Protein 6BMN (pdb70)

Sequence (582 aa):
TLWRCCQRVVGWVPVLFITFVVVWSYYAYVVELCVFTIFGNEENGKTVVYLVAFHLFFVMFVWSYWMTIFTSPASPSKEFYLSNSEKERYEKEFSQERQQEILRRAARALPIYTTSASKTIRYCEKCQLIKPDRAHHCSACDSCILKMDHHCPWVNNCVGFSNYKFFLLFLLYSLLYCLFVAATVLEYFIKFWTTDTRAKFHVLFLFFVSAMFFISVLSLFSYHCWLVGKNRTTIESFRAPTFSYGPDGNGFSLGCSKNWRQVFGDEKKYWLLPIFSSLGDGCSFPTRLLWRCCQRVVGWVPVLFITFVVVWSYYAYVVELCVFTIFGNEENGKTVVYLVAFHLFFVMFVWSYWMTIFTSPASPSKEFYLSNSEKERYEKEFSQERQQEILRRAARALPIYTTSASKTIRYCEKCQLIKPDRAHHCSACDSCILKMDHHPWVNNCVGFSNYKFFLLFLLYSLLYCLFVAATVLEYFIKFWTNELTDTRAKFHVLFLFFVSAMFFISVLSLFSYHCWLVGKNRTTIESFRAPTFSYGPDGNGFSLGCSKNWRQVFGDEKKYWLLPIFSSLGDGCSFPTRLVGM

Organism: Homo sapiens (NCBI:txid9606)

Secondary structure (DSSP, 8-state):
-THHHHHHHHTTHHHHHHHHHHHHHHHIIIIIIIIIIITTTT-HHHHHHHHHHHHHHHHHHHHHHHHHHHSPPP---GGGBPPTTHHHHHHH---HHHHHHHHHHHHTTS---EE-TTS---EETTTTEEPPTT-EEETTTTEEETT--EEEGGGTEEESTTTHHHHHHHHHHHHHHHHHHHHHHHHHHHHHH---HHHHHHHHHHHHHHHHHHHHHHHHHHHHHHHHHHT--HHHHHSPPEETTEE-TTTT---HHHHHHHHH-S-GGGTTSSS----S-SS------/-HHHHHHHHTTHHHHHHHHHHHHHHHIIIIIIIIIIIGGGT-HHHHHHHHHHHHHHHHHHHHHHHHHHHSPPP---GGGBPPTTHHHHHHH---HHHHHHHHHHHHTTTT--EE-TTS---EETTTTEEPPTT-EEETTTTEEETT--B--TTSS-B-TTTHHHHHHHHHHHHHHHHHHHHHHHHHHHHHHHTS---HHHHHHHHHHHHHHHHHHHHHHHHHHHHHHHHHHT--HHHHHSPPEETTEE-TTTT---HHHHHHHHH-S-GGGTTSSS----S-SS----SSS--

InterPro domains:
  IPR001594 Palmitoyltransferase, DHHC domain [PF01529] (123-245)
  IPR039859 Palmitoyltransferase PFA4/ZDHHC16/ZDHHC20/ERF2-like [PTHR12246] (6-295)

Radius of gyration: 35.12 Å; Cα contacts (8 Å, |Δi|>4): 842; chains: 2; bounding box: 65×47×107 Å

GO terms:
  GO:0005789 endoplasmic reticulum membrane (C, TAS)
  GO:0019706 protein-cysteine S-palmitoyltransferase activity (F, IMP)
  GO:0005634 nucleus (C, IDA)
  GO:0008270 zinc ion binding (F, IDA)
  GO:0044794 host-mediated activation of viral process (P, IDA)
  GO:0016409 palmitoyltransferase activity (F, IDA)
  GO:0006974 DNA damage response (P, IDA)
  GO:0019706 protein-cysteine S-palmitoyltransferase activity (F, IDA)
  GO:0005886 plasma membrane (C, EXP)
  GO:0140439 protein-cysteine S-stearoyltransferase activity (F, EXP)
  GO:0019705 protein-cysteine S-myristoyltransferase activity (F, EXP)
  GO:0000139 Golgi membrane (C, IMP)
  GO:0000139 Golgi membrane (C, TAS)
  GO:0005886 plasma membrane (C, IDA)
  GO:0016020 membrane (C, HDA)
  GO:0005515 protein binding (F, IPI)

B-factor: mean 87.23, std 20.25, range [45.0, 199.42]

Nearest PDB structures (foldseek):
  6bml-assembly1_A  TM=9.971E-01  e=5.328E-47  Homo sapiens
  6bmn-assembly1_A  TM=9.938E-01  e=1.178E-46  Homo sapiens
  7khm-assembly1_B  TM=9.950E-01  e=2.051E-45  Homo sapiens
  6bmm-assembly1_B  TM=9.956E-01  e=8.555E-45  Homo sapiens
  6bms-assembly2_D  TM=9.647E-01  e=2.997E-32  Danio rerio

Structure (mmCIF, N/CA/C/O backbone):
data_6BMN
#
_entry.id   6BMN
#
_cell.length_a   99.541
_cell.length_b   99.541
_cell.length_c   158.386
_cell.angle_alpha   90.000
_cell.angle_beta   90.000
_cell.angle_gamma   120.000
#
_symmetry.space_group_name_H-M   'P 63'
#
loop_
_entity.id
_entity.type
_entity.pdbx_description
1 polymer 'human DHHC20 palmitoyltransferase'
2 polymer 'human DHHC20 palmitoyltransferase'
3 non-polymer 'ZINC ION'
4 non-polymer 'PHOSPHATE ION'
5 non-polymer "3'-PHOSPHATE-ADENOSINE-5'-DIPHOSPHATE"
6 water water
#
loop_
_atom_site.group_PDB
_atom_site.id
_atom_site.type_symbol
_atom_site.label_atom_id
_atom_site.label_alt_id
_atom_site.label_comp_id
_atom_site.label_asym_id
_atom_site.label_entity_id
_atom_site.label_seq_id
_atom_site.pdbx_PDB_ins_code
_atom_site.Cartn_x
_atom_site.Cartn_y
_atom_site.Cartn_z
_atom_site.occupancy
_atom_site.B_iso_or_equiv
_atom_site.auth_seq_id
_atom_site.auth_comp_id
_atom_site.auth_asym_id
_atom_site.auth_atom_id
_atom_site.pdbx_PDB_model_num
ATOM 1 N N . THR A 1 1 ? -62.585 -31.952 51.590 1.00 112.70 5 THR A N 1
ATOM 2 C CA . THR A 1 1 ? -61.289 -32.619 51.618 1.00 107.82 5 THR A CA 1
ATOM 3 C C . THR A 1 1 ? -60.252 -31.796 50.862 1.00 115.86 5 THR A C 1
ATOM 4 O O . THR A 1 1 ? -59.363 -31.194 51.465 1.00 108.83 5 THR A O 1
ATOM 8 N N . LEU A 1 2 ? -60.372 -31.775 49.535 1.00 120.14 6 LEU A N 1
ATOM 9 C CA . LEU A 1 2 ? -59.513 -30.966 48.682 1.00 119.40 6 LEU A CA 1
ATOM 10 C C . LEU A 1 2 ? -60.060 -29.554 48.483 1.00 125.54 6 LEU A C 1
ATOM 11 O O . LEU A 1 2 ? -59.636 -28.857 47.553 1.00 125.69 6 LEU A O 1
ATOM 16 N N . TRP A 1 3 ? -60.993 -29.120 49.334 1.00 124.25 7 TRP A N 1
ATOM 17 C CA . TRP A 1 3 ? -61.541 -27.774 49.222 1.00 123.12 7 TRP A CA 1
ATOM 18 C C . TRP A 1 3 ? -60.509 -26.702 49.541 1.00 131.19 7 TRP A C 1
ATOM 19 O O . TRP A 1 3 ? -60.677 -25.554 49.118 1.00 136.25 7 TRP A O 1
ATOM 21 N N . ARG A 1 4 ? -59.450 -27.049 50.276 1.00 131.37 8 ARG A N 1
ATOM 22 C CA . ARG A 1 4 ? -58.402 -26.077 50.570 1.00 134.78 8 ARG A CA 1
ATOM 23 C C . ARG A 1 4 ? -57.647 -25.676 49.308 1.00 133.51 8 ARG A C 1
ATOM 24 O O . ARG A 1 4 ? -57.319 -24.499 49.122 1.00 131.32 8 ARG A O 1
ATOM 32 N N . CYS A 1 5 ? -57.368 -26.641 48.426 1.00 134.60 9 CYS A N 1
ATOM 33 C CA . CYS A 1 5 ? -56.598 -26.343 47.223 1.00 138.53 9 CYS A CA 1
ATOM 34 C C . CYS A 1 5 ? -57.349 -25.390 46.301 1.00 138.03 9 CYS A C 1
ATOM 35 O O . CYS A 1 5 ? -56.762 -24.434 45.782 1.00 138.84 9 CYS A O 1
ATOM 37 N N . CYS A 1 6 ? -58.646 -25.625 46.090 1.00 149.71 10 CYS A N 1
ATOM 38 C CA . CYS A 1 6 ? -59.420 -24.725 45.238 1.00 150.05 10 CYS A CA 1
ATOM 39 C C . CYS A 1 6 ? -59.636 -23.373 45.910 1.00 147.95 10 CYS A C 1
ATOM 40 O O . CYS A 1 6 ? -59.602 -22.333 45.243 1.00 146.61 10 CYS A O 1
ATOM 43 N N . GLN A 1 7 ? -59.874 -23.367 47.226 1.00 139.59 11 GLN A N 1
ATOM 44 C CA . GLN A 1 7 ? -60.026 -22.102 47.941 1.00 133.93 11 GLN A CA 1
ATOM 45 C C . GLN A 1 7 ? -58.740 -21.286 47.899 1.00 130.75 11 GLN A C 1
ATOM 46 O O . GLN A 1 7 ? -58.777 -20.061 47.737 1.00 124.96 11 GLN A O 1
ATOM 48 N N . ARG A 1 8 ? -57.591 -21.947 48.067 1.00 129.34 12 ARG A N 1
ATOM 49 C CA . ARG A 1 8 ? -56.313 -21.244 48.028 1.00 123.40 12 ARG A CA 1
ATOM 50 C C . ARG A 1 8 ? -56.041 -20.673 46.641 1.00 127.40 12 ARG A C 1
ATOM 51 O O . ARG A 1 8 ? -55.513 -19.562 46.511 1.00 121.66 12 ARG A O 1
ATOM 53 N N . VAL A 1 9 ? -56.398 -21.420 45.595 1.00 130.31 13 VAL A N 1
ATOM 54 C CA . VAL A 1 9 ? -56.119 -20.986 44.229 1.00 125.22 13 VAL A CA 1
ATOM 55 C C . VAL A 1 9 ? -57.020 -19.820 43.842 1.00 117.58 13 VAL A C 1
ATOM 56 O O . VAL A 1 9 ? -56.560 -18.824 43.271 1.00 110.90 13 VAL A O 1
ATOM 60 N N . VAL A 1 10 ? -58.318 -19.923 44.144 1.00 117.56 14 VAL A N 1
ATOM 61 C CA . VAL A 1 10 ? -59.251 -18.870 43.762 1.00 112.15 14 VAL A CA 1
ATOM 62 C C . VAL A 1 10 ? -58.915 -17.552 44.448 1.00 111.82 14 VAL A C 1
ATOM 63 O O . VAL A 1 10 ? -59.311 -16.485 43.966 1.00 109.66 14 VAL A O 1
ATOM 67 N N . GLY A 1 11 ? -58.184 -17.594 45.565 1.00 114.08 15 GLY A N 1
ATOM 68 C CA . GLY A 1 11 ? -57.734 -16.366 46.194 1.00 104.48 15 GLY A CA 1
ATOM 69 C C . GLY A 1 11 ? -56.729 -15.594 45.365 1.00 103.30 15 GLY A C 1
ATOM 70 O O . GLY A 1 11 ? -56.611 -14.374 45.527 1.00 101.17 15 GLY A O 1
ATOM 71 N N . TRP A 1 12 ? -56.004 -16.278 44.478 1.00 103.04 16 TRP A N 1
ATOM 72 C CA . TRP A 1 12 ? -55.039 -15.636 43.595 1.00 98.20 16 TRP A CA 1
ATOM 73 C C . TRP A 1 12 ? -55.679 -15.026 42.357 1.00 94.87 16 TRP A C 1
ATOM 74 O O . TRP A 1 12 ? -54.989 -14.319 41.615 1.00 96.88 16 TRP A O 1
ATOM 85 N N . VAL A 1 13 ? -56.964 -15.293 42.114 1.00 95.67 17 VAL A N 1
ATOM 86 C CA . VAL A 1 13 ? -57.619 -14.770 40.912 1.00 99.14 17 VAL A CA 1
ATOM 87 C C . VAL A 1 13 ? -57.555 -13.246 40.841 1.00 97.49 17 VAL A C 1
ATOM 88 O O . VAL A 1 13 ? -57.215 -12.716 39.772 1.00 95.13 17 VAL A O 1
ATOM 92 N N . PRO A 1 14 ? -57.863 -12.492 41.905 1.00 100.39 18 PRO A N 1
ATOM 93 C CA . PRO A 1 14 ? -57.686 -11.032 41.814 1.00 97.51 18 PRO A CA 1
ATOM 94 C C . PRO A 1 14 ? -56.245 -10.614 41.574 1.00 94.93 18 PRO A C 1
ATOM 95 O O . PRO A 1 14 ? -56.010 -9.579 40.937 1.00 98.16 18 PRO A O 1
ATOM 99 N N . VAL A 1 15 ? -55.272 -11.386 42.060 1.00 91.85 19 VAL A N 1
ATOM 100 C CA . VAL A 1 15 ? -53.870 -11.044 41.833 1.00 92.12 19 VAL A CA 1
ATOM 101 C C . VAL A 1 15 ? -53.496 -11.279 40.375 1.00 91.54 19 VAL A C 1
ATOM 102 O O . VAL A 1 15 ? -52.864 -10.430 39.734 1.00 86.49 19 VAL A O 1
ATOM 106 N N . LEU A 1 16 ? -53.881 -12.435 39.829 1.00 93.73 20 LEU A N 1
ATOM 107 C CA . LEU A 1 16 ? -53.588 -12.726 38.429 1.00 90.77 20 LEU A CA 1
ATOM 108 C C . LEU A 1 16 ? -54.321 -11.763 37.504 1.00 85.36 20 LEU A C 1
ATOM 109 O O . LEU A 1 16 ? -53.797 -11.384 36.450 1.00 92.70 20 LEU A O 1
ATOM 114 N N . PHE A 1 17 ? -55.538 -11.361 37.879 1.00 83.63 21 PHE A N 1
ATOM 115 C CA . PHE A 1 17 ? -56.276 -10.382 37.086 1.00 87.17 21 PHE A CA 1
ATOM 116 C C . PHE A 1 17 ? -55.530 -9.055 37.020 1.00 86.96 21 PHE A C 1
ATOM 117 O O . PHE A 1 17 ? -55.317 -8.503 35.934 1.00 88.15 21 PHE A O 1
ATOM 125 N N . ILE A 1 18 ? -55.132 -8.523 38.178 1.00 92.63 22 ILE A N 1
ATOM 126 C CA . ILE A 1 18 ? -54.367 -7.279 38.205 1.00 86.92 22 ILE A CA 1
ATOM 127 C C . ILE A 1 18 ? -53.045 -7.449 37.467 1.00 82.83 22 ILE A C 1
ATOM 128 O O . ILE A 1 18 ? -52.612 -6.557 36.727 1.00 86.48 22 ILE A O 1
ATOM 133 N N . THR A 1 19 ? -52.391 -8.599 37.647 1.00 79.86 23 THR A N 1
ATOM 134 C CA . THR A 1 19 ? -51.122 -8.848 36.968 1.00 84.74 23 THR A CA 1
ATOM 135 C C . THR A 1 19 ? -51.284 -8.802 35.452 1.00 83.95 23 THR A C 1
ATOM 136 O O . THR A 1 19 ? -50.419 -8.272 34.744 1.00 80.43 23 THR A O 1
ATOM 140 N N . PHE A 1 20 ? -52.392 -9.340 34.937 1.00 80.75 24 PHE A N 1
ATOM 141 C CA . PHE A 1 20 ? -52.633 -9.308 33.497 1.00 88.66 24 PHE A CA 1
ATOM 142 C C . PHE A 1 20 ? -52.793 -7.877 32.997 1.00 86.60 24 PHE A C 1
ATOM 143 O O . PHE A 1 20 ? -52.213 -7.497 31.974 1.00 83.84 24 PHE A O 1
ATOM 151 N N . VAL A 1 21 ? -53.594 -7.074 33.702 1.00 90.00 25 VAL A N 1
ATOM 152 C CA . VAL A 1 21 ? -53.826 -5.693 33.283 1.00 83.82 25 VAL A CA 1
ATOM 153 C C . VAL A 1 21 ? -52.517 -4.914 33.261 1.00 85.73 25 VAL A C 1
ATOM 154 O O . VAL A 1 21 ? -52.294 -4.069 32.385 1.00 89.73 25 VAL A O 1
ATOM 158 N N . VAL A 1 22 ? -51.627 -5.191 34.215 1.00 84.73 26 VAL A N 1
ATOM 159 C CA . VAL A 1 22 ? -50.355 -4.479 34.267 1.00 85.01 26 VAL A CA 1
ATOM 160 C C . VAL A 1 22 ? -49.453 -4.914 33.119 1.00 86.34 26 VAL A C 1
ATOM 161 O O . VAL A 1 22 ? -48.805 -4.081 32.472 1.00 84.14 26 VAL A O 1
ATOM 165 N N . VAL A 1 23 ? -49.394 -6.220 32.848 1.00 89.41 27 VAL A N 1
ATOM 166 C CA . VAL A 1 23 ? -48.627 -6.708 31.705 1.00 83.02 27 VAL A CA 1
ATOM 167 C C . VAL A 1 23 ? -49.187 -6.137 30.409 1.00 85.73 27 VAL A C 1
ATOM 168 O O . VAL A 1 23 ? -48.435 -5.693 29.532 1.00 89.46 27 VAL A O 1
ATOM 172 N N . TRP A 1 24 ? -50.515 -6.135 30.270 1.00 86.54 28 TRP A N 1
ATOM 173 C CA . TRP A 1 24 ? -51.137 -5.541 29.091 1.00 89.91 28 TRP A CA 1
ATOM 174 C C . TRP A 1 24 ? -50.835 -4.050 28.999 1.00 87.76 28 TRP A C 1
ATOM 175 O O . TRP A 1 24 ? -50.587 -3.525 27.907 1.00 94.58 28 TRP A O 1
ATOM 186 N N . SER A 1 25 ? -50.856 -3.349 30.137 1.00 87.87 29 SER A N 1
ATOM 187 C CA . SER A 1 25 ? -50.571 -1.917 30.131 1.00 88.72 29 SER A CA 1
ATOM 188 C C . SER A 1 25 ? -49.138 -1.641 29.696 1.00 89.46 29 SER A C 1
ATOM 189 O O . SER A 1 25 ? -48.874 -0.659 28.992 1.00 84.16 29 SER A O 1
ATOM 192 N N . TYR A 1 26 ? -48.197 -2.494 30.109 1.00 84.68 30 TYR A N 1
ATOM 193 C CA . TYR A 1 26 ? -46.815 -2.342 29.663 1.00 86.88 30 TYR A CA 1
ATOM 194 C C . TYR A 1 26 ? -46.715 -2.523 28.155 1.00 91.06 30 TYR A C 1
ATOM 195 O O . TYR A 1 26 ? -46.095 -1.712 27.458 1.00 89.26 30 TYR A O 1
ATOM 204 N N . TYR A 1 27 ? -47.325 -3.591 27.634 1.00 92.65 31 TYR A N 1
ATOM 205 C CA . TYR A 1 27 ? -47.339 -3.817 26.193 1.00 91.50 31 TYR A CA 1
ATOM 206 C C . TYR A 1 27 ? -48.024 -2.668 25.463 1.00 94.95 31 TYR A C 1
ATOM 207 O O . TYR A 1 27 ? -47.538 -2.203 24.426 1.00 94.35 31 TYR A O 1
ATOM 216 N N . ALA A 1 28 ? -49.158 -2.201 25.988 1.00 94.34 32 ALA A N 1
ATOM 217 C CA . ALA A 1 28 ? -49.907 -1.143 25.318 1.00 94.80 32 ALA A CA 1
ATOM 218 C C . ALA A 1 28 ? -49.132 0.171 25.301 1.00 91.02 32 ALA A C 1
ATOM 219 O O . ALA A 1 28 ? -49.105 0.867 24.279 1.00 99.03 32 ALA A O 1
ATOM 221 N N . TYR A 1 29 ? -48.500 0.535 26.419 1.00 89.77 33 TYR A N 1
ATOM 222 C CA . TYR A 1 29 ? -47.817 1.824 26.482 1.00 88.84 33 TYR A CA 1
ATOM 223 C C . TYR A 1 29 ? -46.476 1.798 25.759 1.00 88.97 33 TYR A C 1
ATOM 224 O O . TYR A 1 29 ? -46.125 2.759 25.065 1.00 93.13 33 TYR A O 1
ATOM 233 N N . VAL A 1 30 ? -45.712 0.717 25.908 1.00 86.99 34 VAL A N 1
ATOM 234 C CA . VAL A 1 30 ? -44.377 0.666 25.320 1.00 90.08 34 VAL A CA 1
ATOM 235 C C . VAL A 1 30 ? -44.453 0.390 23.824 1.00 90.21 34 VAL A C 1
ATOM 236 O O . VAL A 1 30 ? -43.878 1.125 23.013 1.00 91.85 34 VAL A O 1
ATOM 240 N N . VAL A 1 31 ? -45.162 -0.667 23.433 1.00 92.26 35 VAL A N 1
ATOM 241 C CA . VAL A 1 31 ? -45.172 -1.086 22.033 1.00 92.52 35 VAL A CA 1
ATOM 242 C C . VAL A 1 31 ? -46.168 -0.261 21.225 1.00 96.33 35 VAL A C 1
ATOM 243 O O . VAL A 1 31 ? -45.818 0.347 20.208 1.00 98.81 35 VAL A O 1
ATOM 247 N N . GLU A 1 32 ? -47.429 -0.234 21.660 1.00 94.15 36 GLU A N 1
ATOM 248 C CA . GLU A 1 32 ? -48.465 0.404 20.855 1.00 95.43 36 GLU A CA 1
ATOM 249 C C . GLU A 1 32 ? -48.338 1.922 20.875 1.00 99.19 36 GLU A C 1
ATOM 250 O O . GLU A 1 32 ? -48.421 2.569 19.824 1.00 99.07 36 GLU A O 1
ATOM 256 N N . LEU A 1 33 ? -48.128 2.507 22.054 1.00 97.69 37 LEU A N 1
ATOM 257 C CA . LEU A 1 33 ? -48.111 3.959 22.193 1.00 97.59 37 LEU A CA 1
ATOM 258 C C . LEU A 1 33 ? -46.744 4.557 21.875 1.00 100.75 37 LEU A C 1
ATOM 259 O O . LEU A 1 33 ? -46.657 5.534 21.128 1.00 98.66 37 LEU A O 1
ATOM 264 N N . CYS A 1 34 ? -45.669 3.982 22.415 1.00 99.17 38 CYS A N 1
ATOM 265 C CA . CYS A 1 34 ? -44.355 4.591 22.237 1.00 98.11 38 CYS A CA 1
ATOM 266 C C . CYS A 1 34 ? -43.700 4.173 20.926 1.00 96.32 38 CYS A C 1
ATOM 267 O O . CYS A 1 34 ? -43.056 4.998 20.271 1.00 92.91 38 CYS A O 1
ATOM 270 N N . VAL A 1 35 ? -43.844 2.909 20.532 1.00 94.28 39 VAL A N 1
ATOM 271 C CA . VAL A 1 35 ? -43.186 2.403 19.329 1.00 96.32 39 VAL A CA 1
ATOM 272 C C . VAL A 1 35 ? -44.046 2.622 18.092 1.00 93.49 39 VAL A C 1
ATOM 273 O O . VAL A 1 35 ? -43.591 3.189 17.096 1.00 95.59 39 VAL A O 1
ATOM 277 N N . PHE A 1 36 ? -45.294 2.157 18.113 1.00 95.71 40 PHE A N 1
ATOM 278 C CA . PHE A 1 36 ? -46.133 2.296 16.928 1.00 93.31 40 PHE A CA 1
ATOM 279 C C . PHE A 1 36 ? -46.653 3.720 16.756 1.00 92.30 40 PHE A C 1
ATOM 280 O O . PHE A 1 36 ? -46.676 4.239 15.635 1.00 99.10 40 PHE A O 1
ATOM 288 N N . THR A 1 37 ? -47.096 4.360 17.838 1.00 91.73 41 THR A N 1
ATOM 289 C CA . THR A 1 37 ? -47.725 5.674 17.734 1.00 91.85 41 THR A CA 1
ATOM 290 C C . THR A 1 37 ? -46.696 6.802 17.788 1.00 97.83 41 THR A C 1
ATOM 291 O O . THR A 1 37 ? -46.543 7.555 16.822 1.00 100.00 41 THR A O 1
ATOM 295 N N . ILE A 1 38 ? -45.985 6.933 18.911 1.00 99.47 42 ILE A N 1
ATOM 296 C CA . ILE A 1 38 ? -45.044 8.042 19.048 1.00 97.93 42 ILE A CA 1
ATOM 297 C C . ILE A 1 38 ? -43.823 7.827 18.163 1.00 102.78 42 ILE A C 1
ATOM 298 O O . ILE A 1 38 ? -43.346 8.761 17.509 1.00 104.12 42 ILE A O 1
ATOM 303 N N . PHE A 1 39 ? -43.279 6.607 18.141 1.00 103.98 43 PHE A N 1
ATOM 304 C CA . PHE A 1 39 ? -42.174 6.324 17.233 1.00 102.30 43 PHE A CA 1
ATOM 305 C C . PHE A 1 39 ? -42.648 6.137 15.800 1.00 104.37 43 PHE A C 1
ATOM 306 O O . PHE A 1 39 ? -41.837 6.250 14.873 1.00 103.73 43 PHE A O 1
ATOM 314 N N . GLY A 1 40 ? -43.931 5.823 15.598 1.00 104.26 44 GLY A N 1
ATOM 315 C CA . GLY A 1 40 ? -44.489 5.957 14.266 1.00 103.31 44 GLY A CA 1
ATOM 316 C C . GLY A 1 40 ? -44.386 7.386 13.784 1.00 106.76 44 GLY A C 1
ATOM 317 O O . GLY A 1 40 ? -44.271 7.637 12.582 1.00 106.28 44 GLY A O 1
ATOM 318 N N . ASN A 1 41 ? -44.424 8.337 14.714 1.00 111.82 45 ASN A N 1
ATOM 319 C CA . ASN A 1 41 ? -44.060 9.708 14.413 1.00 110.70 45 ASN A CA 1
ATOM 320 C C . ASN A 1 41 ? -42.538 9.818 14.382 1.00 111.13 45 ASN A C 1
ATOM 321 O O . ASN A 1 41 ? -41.816 9.006 14.966 1.00 109.16 45 ASN A O 1
ATOM 326 N N . GLU A 1 42 ? -42.052 10.855 13.711 1.00 113.33 46 GLU A N 1
ATOM 327 C CA . GLU A 1 42 ? -40.617 11.063 13.568 1.00 119.35 46 GLU A CA 1
ATOM 328 C C . GLU A 1 42 ? -39.967 11.787 14.743 1.00 115.31 46 GLU A C 1
ATOM 329 O O . GLU A 1 42 ? -39.010 12.544 14.544 1.00 121.63 46 GLU A O 1
ATOM 335 N N . GLU A 1 43 ? -40.440 11.558 15.965 1.00 119.49 47 GLU A N 1
ATOM 336 C CA . GLU A 1 43 ? -39.871 12.220 17.138 1.00 128.98 47 GLU A CA 1
ATOM 337 C C . GLU A 1 43 ? -39.218 11.180 18.048 1.00 130.00 47 GLU A C 1
ATOM 338 O O . GLU A 1 43 ? -39.902 10.437 18.759 1.00 124.67 47 GLU A O 1
ATOM 340 N N . ASN A 1 44 ? -37.876 11.144 18.015 1.00 143.01 48 ASN A N 1
ATOM 341 C CA . ASN A 1 44 ? -37.092 10.197 18.810 1.00 140.78 48 ASN A CA 1
ATOM 342 C C . ASN A 1 44 ? -36.855 10.687 20.228 1.00 136.91 48 ASN A C 1
ATOM 343 O O . ASN A 1 44 ? -36.654 9.873 21.136 1.00 136.73 48 ASN A O 1
ATOM 348 N N . GLY A 1 45 ? -36.900 12.002 20.438 1.00 119.80 49 GLY A N 1
ATOM 349 C CA . GLY A 1 45 ? -36.694 12.539 21.771 1.00 120.63 49 GLY A CA 1
ATOM 350 C C . GLY A 1 45 ? -37.882 12.294 22.675 1.00 113.98 49 GLY A C 1
ATOM 351 O O . GLY A 1 45 ? -37.728 11.890 23.830 1.00 108.09 49 GLY A O 1
ATOM 352 N N . LYS A 1 46 ? -39.085 12.518 22.151 1.00 114.02 50 LYS A N 1
ATOM 353 C CA . LYS A 1 46 ? -40.300 12.306 22.922 1.00 113.62 50 LYS A CA 1
ATOM 354 C C . LYS A 1 46 ? -40.526 10.831 23.215 1.00 107.22 50 LYS A C 1
ATOM 355 O O . LYS A 1 46 ? -41.087 10.492 24.262 1.00 99.26 50 LYS A O 1
ATOM 361 N N . THR A 1 47 ? -40.109 9.944 22.307 1.00 106.84 51 THR A N 1
ATOM 362 C CA . THR A 1 47 ? -40.273 8.512 22.538 1.00 99.46 51 THR A CA 1
ATOM 363 C C . THR A 1 47 ? -39.374 8.022 23.669 1.00 95.06 51 THR A C 1
ATOM 364 O O . THR A 1 47 ? -39.820 7.268 24.543 1.00 87.06 51 THR A O 1
ATOM 368 N N . VAL A 1 48 ? -38.107 8.444 23.670 1.00 96.74 52 VAL A N 1
ATOM 369 C CA . VAL A 1 48 ? -37.163 7.995 24.690 1.00 90.21 52 VAL A CA 1
ATOM 370 C C . VAL A 1 48 ? -37.535 8.545 26.062 1.00 86.79 52 VAL A C 1
ATOM 371 O O . VAL A 1 48 ? -37.493 7.820 27.064 1.00 80.39 52 VAL A O 1
ATOM 375 N N . VAL A 1 49 ? -37.894 9.830 26.135 1.00 90.41 53 VAL A N 1
ATOM 376 C CA . VAL A 1 49 ? -38.247 10.440 27.418 1.00 85.57 53 VAL A CA 1
ATOM 377 C C . VAL A 1 49 ? -39.412 9.698 28.061 1.00 85.38 53 VAL A C 1
ATOM 378 O O . VAL A 1 49 ? -39.392 9.392 29.259 1.00 91.23 53 VAL A O 1
ATOM 382 N N . TYR A 1 50 ? -40.446 9.395 27.273 1.00 81.98 54 TYR A N 1
ATOM 383 C CA . TYR A 1 50 ? -41.592 8.669 27.810 1.00 84.66 54 TYR A CA 1
ATOM 384 C C . TYR A 1 50 ? -41.207 7.253 28.225 1.00 82.90 54 TYR A C 1
ATOM 385 O O . TYR A 1 50 ? -41.651 6.766 29.270 1.00 81.92 54 TYR A O 1
ATOM 394 N N . LEU A 1 51 ? -40.382 6.578 27.418 1.00 84.17 55 LEU A N 1
ATOM 395 C CA . LEU A 1 51 ? -39.988 5.207 27.734 1.00 75.22 55 LEU A CA 1
ATOM 396 C C . LEU A 1 51 ? -39.161 5.141 29.010 1.00 75.80 55 LEU A C 1
ATOM 397 O O . LEU A 1 51 ? -39.305 4.203 29.804 1.00 72.21 55 LEU A O 1
ATOM 402 N N . VAL A 1 52 ? -38.277 6.118 29.219 1.00 72.70 56 VAL A N 1
ATOM 403 C CA . VAL A 1 52 ? -37.482 6.148 30.443 1.00 74.19 56 VAL A CA 1
ATOM 404 C C . VAL A 1 52 ? -38.374 6.421 31.648 1.00 77.12 56 VAL A C 1
ATOM 405 O O . VAL A 1 52 ? -38.361 5.672 32.632 1.00 70.78 56 VAL A O 1
ATOM 409 N N . ALA A 1 53 ? -39.159 7.500 31.587 1.00 77.54 57 ALA A N 1
ATOM 410 C CA . ALA A 1 53 ? -40.049 7.846 32.691 1.00 82.91 57 ALA A CA 1
ATOM 411 C C . ALA A 1 53 ? -41.014 6.709 33.007 1.00 83.16 57 ALA A C 1
ATOM 412 O O . ALA A 1 53 ? -41.239 6.386 34.180 1.00 78.44 57 ALA A O 1
ATOM 414 N N . PHE A 1 54 ? -41.599 6.094 31.974 1.00 80.23 58 PHE A N 1
ATOM 415 C CA . PHE A 1 54 ? -42.553 5.012 32.197 1.00 77.98 58 PHE A CA 1
ATOM 416 C C . PHE A 1 54 ? -41.924 3.868 32.982 1.00 75.09 58 PHE A C 1
ATOM 417 O O . PHE A 1 54 ? -42.565 3.285 33.864 1.00 77.86 58 PHE A O 1
ATOM 425 N N . HIS A 1 55 ? -40.670 3.530 32.674 1.00 75.94 59 HIS A N 1
ATOM 426 C CA . HIS A 1 55 ? -40.028 2.412 33.356 1.00 77.70 59 HIS A CA 1
ATOM 427 C C . HIS A 1 55 ? -39.737 2.728 34.817 1.00 71.24 59 HIS A C 1
ATOM 428 O O . HIS A 1 55 ? -39.660 1.810 35.639 1.00 70.77 59 HIS A O 1
ATOM 435 N N . LEU A 1 56 ? -39.577 4.008 35.162 1.00 69.85 60 LEU A N 1
ATOM 436 C CA . LEU A 1 56 ? -39.383 4.369 36.562 1.00 80.01 60 LEU A CA 1
ATOM 437 C C . LEU A 1 56 ? -40.661 4.157 37.365 1.00 78.08 60 LEU A C 1
ATOM 438 O O . LEU A 1 56 ? -40.631 3.580 38.458 1.00 79.80 60 LEU A O 1
ATOM 443 N N . PHE A 1 57 ? -41.798 4.616 36.836 1.00 77.85 61 PHE A N 1
ATOM 444 C CA . PHE A 1 57 ? -43.064 4.427 37.536 1.00 75.49 61 PHE A CA 1
ATOM 445 C C . PHE A 1 57 ? -43.484 2.963 37.522 1.00 76.47 61 PHE A C 1
ATOM 446 O O . PHE A 1 57 ? -44.023 2.457 38.513 1.00 79.66 61 PHE A O 1
ATOM 454 N N . PHE A 1 58 ? -43.252 2.273 36.404 1.00 71.77 62 PHE A N 1
ATOM 455 C CA . PHE A 1 58 ? -43.618 0.863 36.306 1.00 71.67 62 PHE A CA 1
ATOM 456 C C . PHE A 1 58 ? -42.831 0.016 37.301 1.00 66.42 62 PHE A C 1
ATOM 457 O O . PHE A 1 58 ? -43.354 -0.966 37.839 1.00 69.49 62 PHE A O 1
ATOM 465 N N . VAL A 1 59 ? -41.571 0.374 37.554 1.00 66.60 63 VAL A N 1
ATOM 466 C CA . VAL A 1 59 ? -40.765 -0.378 38.511 1.00 70.62 63 VAL A CA 1
ATOM 467 C C . VAL A 1 59 ? -41.246 -0.115 39.933 1.00 70.73 63 VAL A C 1
ATOM 468 O O . VAL A 1 59 ? -41.478 -1.050 40.708 1.00 69.94 63 VAL A O 1
ATOM 472 N N . MET A 1 60 ? -41.406 1.162 40.297 1.00 73.05 64 MET A N 1
ATOM 473 C CA . MET A 1 60 ? -41.876 1.494 41.639 1.00 74.80 64 MET A CA 1
ATOM 474 C C . MET A 1 60 ? -43.264 0.928 41.903 1.00 76.45 64 MET A C 1
ATOM 475 O O . MET A 1 60 ? -43.597 0.612 43.051 1.00 73.84 64 MET A O 1
ATOM 480 N N . PHE A 1 61 ? -44.082 0.787 40.859 1.00 78.06 65 PHE A N 1
ATOM 481 C CA . PHE A 1 61 ? -45.410 0.210 41.030 1.00 74.44 65 PHE A CA 1
ATOM 482 C C . PHE A 1 61 ? -45.328 -1.294 41.270 1.00 74.01 65 PHE A C 1
ATOM 483 O O . PHE A 1 61 ? -45.948 -1.819 42.201 1.00 77.54 65 PHE A O 1
ATOM 491 N N . VAL A 1 62 ? -44.572 -2.004 40.430 1.00 77.41 66 VAL A N 1
ATOM 492 C CA . VAL A 1 62 ? -44.456 -3.452 40.578 1.00 79.07 66 VAL A CA 1
ATOM 493 C C . VAL A 1 62 ? -43.699 -3.802 41.854 1.00 75.10 66 VAL A C 1
ATOM 494 O O . VAL A 1 62 ? -44.014 -4.791 42.527 1.00 72.63 66 VAL A O 1
ATOM 498 N N . TRP A 1 63 ? -42.700 -2.993 42.213 1.00 72.64 67 TRP A N 1
ATOM 499 C CA . TRP A 1 63 ? -41.953 -3.235 43.443 1.00 72.57 67 TRP A CA 1
ATOM 500 C C . TRP A 1 63 ? -42.863 -3.120 44.661 1.00 76.67 67 TRP A C 1
ATOM 501 O O . TRP A 1 63 ? -42.888 -4.009 45.520 1.00 72.93 67 TRP A O 1
ATOM 512 N N . SER A 1 64 ? -43.626 -2.028 44.747 1.00 79.62 68 SER A N 1
ATOM 513 C CA . SER A 1 64 ? -44.544 -1.846 45.867 1.00 76.65 68 SER A CA 1
ATOM 514 C C . SER A 1 64 ? -45.642 -2.904 45.862 1.00 81.04 68 SER A C 1
ATOM 515 O O . SER A 1 64 ? -45.999 -3.444 46.916 1.00 74.44 68 SER A O 1
ATOM 518 N N . TYR A 1 65 ? -46.199 -3.201 44.684 1.00 76.12 69 TYR A N 1
ATOM 519 C CA . TYR A 1 65 ? -47.249 -4.211 44.584 1.00 74.48 69 TYR A CA 1
ATOM 520 C C . TYR A 1 65 ? -46.749 -5.575 45.047 1.00 76.51 69 TYR A C 1
ATOM 521 O O . TYR A 1 65 ? -47.417 -6.260 45.830 1.00 81.67 69 TYR A O 1
ATOM 530 N N . TRP A 1 66 ? -45.570 -5.985 44.570 1.00 78.36 70 TRP A N 1
ATOM 531 C CA . TRP A 1 66 ? -44.999 -7.263 44.985 1.00 80.92 70 TRP A CA 1
ATOM 532 C C . TRP A 1 66 ? -44.795 -7.317 46.496 1.00 80.79 70 TRP A C 1
ATOM 533 O O . TRP A 1 66 ? -45.087 -8.336 47.133 1.00 79.08 70 TRP A O 1
ATOM 544 N N . MET A 1 67 ? -44.283 -6.232 47.085 1.00 69.16 71 MET A N 1
ATOM 545 C CA . MET A 1 67 ? -44.016 -6.224 48.520 1.00 79.37 71 MET A CA 1
ATOM 546 C C . MET A 1 67 ? -45.305 -6.339 49.324 1.00 81.19 71 MET A C 1
ATOM 547 O O . MET A 1 67 ? -45.333 -6.991 50.373 1.00 76.31 71 MET A O 1
ATOM 552 N N . THR A 1 68 ? -46.381 -5.708 48.852 1.00 82.15 72 THR A N 1
ATOM 553 C CA . THR A 1 68 ? -47.648 -5.778 49.572 1.00 75.36 72 THR A CA 1
ATOM 554 C C . THR A 1 68 ? -48.244 -7.181 49.526 1.00 81.06 72 THR A C 1
ATOM 555 O O . THR A 1 68 ? -48.992 -7.566 50.432 1.00 93.78 72 THR A O 1
ATOM 559 N N . ILE A 1 69 ? -47.914 -7.964 48.498 1.00 85.24 73 ILE A N 1
ATOM 560 C CA . ILE A 1 69 ? -48.503 -9.291 48.351 1.00 81.69 73 ILE A CA 1
ATOM 561 C C . ILE A 1 69 ? -47.780 -10.313 49.217 1.00 79.87 73 ILE A C 1
ATOM 562 O O . ILE A 1 69 ? -48.408 -11.059 49.977 1.00 92.14 73 ILE A O 1
ATOM 567 N N . PHE A 1 70 ? -46.455 -10.368 49.115 1.00 80.55 74 PHE A N 1
ATOM 568 C CA . PHE A 1 70 ? -45.683 -11.464 49.684 1.00 81.64 74 PHE A CA 1
ATOM 569 C C . PHE A 1 70 ? -45.075 -11.153 51.044 1.00 88.07 74 PHE A C 1
ATOM 570 O O . PHE A 1 70 ? -44.469 -12.045 51.647 1.00 90.67 74 PHE A O 1
ATOM 578 N N . THR A 1 71 ? -45.211 -9.928 51.547 1.00 87.99 75 THR A N 1
ATOM 579 C CA . THR A 1 71 ? -44.841 -9.662 52.933 1.00 91.58 75 THR A CA 1
ATOM 580 C C . THR A 1 71 ? -45.866 -10.328 53.838 1.00 87.01 75 THR A C 1
ATOM 581 O O . THR A 1 71 ? -47.011 -9.875 53.928 1.00 95.54 75 THR A O 1
ATOM 585 N N . SER A 1 72 ? -45.463 -11.403 54.507 1.00 87.36 76 SER A N 1
ATOM 586 C CA . SER A 1 72 ? -46.392 -12.119 55.365 1.00 88.01 76 SER A CA 1
ATOM 587 C C . SER A 1 72 ? -46.764 -11.255 56.567 1.00 90.76 76 SER A C 1
ATOM 588 O O . SER A 1 72 ? -45.911 -10.548 57.113 1.00 82.06 76 SER A O 1
ATOM 591 N N . PRO A 1 73 ? -48.024 -11.282 56.997 1.00 95.41 77 PRO A N 1
ATOM 592 C CA . PRO A 1 73 ? -48.427 -10.436 58.124 1.00 89.88 77 PRO A CA 1
ATOM 593 C C . PRO A 1 73 ? -47.868 -10.961 59.435 1.00 84.42 77 PRO A C 1
ATOM 594 O O . PRO A 1 73 ? -47.766 -12.171 59.652 1.00 87.77 77 PRO A O 1
ATOM 598 N N . ALA A 1 74 ? -47.493 -10.033 60.307 1.00 87.63 78 ALA A N 1
ATOM 599 C CA . ALA A 1 74 ? -46.939 -10.414 61.595 1.00 94.11 78 ALA A CA 1
ATOM 600 C C . ALA A 1 74 ? -48.043 -10.921 62.510 1.00 80.50 78 ALA A C 1
ATOM 601 O O . ALA A 1 74 ? -49.169 -10.417 62.495 1.00 79.21 78 ALA A O 1
ATOM 603 N N . SER A 1 75 ? -47.714 -11.932 63.297 1.00 90.01 79 SER A N 1
ATOM 604 C CA . SER A 1 75 ? -48.608 -12.546 64.258 1.00 85.90 79 SER A CA 1
ATOM 605 C C . SER A 1 75 ? -48.119 -12.271 65.672 1.00 88.07 79 SER A C 1
ATOM 606 O O . SER A 1 75 ? -46.950 -11.928 65.878 1.00 99.20 79 SER A O 1
ATOM 609 N N . PRO A 1 76 ? -48.988 -12.399 66.675 1.00 90.52 80 PRO A N 1
ATOM 610 C CA . PRO A 1 76 ? -48.554 -12.121 68.047 1.00 92.37 80 PRO A CA 1
ATOM 611 C C . PRO A 1 76 ? -47.427 -13.050 68.466 1.00 92.68 80 PRO A C 1
ATOM 612 O O . PRO A 1 76 ? -47.364 -14.214 68.063 1.00 101.74 80 PRO A O 1
ATOM 616 N N . SER A 1 77 ? -46.532 -12.517 69.289 1.00 87.41 81 SER A N 1
ATOM 617 C CA . SER A 1 77 ? -45.394 -13.278 69.767 1.00 97.57 81 SER A CA 1
ATOM 618 C C . SER A 1 77 ? -45.849 -14.412 70.684 1.00 103.36 81 SER A C 1
ATOM 619 O O . SER A 1 77 ? -47.016 -14.513 71.076 1.00 99.42 81 SER A O 1
ATOM 622 N N . LYS A 1 78 ? -44.887 -15.266 71.035 1.00 104.55 82 LYS A N 1
ATOM 623 C CA . LYS A 1 78 ? -45.124 -16.404 71.916 1.00 97.56 82 LYS A CA 1
ATOM 624 C C . LYS A 1 78 ? -45.667 -16.004 73.283 1.00 98.76 82 LYS A C 1
ATOM 625 O O . LYS A 1 78 ? -46.374 -16.799 73.909 1.00 97.37 82 LYS A O 1
ATOM 631 N N . GLU A 1 79 ? -45.390 -14.782 73.739 1.00 97.90 83 GLU A N 1
ATOM 632 C CA . GLU A 1 79 ? -45.791 -14.369 75.079 1.00 94.04 83 GLU A CA 1
ATOM 633 C C . GLU A 1 79 ? -47.300 -14.180 75.209 1.00 97.38 83 GLU A C 1
ATOM 634 O O . GLU A 1 79 ? -47.850 -14.382 76.296 1.00 100.94 83 GLU A O 1
ATOM 640 N N . PHE A 1 80 ? -47.985 -13.789 74.132 1.00 97.56 84 PHE A N 1
ATOM 641 C CA . PHE A 1 80 ? -49.423 -13.544 74.199 1.00 91.27 84 PHE A CA 1
ATOM 642 C C . PHE A 1 80 ? -50.264 -14.815 74.187 1.00 92.71 84 PHE A C 1
ATOM 643 O O . PHE A 1 80 ? -51.468 -14.741 74.455 1.00 94.55 84 PHE A O 1
ATOM 651 N N . TYR A 1 81 ? -49.676 -15.967 73.878 1.00 93.72 85 TYR A N 1
ATOM 652 C CA . TYR A 1 81 ? -50.432 -17.211 73.834 1.00 95.72 85 TYR A CA 1
ATOM 653 C C . TYR A 1 81 ? -50.640 -17.777 75.233 1.00 98.71 85 TYR A C 1
ATOM 654 O O . TYR A 1 81 ? -49.773 -17.663 76.103 1.00 94.87 85 TYR A O 1
ATOM 663 N N . LEU A 1 82 ? -51.803 -18.390 75.443 1.00 97.24 86 LEU A N 1
ATOM 664 C CA . LEU A 1 82 ? -52.073 -19.083 76.695 1.00 104.21 86 LEU A CA 1
ATOM 665 C C . LEU A 1 82 ? -51.234 -20.351 76.779 1.00 105.40 86 LEU A C 1
ATOM 666 O O . LEU A 1 82 ? -51.227 -21.163 75.849 1.00 111.53 86 LEU A O 1
ATOM 671 N N . SER A 1 83 ? -50.524 -20.520 77.891 1.00 106.08 87 SER A N 1
ATOM 672 C CA . SER A 1 83 ? -49.729 -21.723 78.070 1.00 111.28 87 SER A CA 1
ATOM 673 C C . SER A 1 83 ? -50.643 -22.937 78.216 1.00 113.12 87 SER A C 1
ATOM 674 O O . SER A 1 83 ? -51.818 -22.824 78.576 1.00 113.93 87 SER A O 1
ATOM 677 N N . ASN A 1 84 ? -50.082 -24.115 77.925 1.00 116.10 88 ASN A N 1
ATOM 678 C CA . ASN A 1 84 ? -50.866 -25.347 77.940 1.00 114.95 88 ASN A CA 1
ATOM 679 C C . ASN A 1 84 ? -51.511 -25.621 79.293 1.00 112.03 88 ASN A C 1
ATOM 680 O O . ASN A 1 84 ? -52.480 -26.383 79.359 1.00 111.43 88 ASN A O 1
ATOM 685 N N . SER A 1 85 ? -51.000 -25.023 80.371 1.00 114.15 89 SER A N 1
ATOM 686 C CA . SER A 1 85 ? -51.640 -25.173 81.675 1.00 112.69 89 SER A CA 1
ATOM 687 C C . SER A 1 85 ? -52.819 -24.219 81.834 1.00 112.19 89 SER A C 1
ATOM 688 O O . SER A 1 85 ? -53.906 -24.629 82.257 1.00 109.54 89 SER A O 1
ATOM 691 N N . GLU A 1 86 ? -52.622 -22.940 81.502 1.00 114.05 90 GLU A N 1
ATOM 692 C CA . GLU A 1 86 ? -53.668 -21.951 81.741 1.00 110.74 90 GLU A CA 1
ATOM 693 C C . GLU A 1 86 ? -54.808 -22.079 80.741 1.00 111.56 90 GLU A C 1
ATOM 694 O O . GLU A 1 86 ? -55.953 -21.744 81.066 1.00 114.39 90 GLU A O 1
ATOM 696 N N . LYS A 1 87 ? -54.525 -22.556 79.528 1.00 111.00 91 LYS A N 1
ATOM 697 C CA . LYS A 1 87 ? -55.593 -22.751 78.555 1.00 110.95 91 LYS A CA 1
ATOM 698 C C . LYS A 1 87 ? -56.473 -23.943 78.911 1.00 111.18 91 LYS A C 1
ATOM 699 O O . LYS A 1 87 ? -57.632 -23.991 78.485 1.00 112.05 91 LYS A O 1
ATOM 705 N N . GLU A 1 88 ? -55.951 -24.908 79.672 1.00 110.30 92 GLU A N 1
ATOM 706 C CA . GLU A 1 88 ? -56.804 -25.969 80.197 1.00 115.80 92 GLU A CA 1
ATOM 707 C C . GLU A 1 88 ? -57.768 -25.414 81.235 1.00 119.01 92 GLU A C 1
ATOM 708 O O . GLU A 1 88 ? -58.968 -25.712 81.209 1.00 124.98 92 GLU A O 1
ATOM 714 N N . ARG A 1 89 ? -57.247 -24.618 82.172 1.00 110.94 93 ARG A N 1
ATOM 715 C CA . ARG A 1 89 ? -58.091 -24.000 83.188 1.00 113.22 93 ARG A CA 1
ATOM 716 C C . ARG A 1 89 ? -59.169 -23.135 82.553 1.00 120.96 93 ARG A C 1
ATOM 717 O O . ARG A 1 89 ? -60.294 -23.058 83.061 1.00 129.99 93 ARG A O 1
ATOM 725 N N . TYR A 1 90 ? -58.846 -22.480 81.436 1.00 114.82 94 TYR A N 1
ATOM 726 C CA . TYR A 1 90 ? -59.833 -21.651 80.755 1.00 116.96 94 TYR A CA 1
ATOM 727 C C . TYR A 1 90 ? -60.894 -22.506 80.073 1.00 124.65 94 TYR A C 1
ATOM 728 O O . TYR A 1 90 ? -62.087 -22.182 80.123 1.00 128.24 94 TYR A O 1
ATOM 737 N N . GLU A 1 91 ? -60.485 -23.605 79.432 1.00 125.14 95 GLU A N 1
ATOM 738 C CA . GLU A 1 91 ? -61.455 -24.472 78.774 1.00 131.11 95 GLU A CA 1
ATOM 739 C C . GLU A 1 91 ? -62.247 -25.294 79.782 1.00 142.41 95 GLU A C 1
ATOM 740 O O . GLU A 1 91 ? -63.410 -25.631 79.528 1.00 150.80 95 GLU A O 1
ATOM 746 N N . LYS A 1 92 ? -61.641 -25.628 80.925 1.00 141.14 96 LYS A N 1
ATOM 747 C CA . LYS A 1 92 ? -62.366 -26.359 81.959 1.00 147.88 96 LYS A CA 1
ATOM 748 C C . LYS A 1 92 ? -63.408 -25.476 82.628 1.00 158.85 96 LYS A C 1
ATOM 749 O O . LYS A 1 92 ? -64.464 -25.967 83.043 1.00 162.49 96 LYS A O 1
ATOM 751 N N . GLU A 1 93 ? -63.125 -24.182 82.744 1.00 195.84 97 GLU A N 1
ATOM 752 C CA . GLU A 1 93 ? -64.001 -23.279 83.471 1.00 197.99 97 GLU A CA 1
ATOM 753 C C . GLU A 1 93 ? -65.301 -23.048 82.711 1.00 199.42 97 GLU A C 1
ATOM 754 O O . GLU A 1 93 ? -65.314 -22.937 81.481 1.00 198.66 97 GLU A O 1
ATOM 760 N N . PHE A 1 94 ? -66.404 -22.979 83.460 1.00 162.78 98 PHE A N 1
ATOM 761 C CA . PHE A 1 94 ? -67.717 -22.712 82.894 1.00 155.37 98 PHE A CA 1
ATOM 762 C C . PHE A 1 94 ? -68.264 -21.332 83.228 1.00 145.88 98 PHE A C 1
ATOM 763 O O . PHE A 1 94 ? -69.116 -20.833 82.487 1.00 139.54 98 PHE A O 1
ATOM 771 N N . SER A 1 95 ? -67.797 -20.702 84.303 1.00 144.92 99 SER A N 1
ATOM 772 C CA . SER A 1 95 ? -68.257 -19.370 84.674 1.00 136.48 99 SER A CA 1
ATOM 773 C C . SER A 1 95 ? -67.421 -18.312 83.965 1.00 130.03 99 SER A C 1
ATOM 774 O O . SER A 1 95 ? -66.188 -18.326 84.048 1.00 129.22 99 SER A O 1
ATOM 777 N N . GLN A 1 96 ? -68.100 -17.390 83.274 1.00 128.79 100 GLN A N 1
ATOM 778 C CA . GLN A 1 96 ? -67.395 -16.332 82.556 1.00 128.02 100 GLN A CA 1
ATOM 779 C C . GLN A 1 96 ? -66.606 -15.439 83.505 1.00 128.06 100 GLN A C 1
ATOM 780 O O . GLN A 1 96 ? -65.558 -14.904 83.123 1.00 126.61 100 GLN A O 1
ATOM 784 N N . GLU A 1 97 ? -67.081 -15.275 84.742 1.00 127.86 101 GLU A N 1
ATOM 785 C CA . GLU A 1 97 ? -66.359 -14.454 85.709 1.00 122.46 101 GLU A CA 1
ATOM 786 C C . GLU A 1 97 ? -64.972 -15.024 85.978 1.00 118.33 101 GLU A C 1
ATOM 787 O O . GLU A 1 97 ? -63.978 -14.290 85.990 1.00 116.79 101 GLU A O 1
ATOM 789 N N . ARG A 1 98 ? -64.886 -16.339 86.192 1.00 117.92 102 ARG A N 1
ATOM 790 C CA . ARG A 1 98 ? -63.589 -16.960 86.434 1.00 117.30 102 ARG A CA 1
ATOM 791 C C . ARG A 1 98 ? -62.761 -17.058 85.158 1.00 121.07 102 ARG A C 1
ATOM 792 O O . ARG A 1 98 ? -61.528 -17.101 85.229 1.00 123.42 102 ARG A O 1
ATOM 794 N N . GLN A 1 99 ? -63.410 -17.104 83.991 1.00 116.28 103 GLN A N 1
ATOM 795 C CA . GLN A 1 99 ? -62.666 -17.057 82.736 1.00 114.01 103 GLN A CA 1
ATOM 796 C C . GLN A 1 99 ? -61.932 -15.730 82.591 1.00 106.31 103 GLN A C 1
ATOM 797 O O . GLN A 1 99 ? -60.761 -15.691 82.197 1.00 100.95 103 GLN A O 1
ATOM 803 N N . GLN A 1 100 ? -62.618 -14.628 82.899 1.00 108.34 104 GLN A N 1
ATOM 804 C CA . GLN A 1 100 ? -61.992 -13.313 82.824 1.00 107.62 104 GLN A CA 1
ATOM 805 C C . GLN A 1 100 ? -60.833 -13.195 83.806 1.00 107.86 104 GLN A C 1
ATOM 806 O O . GLN A 1 100 ? -59.816 -12.559 83.503 1.00 107.02 104 GLN A O 1
ATOM 812 N N . GLU A 1 101 ? -60.971 -13.794 84.992 1.00 111.42 105 GLU A N 1
ATOM 813 C CA . GLU A 1 101 ? -59.895 -13.740 85.978 1.00 113.25 105 GLU A CA 1
ATOM 814 C C . GLU A 1 101 ? -58.643 -14.448 85.473 1.00 103.29 105 GLU A C 1
ATOM 815 O O . GLU A 1 101 ? -57.520 -14.011 85.748 1.00 105.04 105 GLU A O 1
ATOM 821 N N . ILE A 1 102 ? -58.817 -15.547 84.734 1.00 103.05 106 ILE A N 1
ATOM 822 C CA . ILE A 1 102 ? -57.671 -16.241 84.153 1.00 101.21 106 ILE A CA 1
ATOM 823 C C . ILE A 1 102 ? -56.983 -15.366 83.114 1.00 100.70 106 ILE A C 1
ATOM 824 O O . ILE A 1 102 ? -55.750 -15.263 83.087 1.00 97.00 106 ILE A O 1
ATOM 829 N N . LEU A 1 103 ? -57.764 -14.717 82.248 1.00 99.60 107 LEU A N 1
ATOM 830 C CA . LEU A 1 103 ? -57.177 -13.872 81.214 1.00 99.67 107 LEU A CA 1
ATOM 831 C C . LEU A 1 103 ? -56.579 -12.593 81.789 1.00 100.25 107 LEU A C 1
ATOM 832 O O . LEU A 1 103 ? -55.561 -12.110 81.282 1.00 104.28 107 LEU A O 1
ATOM 837 N N . ARG A 1 104 ? -57.186 -12.030 82.838 1.00 100.59 108 ARG A N 1
ATOM 838 C CA . ARG A 1 104 ? -56.678 -10.778 83.392 1.00 101.47 108 ARG A CA 1
ATOM 839 C C . ARG A 1 104 ? -55.336 -10.963 84.086 1.00 101.43 108 ARG A C 1
ATOM 840 O O . ARG A 1 104 ? -54.516 -10.038 84.096 1.00 102.37 108 ARG A O 1
ATOM 848 N N . ARG A 1 105 ? -55.092 -12.136 84.672 1.00 98.57 109 ARG A N 1
ATOM 849 C CA . ARG A 1 105 ? -53.840 -12.345 85.392 1.00 106.18 109 ARG A CA 1
ATOM 850 C C . ARG A 1 105 ? -52.664 -12.461 84.430 1.00 108.21 109 ARG A C 1
ATOM 851 O O . ARG A 1 105 ? -51.579 -11.935 84.700 1.00 110.14 109 ARG A O 1
ATOM 859 N N . ALA A 1 106 ? -52.863 -13.143 83.300 1.00 107.69 110 ALA A N 1
ATOM 860 C CA . ALA A 1 106 ? -51.808 -13.235 82.296 1.00 104.52 110 ALA A CA 1
ATOM 861 C C . ALA A 1 106 ? -51.639 -11.919 81.545 1.00 104.20 110 ALA A C 1
ATOM 862 O O . ALA A 1 106 ? -50.513 -11.520 81.227 1.00 104.13 110 ALA A O 1
ATOM 864 N N . ALA A 1 107 ? -52.749 -11.236 81.244 1.00 101.07 111 ALA A N 1
ATOM 865 C CA . ALA A 1 107 ? -52.680 -10.007 80.459 1.00 106.77 111 ALA A CA 1
ATOM 866 C C . ALA A 1 107 ? -51.983 -8.880 81.212 1.00 108.45 111 ALA A C 1
ATOM 867 O O . ALA A 1 107 ? -51.322 -8.042 80.588 1.00 110.63 111 ALA A O 1
ATOM 869 N N . ARG A 1 108 ? -52.113 -8.835 82.540 1.00 115.67 112 ARG A N 1
ATOM 870 C CA . ARG A 1 108 ? -51.451 -7.782 83.303 1.00 117.95 112 ARG A CA 1
ATOM 871 C C . ARG A 1 108 ? -49.936 -7.933 83.323 1.00 112.84 112 ARG A C 1
ATOM 872 O O . ARG A 1 108 ? -49.244 -7.011 83.767 1.00 113.29 112 ARG A O 1
ATOM 880 N N . ALA A 1 109 ? -49.407 -9.065 82.859 1.00 108.23 113 ALA A N 1
ATOM 881 C CA . ALA A 1 109 ? -47.982 -9.232 82.622 1.00 102.58 113 ALA A CA 1
ATOM 882 C C . ALA A 1 109 ? -47.600 -8.930 81.175 1.00 110.35 113 ALA A C 1
ATOM 883 O O . ALA A 1 109 ? -46.513 -9.319 80.733 1.00 108.34 113 ALA A O 1
ATOM 885 N N . LEU A 1 110 ? -48.472 -8.251 80.434 1.00 104.67 114 LEU A N 1
ATOM 886 C CA . LEU A 1 110 ? -48.288 -7.944 79.026 1.00 95.41 114 LEU A CA 1
ATOM 887 C C . LEU A 1 110 ? -48.583 -6.473 78.772 1.00 98.47 114 LEU A C 1
ATOM 888 O O . LEU A 1 110 ? -49.420 -5.877 79.458 1.00 103.52 114 LEU A O 1
ATOM 893 N N . PRO A 1 111 ? -47.911 -5.862 77.788 1.00 98.54 115 PRO A N 1
ATOM 894 C CA . PRO A 1 111 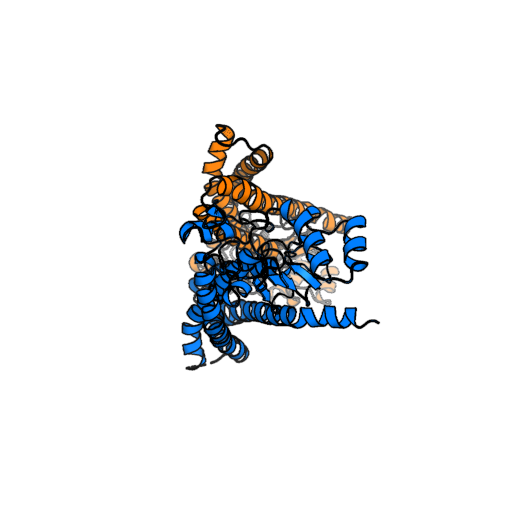? -48.138 -4.436 77.508 1.00 95.72 115 PRO A CA 1
ATOM 895 C C . PRO A 1 111 ? -49.468 -4.161 76.822 1.00 94.09 115 PRO A C 1
ATOM 896 O O . PRO A 1 111 ? -49.498 -3.774 75.650 1.00 95.35 115 PRO A O 1
ATOM 900 N N . ILE A 1 112 ? -50.571 -4.350 77.541 1.00 91.24 116 ILE A N 1
ATOM 901 C CA . ILE A 1 112 ? -51.913 -4.189 76.992 1.00 87.17 116 ILE A CA 1
ATOM 902 C C . ILE A 1 112 ? -52.566 -2.989 77.666 1.00 96.83 116 ILE A C 1
ATOM 903 O O . ILE A 1 112 ? -52.651 -2.929 78.899 1.00 98.03 116 ILE A O 1
ATOM 908 N N . TYR A 1 113 ? -53.027 -2.034 76.856 1.00 91.48 117 TYR A N 1
ATOM 909 C CA . TYR A 1 113 ? -53.685 -0.832 77.353 1.00 88.32 117 TYR A CA 1
ATOM 910 C C . TYR A 1 113 ? -55.114 -0.693 76.842 1.00 90.75 117 TYR A C 1
ATOM 911 O O . TYR A 1 113 ? -55.740 0.352 77.060 1.00 95.33 117 TYR A O 1
ATOM 920 N N . THR A 1 114 ? -55.646 -1.709 76.164 1.00 91.69 118 THR A N 1
ATOM 921 C CA . THR A 1 114 ? -56.988 -1.661 75.605 1.00 95.46 118 THR A CA 1
ATOM 922 C C . THR A 1 114 ? -57.780 -2.883 76.049 1.00 98.86 118 THR A C 1
ATOM 923 O O . THR A 1 114 ? -57.218 -3.919 76.414 1.00 97.94 118 THR A O 1
ATOM 927 N N . THR A 1 115 ? -59.105 -2.745 76.017 1.00 96.45 119 THR A N 1
ATOM 928 C CA . THR A 1 115 ? -60.033 -3.822 76.334 1.00 100.95 119 THR A CA 1
ATOM 929 C C . THR A 1 115 ? -61.114 -3.871 75.260 1.00 105.86 119 THR A C 1
ATOM 930 O O . THR A 1 115 ? -61.105 -3.092 74.302 1.00 108.88 119 THR A O 1
ATOM 934 N N . SER A 1 116 ? -62.056 -4.797 75.423 1.00 110.00 120 SER A N 1
ATOM 935 C CA . SER A 1 116 ? -63.180 -4.908 74.506 1.00 112.79 120 SER A CA 1
ATOM 936 C C . SER A 1 116 ? -64.231 -3.845 74.828 1.00 114.07 120 SER A C 1
ATOM 937 O O . SER A 1 116 ? -64.099 -3.065 75.776 1.00 106.53 120 SER A O 1
ATOM 940 N N . ALA A 1 117 ? -65.291 -3.807 74.014 1.00 114.65 121 ALA A N 1
ATOM 941 C CA . ALA A 1 117 ? -66.384 -2.872 74.263 1.00 108.50 121 ALA A CA 1
ATOM 942 C C . ALA A 1 117 ? -67.040 -3.121 75.615 1.00 108.48 121 ALA A C 1
ATOM 943 O O . ALA A 1 117 ? -67.520 -2.179 76.257 1.00 101.45 121 ALA A O 1
ATOM 945 N N . SER A 1 118 ? -67.070 -4.375 76.064 1.00 107.64 122 SER A N 1
ATOM 946 C CA . SER A 1 118 ? -67.597 -4.730 77.373 1.00 104.48 122 SER A CA 1
ATOM 947 C C . SER A 1 118 ? -66.518 -4.736 78.451 1.00 103.79 122 SER A C 1
ATOM 948 O O . SER A 1 118 ? -66.711 -5.355 79.505 1.00 109.01 122 SER A O 1
ATOM 951 N N . LYS A 1 119 ? -65.393 -4.061 78.207 1.00 104.09 123 LYS A N 1
ATOM 952 C CA . LYS A 1 119 ? -64.285 -3.967 79.160 1.00 101.97 123 LYS A CA 1
ATOM 953 C C . LYS A 1 119 ? -63.749 -5.344 79.545 1.00 104.36 123 LYS A C 1
ATOM 954 O O . LYS A 1 119 ? -63.236 -5.538 80.650 1.00 97.59 123 LYS A O 1
ATOM 960 N N . THR A 1 120 ? -63.867 -6.302 78.631 1.00 104.97 124 THR A N 1
ATOM 961 C CA . THR A 1 120 ? -63.318 -7.637 78.799 1.00 107.01 124 THR A CA 1
ATOM 962 C C . THR A 1 120 ? -61.982 -7.725 78.065 1.00 107.37 124 THR A C 1
ATOM 963 O O . THR A 1 120 ? -61.736 -6.990 77.104 1.00 113.46 124 THR A O 1
ATOM 967 N N . ILE A 1 121 ? -61.111 -8.624 78.534 1.00 102.98 125 ILE A N 1
ATOM 968 C CA . ILE A 1 121 ? -59.800 -8.783 77.916 1.00 100.95 125 ILE A CA 1
ATOM 969 C C . ILE A 1 121 ? -59.970 -9.273 76.486 1.00 101.96 125 ILE A C 1
ATOM 970 O O . ILE A 1 121 ? -60.651 -10.275 76.230 1.00 104.48 125 ILE A O 1
ATOM 975 N N . ARG A 1 122 ? -59.351 -8.564 75.544 1.00 99.67 126 ARG A N 1
ATOM 976 C CA . ARG A 1 122 ? -59.429 -8.932 74.134 1.00 95.46 126 ARG A CA 1
ATOM 977 C C . ARG A 1 122 ? -58.731 -10.270 73.925 1.00 88.83 126 ARG A C 1
ATOM 978 O O . ARG A 1 122 ? -57.503 -10.362 74.013 1.00 86.64 126 ARG A O 1
ATOM 986 N N . TYR A 1 123 ? -59.518 -11.307 73.655 1.00 92.09 127 TYR A N 1
ATOM 987 C CA . TYR A 1 123 ? -59.029 -12.674 73.567 1.00 93.29 127 TYR A CA 1
ATOM 988 C C . TYR A 1 123 ? -59.530 -13.313 72.281 1.00 94.88 127 TYR A C 1
ATOM 989 O O . TYR A 1 123 ? -60.647 -13.037 71.833 1.00 93.08 127 TYR A O 1
ATOM 998 N N . CYS A 1 124 ? -58.695 -14.161 71.690 1.00 95.01 128 CYS A N 1
ATOM 999 C CA . CYS A 1 124 ? -59.025 -14.862 70.456 1.00 95.23 128 CYS A CA 1
ATOM 1000 C C . CYS A 1 124 ? -59.380 -16.306 70.791 1.00 97.57 128 CYS A C 1
ATOM 1001 O O . CYS A 1 124 ? -58.536 -17.057 71.291 1.00 95.19 128 CYS A O 1
ATOM 1004 N N . GLU A 1 125 ? -60.629 -16.689 70.514 1.00 103.48 129 GLU A N 1
ATOM 1005 C CA . GLU A 1 125 ? -61.076 -18.041 70.834 1.00 105.24 129 GLU A CA 1
ATOM 1006 C C . GLU A 1 125 ? -60.384 -19.078 69.956 1.00 99.44 129 GLU A C 1
ATOM 1007 O O . GLU A 1 125 ? -60.039 -20.168 70.427 1.00 90.85 129 GLU A O 1
ATOM 1013 N N . LYS A 1 126 ? -60.170 -18.755 68.679 1.00 101.39 130 LYS A N 1
ATOM 1014 C CA . LYS A 1 126 ? -59.572 -19.710 67.751 1.00 98.87 130 LYS A CA 1
ATOM 1015 C C . LYS A 1 126 ? -58.069 -19.844 67.971 1.00 98.32 130 LYS A C 1
ATOM 1016 O O . LYS A 1 126 ? -57.553 -20.957 68.121 1.00 99.21 130 LYS A O 1
ATOM 1022 N N . CYS A 1 127 ? -57.350 -18.719 67.988 1.00 94.76 131 CYS A N 1
ATOM 1023 C CA . CYS A 1 127 ? -55.903 -18.760 68.168 1.00 94.60 131 CYS A CA 1
ATOM 1024 C C . CYS A 1 127 ? -55.497 -19.104 69.595 1.00 96.89 131 CYS A C 1
ATOM 1025 O O . CYS A 1 127 ? -54.335 -19.458 69.822 1.00 94.06 131 CYS A O 1
ATOM 1028 N N . GLN A 1 128 ? -56.422 -19.008 70.550 1.00 100.05 132 GLN A N 1
ATOM 1029 C CA . GLN A 1 128 ? -56.136 -19.238 71.967 1.00 93.77 132 GLN A CA 1
ATOM 1030 C C . GLN A 1 128 ? -54.993 -18.344 72.448 1.00 97.17 132 GLN A C 1
ATOM 1031 O O . GLN A 1 128 ? -54.036 -18.796 73.081 1.00 100.86 132 GLN A O 1
ATOM 1037 N N . LEU A 1 129 ? -55.104 -17.053 72.141 1.00 94.85 133 LEU A N 1
ATOM 1038 C CA . LEU A 1 129 ? -54.133 -16.062 72.579 1.00 91.35 133 LEU A CA 1
ATOM 1039 C C . LEU A 1 129 ? -54.870 -14.809 73.026 1.00 88.71 133 LEU A C 1
ATOM 1040 O O . LEU A 1 129 ? -56.035 -14.594 72.685 1.00 90.92 133 LEU A O 1
ATOM 1045 N N . ILE A 1 130 ? -54.171 -13.975 73.787 1.00 83.08 134 ILE A N 1
ATOM 1046 C CA . ILE A 1 130 ? -54.691 -12.671 74.181 1.00 85.71 134 ILE A CA 1
ATOM 1047 C C . ILE A 1 130 ? -54.227 -11.656 73.143 1.00 89.69 134 ILE A C 1
ATOM 1048 O O . ILE A 1 130 ? -53.023 -11.425 72.986 1.00 92.68 134 ILE A O 1
ATOM 1053 N N . LYS A 1 131 ? -55.180 -11.061 72.431 1.00 90.53 135 LYS A N 1
ATOM 1054 C CA . LYS A 1 131 ? -54.853 -10.164 71.329 1.00 90.51 135 LYS A CA 1
ATOM 1055 C C . LYS A 1 131 ? -54.038 -8.976 71.826 1.00 89.51 135 LYS A C 1
ATOM 1056 O O . LYS A 1 131 ? -54.451 -8.301 72.780 1.00 92.97 135 LYS A O 1
ATOM 1062 N N . PRO A 1 132 ? -52.880 -8.695 71.230 1.00 89.64 136 PRO A N 1
ATOM 1063 C CA . PRO A 1 132 ? -52.202 -7.426 71.507 1.00 83.67 136 PRO A CA 1
ATOM 1064 C C . PRO A 1 132 ? -53.062 -6.252 71.063 1.00 85.87 136 PRO A C 1
ATOM 1065 O O . PRO A 1 132 ? -54.020 -6.401 70.300 1.00 84.26 136 PRO A O 1
ATOM 1069 N N . ASP A 1 133 ? -52.712 -5.070 71.564 1.00 80.29 137 ASP A N 1
ATOM 1070 C CA . ASP A 1 133 ? -53.407 -3.858 71.154 1.00 86.56 137 ASP A CA 1
ATOM 1071 C C . ASP A 1 133 ? -53.358 -3.701 69.639 1.00 77.96 137 ASP A C 1
ATOM 1072 O O . ASP A 1 133 ? -52.334 -3.965 69.004 1.00 82.17 137 ASP A O 1
ATOM 1077 N N . ARG A 1 134 ? -54.489 -3.289 69.064 1.00 84.90 138 ARG A N 1
ATOM 1078 C CA . ARG A 1 134 ? -54.704 -3.024 67.642 1.00 82.76 138 ARG A CA 1
ATOM 1079 C C . ARG A 1 134 ? -54.689 -4.287 66.789 1.00 79.09 138 ARG A C 1
ATOM 1080 O O . ARG A 1 134 ? -54.872 -4.191 65.569 1.00 83.60 138 ARG A O 1
ATOM 1088 N N . ALA A 1 135 ? -54.485 -5.463 67.377 1.00 80.89 139 ALA A N 1
ATOM 1089 C CA . ALA A 1 135 ? -54.471 -6.709 66.625 1.00 78.05 139 ALA A CA 1
ATOM 1090 C C . ALA A 1 135 ? -55.872 -7.299 66.551 1.00 82.53 139 ALA A C 1
ATOM 1091 O O . ALA A 1 135 ? -56.653 -7.204 67.502 1.00 91.88 139 ALA A O 1
ATOM 1093 N N . HIS A 1 136 ? -56.185 -7.911 65.412 1.00 83.09 140 HIS A N 1
ATOM 1094 C CA . HIS A 1 136 ? -57.498 -8.492 65.179 1.00 89.48 140 HIS A CA 1
ATOM 1095 C C . HIS A 1 136 ? -57.343 -9.794 64.407 1.00 89.17 140 HIS A C 1
ATOM 1096 O O . HIS A 1 136 ? -56.349 -10.013 63.710 1.00 90.61 140 HIS A O 1
ATOM 1103 N N . HIS A 1 137 ? -58.345 -10.658 64.538 1.00 91.19 141 HIS A N 1
ATOM 1104 C CA . HIS A 1 137 ? -58.347 -11.943 63.853 1.00 91.69 141 HIS A CA 1
ATOM 1105 C C . HIS A 1 137 ? -59.017 -11.804 62.492 1.00 92.41 141 HIS A C 1
ATOM 1106 O O . HIS A 1 137 ? -60.078 -11.182 62.374 1.00 93.33 141 HIS A O 1
ATOM 1113 N N . CYS A 1 138 ? -58.393 -12.387 61.473 1.00 94.52 142 CYS A N 1
ATOM 1114 C CA . CYS A 1 138 ? -58.898 -12.375 60.106 1.00 89.71 142 CYS A CA 1
ATOM 1115 C C . CYS A 1 138 ? -59.250 -13.801 59.708 1.00 94.27 142 CYS A C 1
ATOM 1116 O O . CYS A 1 138 ? -58.370 -14.666 59.653 1.00 96.66 142 CYS A O 1
ATOM 1119 N N . SER A 1 139 ? -60.533 -14.043 59.430 1.00 96.25 143 SER A N 1
ATOM 1120 C CA . SER A 1 139 ? -60.970 -15.382 59.054 1.00 96.17 143 SER A CA 1
ATOM 1121 C C . SER A 1 139 ? -60.483 -15.796 57.673 1.00 105.22 143 SER A C 1
ATOM 1122 O O . SER A 1 139 ? -60.547 -16.985 57.344 1.00 105.38 143 SER A O 1
ATOM 1125 N N . ALA A 1 140 ? -60.000 -14.854 56.861 1.00 101.95 144 ALA A N 1
ATOM 1126 C CA . ALA A 1 140 ? -59.391 -15.216 55.587 1.00 100.41 144 ALA A CA 1
ATOM 1127 C C . ALA A 1 140 ? -57.970 -15.727 55.789 1.00 101.66 144 ALA A C 1
ATOM 1128 O O . ALA A 1 140 ? -57.602 -16.787 55.270 1.00 105.27 144 ALA A O 1
ATOM 1130 N N . CYS A 1 141 ? -57.155 -14.980 56.537 1.00 103.94 145 CYS A N 1
ATOM 1131 C CA . CYS A 1 141 ? -55.836 -15.459 56.930 1.00 94.91 145 CYS A CA 1
ATOM 1132 C C . CYS A 1 141 ? -55.897 -16.506 58.034 1.00 99.78 145 CYS A C 1
ATOM 1133 O O . CYS A 1 141 ? -54.895 -17.191 58.266 1.00 98.36 145 CYS A O 1
ATOM 1136 N N . ASP A 1 142 ? -57.043 -16.649 58.703 1.00 97.40 146 ASP A N 1
ATOM 1137 C CA . ASP A 1 142 ? -57.217 -17.582 59.817 1.00 104.93 146 ASP A CA 1
ATOM 1138 C C . ASP A 1 142 ? -56.121 -17.400 60.866 1.00 104.95 146 ASP A C 1
ATOM 1139 O O . ASP A 1 142 ? -55.455 -18.350 61.283 1.00 109.82 146 ASP A O 1
ATOM 1144 N N . SER A 1 143 ? -55.942 -16.154 61.299 1.00 100.59 147 SER A N 1
ATOM 1145 C CA . SER A 1 143 ? -54.890 -15.807 62.247 1.00 99.91 147 SER A CA 1
ATOM 1146 C C . SER A 1 143 ? -55.147 -14.397 62.759 1.00 91.71 147 SER A C 1
ATOM 1147 O O . SER A 1 143 ? -55.951 -13.648 62.197 1.00 94.65 147 SER A O 1
ATOM 1150 N N . CYS A 1 144 ? -54.456 -14.048 63.842 1.00 92.17 148 CYS A N 1
ATOM 1151 C CA . CYS A 1 144 ? -54.475 -12.693 64.374 1.00 89.61 148 CYS A CA 1
ATOM 1152 C C . CYS A 1 144 ? -53.371 -11.875 63.716 1.00 83.81 148 CYS A C 1
ATOM 1153 O O . CYS A 1 144 ? -52.237 -12.346 63.580 1.00 85.78 148 CYS A O 1
ATOM 1156 N N . ILE A 1 145 ? -53.707 -10.656 63.304 1.00 83.73 149 ILE A N 1
ATOM 1157 C CA . ILE A 1 145 ? -52.810 -9.800 62.537 1.00 83.27 149 ILE A CA 1
ATOM 1158 C C . ILE A 1 145 ? -52.462 -8.580 63.379 1.00 81.11 149 ILE A C 1
ATOM 1159 O O . ILE A 1 145 ? -53.358 -7.882 63.868 1.00 87.41 149 ILE A O 1
ATOM 1164 N N . LEU A 1 146 ? -51.167 -8.321 63.539 1.00 78.59 150 LEU A N 1
ATOM 1165 C CA . LEU A 1 146 ? -50.727 -7.172 64.317 1.00 76.77 150 LEU A CA 1
ATOM 1166 C C . LEU A 1 146 ? -51.059 -5.875 63.589 1.00 79.51 150 LEU A C 1
ATOM 1167 O O . LEU A 1 146 ? -50.818 -5.743 62.385 1.00 81.66 150 LEU A O 1
ATOM 1172 N N . LYS A 1 147 ? -51.582 -4.909 64.343 1.00 72.52 151 LYS A N 1
ATOM 1173 C CA . LYS A 1 147 ? -52.091 -3.643 63.808 1.00 80.15 151 LYS A CA 1
ATOM 1174 C C . LYS A 1 147 ? -52.841 -3.867 62.496 1.00 75.64 151 LYS A C 1
ATOM 1175 O O . LYS A 1 147 ? -52.563 -3.245 61.469 1.00 80.80 151 LYS A O 1
ATOM 1181 N N . MET A 1 148 ? -53.797 -4.793 62.540 1.00 77.67 152 MET A N 1
ATOM 1182 C CA . MET A 1 148 ? -54.549 -5.152 61.345 1.00 81.72 152 MET A CA 1
ATOM 1183 C C . MET A 1 148 ? -55.337 -3.958 60.824 1.00 81.53 152 MET A C 1
ATOM 1184 O O . MET A 1 148 ? -56.078 -3.311 61.570 1.00 86.87 152 MET A O 1
ATOM 1189 N N . ASP A 1 149 ? -55.178 -3.669 59.533 1.00 81.73 153 ASP A N 1
ATOM 1190 C CA . ASP A 1 149 ? -55.947 -2.622 58.872 1.00 86.78 153 ASP A CA 1
ATOM 1191 C C . ASP A 1 149 ? -57.158 -3.199 58.145 1.00 88.99 153 ASP A C 1
ATOM 1192 O O . ASP A 1 149 ? -58.296 -2.809 58.426 1.00 90.95 153 ASP A O 1
ATOM 1197 N N . HIS A 1 150 ? -56.930 -4.147 57.234 1.00 88.07 154 HIS A N 1
ATOM 1198 C CA . HIS A 1 150 ? -57.996 -4.850 56.527 1.00 87.53 154 HIS A CA 1
ATOM 1199 C C . HIS A 1 150 ? -57.408 -5.942 55.643 1.00 89.13 154 HIS A C 1
ATOM 1200 O O . HIS A 1 150 ? -56.255 -5.842 55.211 1.00 89.73 154 HIS A O 1
ATOM 1207 N N . HIS A 1 151 ? -58.186 -6.986 55.369 1.00 88.61 155 HIS A N 1
ATOM 1208 C CA . HIS A 1 151 ? -57.766 -8.034 54.441 1.00 87.32 155 HIS A CA 1
ATOM 1209 C C . HIS A 1 151 ? -58.067 -7.562 53.025 1.00 89.55 155 HIS A C 1
ATOM 1210 O O . HIS A 1 151 ? -59.216 -7.592 52.578 1.00 94.17 155 HIS A O 1
ATOM 1217 N N . CYS A 1 152 ? -57.037 -7.122 52.314 1.00 88.19 156 CYS A N 1
ATOM 1218 C CA . CYS A 1 152 ? -57.232 -6.583 50.976 1.00 93.20 156 CYS A CA 1
ATOM 1219 C C . CYS A 1 152 ? -57.260 -7.722 49.963 1.00 95.92 156 CYS A C 1
ATOM 1220 O O . CYS A 1 152 ? -56.257 -8.429 49.816 1.00 94.01 156 CYS A O 1
ATOM 1223 N N . PRO A 1 153 ? -58.374 -7.936 49.257 1.00 90.69 157 PRO A N 1
ATOM 1224 C CA . PRO A 1 153 ? -58.438 -9.068 48.318 1.00 92.56 157 PRO A CA 1
ATOM 1225 C C . PRO A 1 153 ? -57.514 -8.917 47.124 1.00 93.89 157 PRO A C 1
ATOM 1226 O O . PRO A 1 153 ? -57.060 -9.927 46.573 1.00 88.68 157 PRO A O 1
ATOM 1230 N N . TRP A 1 154 ? -57.226 -7.685 46.703 1.00 91.35 158 TRP A N 1
ATOM 1231 C CA . TRP A 1 154 ? -56.445 -7.462 45.492 1.00 90.07 158 TRP A CA 1
ATOM 1232 C C . TRP A 1 154 ? -54.989 -7.892 45.626 1.00 91.70 158 TRP A C 1
ATOM 1233 O O . TRP A 1 154 ? -54.304 -8.019 44.604 1.00 88.67 158 TRP A O 1
ATOM 1244 N N . VAL A 1 155 ? -54.494 -8.116 46.844 1.00 84.22 159 VAL A N 1
ATOM 1245 C CA . VAL A 1 155 ? -53.139 -8.622 47.046 1.00 82.08 159 VAL A CA 1
ATOM 1246 C C . VAL A 1 155 ? -53.117 -10.008 47.666 1.00 79.59 159 VAL A C 1
ATOM 1247 O O . VAL A 1 155 ? -52.030 -10.517 47.973 1.00 88.50 159 VAL A O 1
ATOM 1251 N N . ASN A 1 156 ? -54.279 -10.634 47.862 1.00 81.59 160 ASN A N 1
ATOM 1252 C CA . ASN A 1 156 ? -54.384 -11.970 48.448 1.00 90.50 160 ASN A CA 1
ATOM 1253 C C . ASN A 1 156 ? -53.608 -12.077 49.758 1.00 92.50 160 ASN A C 1
ATOM 1254 O O . ASN A 1 156 ? -53.012 -13.109 50.074 1.00 92.95 160 ASN A O 1
ATOM 1259 N N . ASN A 1 157 ? -53.624 -10.997 50.532 1.00 81.83 161 ASN A N 1
ATOM 1260 C CA . ASN A 1 157 ? -52.888 -10.943 51.783 1.00 91.39 161 ASN A CA 1
ATOM 1261 C C . ASN A 1 157 ? -53.557 -9.927 52.694 1.00 94.81 161 ASN A C 1
ATOM 1262 O O . ASN A 1 157 ? -54.347 -9.091 52.248 1.00 91.65 161 ASN A O 1
ATOM 1267 N N . CYS A 1 158 ? -53.234 -10.008 53.980 1.00 92.97 162 CYS A N 1
ATOM 1268 C CA . CYS A 1 158 ? -53.720 -9.026 54.935 1.00 88.77 162 CYS A CA 1
ATOM 1269 C C . CYS A 1 158 ? -52.802 -7.811 54.949 1.00 87.92 162 CYS A C 1
ATOM 1270 O O . CYS A 1 158 ? -51.579 -7.935 54.841 1.00 96.34 162 CYS A O 1
ATOM 1273 N N . VAL A 1 159 ? -53.402 -6.634 55.081 1.00 87.10 163 VAL A N 1
ATOM 1274 C CA . VAL A 1 159 ? -52.668 -5.381 55.205 1.00 84.05 163 VAL A CA 1
ATOM 1275 C C . VAL A 1 159 ? -52.603 -5.061 56.694 1.00 88.52 163 VAL A C 1
ATOM 1276 O O . VAL A 1 159 ? -53.581 -4.600 57.288 1.00 83.46 163 VAL A O 1
ATOM 1280 N N . GLY A 1 160 ? -51.449 -5.312 57.303 1.00 87.97 164 GLY A N 1
ATOM 1281 C CA . GLY A 1 160 ? -51.255 -5.128 58.722 1.00 79.25 164 GLY A CA 1
ATOM 1282 C C . GLY A 1 160 ? -50.026 -4.285 59.006 1.00 79.06 164 GLY A C 1
ATOM 1283 O O . GLY A 1 160 ? -49.624 -3.437 58.208 1.00 74.80 164 GLY A O 1
ATOM 1284 N N . PHE A 1 161 ? -49.434 -4.534 60.177 1.00 79.02 165 PHE A N 1
ATOM 1285 C CA . PHE A 1 161 ? -48.274 -3.759 60.606 1.00 83.64 165 PHE A CA 1
ATOM 1286 C C . PHE A 1 161 ? -47.106 -3.925 59.641 1.00 72.61 165 PHE A C 1
ATOM 1287 O O . PHE A 1 161 ? -46.381 -2.964 59.361 1.00 83.32 165 PHE A O 1
ATOM 1295 N N . SER A 1 162 ? -46.909 -5.137 59.119 1.00 79.74 166 SER A N 1
ATOM 1296 C CA . SER A 1 162 ? -45.794 -5.378 58.211 1.00 84.91 166 SER A CA 1
ATOM 1297 C C . SER A 1 162 ? -46.067 -4.815 56.820 1.00 80.36 166 SER A C 1
ATOM 1298 O O . SER A 1 162 ? -45.149 -4.319 56.157 1.00 84.52 166 SER A O 1
ATOM 1301 N N . ASN A 1 163 ? -47.320 -4.884 56.366 1.00 86.29 167 ASN A N 1
ATOM 1302 C CA . ASN A 1 163 ? -47.675 -4.527 54.997 1.00 82.26 167 ASN A CA 1
ATOM 1303 C C . ASN A 1 163 ? -47.959 -3.044 54.804 1.00 79.78 167 ASN A C 1
ATOM 1304 O O . ASN A 1 163 ? -47.833 -2.547 53.678 1.00 75.90 167 ASN A O 1
ATOM 1309 N N . TYR A 1 164 ? -48.346 -2.333 55.867 1.00 75.75 168 TYR A N 1
ATOM 1310 C CA . TYR A 1 164 ? -49.083 -1.080 55.705 1.00 74.17 168 TYR A CA 1
ATOM 1311 C C . TYR A 1 164 ? -48.312 -0.061 54.876 1.00 75.04 168 TYR A C 1
ATOM 1312 O O . TYR A 1 164 ? -48.873 0.560 53.966 1.00 74.42 168 TYR A O 1
ATOM 1321 N N . LYS A 1 165 ? -47.026 0.138 55.176 1.00 86.33 169 LYS A N 1
ATOM 1322 C CA . LYS A 1 165 ? -46.262 1.125 54.417 1.00 80.51 169 LYS A CA 1
ATOM 1323 C C . LYS A 1 165 ? -46.103 0.700 52.964 1.00 76.50 169 LYS A C 1
ATOM 1324 O O . LYS A 1 165 ? -46.107 1.544 52.061 1.00 77.66 169 LYS A O 1
ATOM 1330 N N . PHE A 1 166 ? -45.963 -0.604 52.719 1.00 75.37 170 PHE A N 1
ATOM 1331 C CA . PHE A 1 166 ? -45.916 -1.096 51.347 1.00 72.64 170 PHE A CA 1
ATOM 1332 C C . PHE A 1 166 ? -47.256 -0.894 50.652 1.00 75.20 170 PHE A C 1
ATOM 1333 O O . PHE A 1 166 ? -47.304 -0.463 49.494 1.00 77.71 170 PHE A O 1
ATOM 1341 N N . PHE A 1 167 ? -48.352 -1.212 51.345 1.00 77.39 171 PHE A N 1
ATOM 1342 C CA . PHE A 1 167 ? -49.686 -0.990 50.796 1.00 75.95 171 PHE A CA 1
ATOM 1343 C C . PHE A 1 167 ? -49.907 0.475 50.440 1.00 72.23 171 PHE A C 1
ATOM 1344 O O . PHE A 1 167 ? -50.490 0.786 49.394 1.00 75.62 171 PHE A O 1
ATOM 1352 N N . LEU A 1 168 ? -49.455 1.390 51.301 1.00 71.19 172 LEU A N 1
ATOM 1353 C CA . LEU A 1 168 ? -49.605 2.814 51.015 1.00 72.43 172 LEU A CA 1
ATOM 1354 C C . LEU A 1 168 ? -48.788 3.218 49.794 1.00 76.04 172 LEU A C 1
ATOM 1355 O O . LEU A 1 168 ? -49.283 3.928 48.910 1.00 75.50 172 LEU A O 1
ATOM 1360 N N . LEU A 1 169 ? -47.527 2.782 49.733 1.00 75.31 173 LEU A N 1
ATOM 1361 C CA . LEU A 1 169 ? -46.697 3.069 48.567 1.00 76.95 173 LEU A CA 1
ATOM 1362 C C . LEU A 1 169 ? -47.278 2.439 47.307 1.00 72.76 173 LEU A C 1
ATOM 1363 O O . LEU A 1 169 ? -47.185 3.015 46.217 1.00 77.56 173 LEU A O 1
ATOM 1368 N N . PHE A 1 170 ? -47.869 1.247 47.435 1.00 71.87 174 PHE A N 1
ATOM 1369 C CA . PHE A 1 170 ? -48.555 0.633 46.304 1.00 66.80 174 PHE A CA 1
ATOM 1370 C C . PHE A 1 170 ? -49.661 1.539 45.780 1.00 76.48 174 PHE A C 1
ATOM 1371 O O . PHE A 1 170 ? -49.828 1.688 44.564 1.00 77.66 174 PHE A O 1
ATOM 1379 N N . LEU A 1 171 ? -50.425 2.155 46.683 1.00 81.08 175 LEU A N 1
ATOM 1380 C CA . LEU A 1 171 ? -51.446 3.105 46.256 1.00 81.88 175 LEU A CA 1
ATOM 1381 C C . LEU A 1 171 ? -50.811 4.336 45.624 1.00 77.86 175 LEU A C 1
ATOM 1382 O O . LEU A 1 171 ? -51.233 4.781 44.551 1.00 85.07 175 LEU A O 1
ATOM 1387 N N . LEU A 1 172 ? -49.776 4.884 46.268 1.00 78.28 176 LEU A N 1
ATOM 1388 C CA . LEU A 1 172 ? -49.116 6.084 45.757 1.00 80.88 176 LEU A CA 1
ATOM 1389 C C . LEU A 1 172 ? -48.614 5.877 44.333 1.00 78.77 176 LEU A C 1
ATOM 1390 O O . LEU A 1 172 ? -48.935 6.657 43.428 1.00 82.96 176 LEU A O 1
ATOM 1395 N N . TYR A 1 173 ? -47.821 4.827 44.115 1.00 72.87 177 TYR A N 1
ATOM 1396 C CA . TYR A 1 173 ? -47.272 4.582 42.788 1.00 81.08 177 TYR A CA 1
ATOM 1397 C C . TYR A 1 173 ? -48.333 4.117 41.800 1.00 79.75 177 TYR A C 1
ATOM 1398 O O . TYR A 1 173 ? -48.091 4.162 40.591 1.00 81.34 177 TYR A O 1
ATOM 1407 N N . SER A 1 174 ? -49.499 3.677 42.280 1.00 86.37 178 SER A N 1
ATOM 1408 C CA . SER A 1 174 ? -50.598 3.372 41.370 1.00 82.60 178 SER A CA 1
ATOM 1409 C C . SER A 1 174 ? -51.162 4.643 40.748 1.00 87.71 178 SER A C 1
ATOM 1410 O O . SER A 1 174 ? -51.394 4.700 39.534 1.00 81.91 178 SER A O 1
ATOM 1413 N N . LEU A 1 175 ? -51.397 5.676 41.564 1.00 87.07 179 LEU A N 1
ATOM 1414 C CA . LEU A 1 175 ? -51.856 6.950 41.018 1.00 88.07 179 LEU A CA 1
ATOM 1415 C C . LEU A 1 175 ? -50.818 7.543 40.076 1.00 84.02 179 LEU A C 1
ATOM 1416 O O . LEU A 1 175 ? -51.151 8.002 38.978 1.00 89.81 179 LEU A O 1
ATOM 1421 N N . LEU A 1 176 ? -49.546 7.528 40.485 1.00 80.98 180 LEU A N 1
ATOM 1422 C CA . LEU A 1 176 ? -48.490 8.087 39.647 1.00 86.36 180 LEU A CA 1
ATOM 1423 C C . LEU A 1 176 ? -48.370 7.327 38.330 1.00 82.36 180 LEU A C 1
ATOM 1424 O O . LEU A 1 176 ? -48.252 7.934 37.260 1.00 91.40 180 LEU A O 1
ATOM 1429 N N . TYR A 1 177 ? -48.385 5.993 38.394 1.00 81.04 181 TYR A N 1
ATOM 1430 C CA . TYR A 1 177 ? -48.346 5.187 37.177 1.00 82.31 181 TYR A CA 1
ATOM 1431 C C . TYR A 1 177 ? -49.521 5.511 36.261 1.00 86.43 181 TYR A C 1
ATOM 1432 O O . TYR A 1 177 ? -49.350 5.691 35.051 1.00 90.98 181 TYR A O 1
ATOM 1441 N N . CYS A 1 178 ? -50.727 5.597 36.827 1.00 81.72 182 CYS A N 1
ATOM 1442 C CA . CYS A 1 178 ? -51.913 5.854 36.017 1.00 86.59 182 CYS A CA 1
ATOM 1443 C C . CYS A 1 178 ? -52.001 7.311 35.575 1.00 86.70 182 CYS A C 1
ATOM 1444 O O . CYS A 1 178 ? -52.434 7.592 34.452 1.00 87.94 182 CYS A O 1
ATOM 1447 N N . LEU A 1 179 ? -51.611 8.248 36.443 1.00 83.33 183 LEU A N 1
ATOM 1448 C CA . LEU A 1 179 ? -51.634 9.657 36.061 1.00 86.52 183 LEU A CA 1
ATOM 1449 C C . LEU A 1 179 ? -50.654 9.936 34.930 1.00 93.88 183 LEU A C 1
ATOM 1450 O O . LEU A 1 179 ? -50.986 10.644 33.972 1.00 93.52 183 LEU A O 1
ATOM 1455 N N . PHE A 1 180 ? -49.437 9.394 35.029 1.00 96.90 184 PHE A N 1
ATOM 1456 C CA . PHE A 1 180 ? -48.447 9.596 33.976 1.00 94.40 184 PHE A CA 1
ATOM 1457 C C . PHE A 1 180 ? -48.937 9.047 32.642 1.00 87.27 184 PHE A C 1
ATOM 1458 O O . PHE A 1 180 ? -48.759 9.686 31.598 1.00 96.39 184 PHE A O 1
ATOM 1466 N N . VAL A 1 181 ? -49.547 7.860 32.654 1.00 85.36 185 VAL A N 1
ATOM 1467 C CA . VAL A 1 181 ? -50.100 7.294 31.426 1.00 89.01 185 VAL A CA 1
ATOM 1468 C C . VAL A 1 181 ? -51.189 8.203 30.868 1.00 93.59 185 VAL A C 1
ATOM 1469 O O . VAL A 1 181 ? -51.165 8.579 29.691 1.00 94.20 185 VAL A O 1
ATOM 1473 N N . ALA A 1 182 ? -52.157 8.575 31.710 1.00 95.93 186 ALA A N 1
ATOM 1474 C CA . ALA A 1 182 ? -53.269 9.396 31.244 1.00 94.37 186 ALA A CA 1
ATOM 1475 C C . ALA A 1 182 ? -52.786 10.738 30.707 1.00 95.57 186 ALA A C 1
ATOM 1476 O O . ALA A 1 182 ? -53.289 11.223 29.688 1.00 103.02 186 ALA A O 1
ATOM 1478 N N . ALA A 1 183 ? -51.806 11.352 31.377 1.00 90.07 187 ALA A N 1
ATOM 1479 C CA . ALA A 1 183 ? -51.335 12.667 30.955 1.00 93.71 187 ALA A CA 1
ATOM 1480 C C . ALA A 1 183 ? -50.563 12.604 29.643 1.00 102.35 187 ALA A C 1
ATOM 1481 O O . ALA A 1 183 ? -50.579 13.569 28.871 1.00 109.17 187 ALA A O 1
ATOM 1483 N N . THR A 1 184 ? -49.887 11.487 29.370 1.00 98.84 188 THR A N 1
ATOM 1484 C CA . THR A 1 184 ? -49.085 11.364 28.158 1.00 98.47 188 THR A CA 1
ATOM 1485 C C . THR A 1 184 ? -49.872 10.778 26.991 1.00 101.34 188 THR A C 1
ATOM 1486 O O . THR A 1 184 ? -49.651 11.172 25.841 1.00 104.52 188 THR A O 1
ATOM 1490 N N . VAL A 1 185 ? -50.784 9.839 27.259 1.00 98.83 189 VAL A N 1
ATOM 1491 C CA . VAL A 1 185 ? -51.610 9.285 26.192 1.00 102.99 189 VAL A CA 1
ATOM 1492 C C . VAL A 1 185 ? -52.696 10.268 25.766 1.00 108.34 189 VAL A C 1
ATOM 1493 O O . VAL A 1 185 ? -53.214 10.167 24.648 1.00 112.60 189 VAL A O 1
ATOM 1497 N N . LEU A 1 186 ? -53.026 11.247 26.615 1.00 108.64 190 LEU A N 1
ATOM 1498 C CA . LEU A 1 186 ? -54.092 12.195 26.296 1.00 109.27 190 LEU A CA 1
ATOM 1499 C C . LEU A 1 186 ? -53.813 12.930 24.991 1.00 118.31 190 LEU A C 1
ATOM 1500 O O . LEU A 1 186 ? -54.681 13.009 24.113 1.00 121.13 190 LEU A O 1
ATOM 1505 N N . GLU A 1 187 ? -52.612 13.505 24.863 1.00 119.76 191 GLU A N 1
ATOM 1506 C CA . GLU A 1 187 ? -52.243 14.218 23.643 1.00 119.10 191 GLU A CA 1
ATOM 1507 C C . GLU A 1 187 ? -52.465 13.348 22.412 1.00 121.73 191 GLU A C 1
ATOM 1508 O O . GLU A 1 187 ? -52.862 13.843 21.350 1.00 124.81 191 GLU A O 1
ATOM 1514 N N . TYR A 1 188 ? -52.227 12.045 22.542 1.00 121.22 192 TYR A N 1
ATOM 1515 C CA . TYR A 1 188 ? -52.467 11.098 21.464 1.00 122.90 192 TYR A CA 1
ATOM 1516 C C . TYR A 1 188 ? -53.854 10.475 21.519 1.00 126.64 192 TYR A C 1
ATOM 1517 O O . TYR A 1 188 ? -54.347 10.005 20.487 1.00 131.43 192 TYR A O 1
ATOM 1526 N N . PHE A 1 189 ? -54.488 10.452 22.694 1.00 121.45 193 PHE A N 1
ATOM 1527 C CA . PHE A 1 189 ? -55.890 10.055 22.764 1.00 123.72 193 PHE A CA 1
ATOM 1528 C C . PHE A 1 189 ? -56.771 11.024 21.986 1.00 129.99 193 PHE A C 1
ATOM 1529 O O . PHE A 1 189 ? -57.735 10.609 21.331 1.00 133.05 193 PHE A O 1
ATOM 1537 N N . ILE A 1 190 ? -56.463 12.323 22.058 1.00 127.30 194 ILE A N 1
ATOM 1538 C CA . ILE A 1 190 ? -57.189 13.307 21.259 1.00 129.06 194 ILE A CA 1
ATOM 1539 C C . ILE A 1 190 ? -57.036 12.998 19.776 1.00 142.00 194 ILE A C 1
ATOM 1540 O O . ILE A 1 190 ? -57.999 13.083 19.003 1.00 146.91 194 ILE A O 1
ATOM 1545 N N . LYS A 1 191 ? -55.824 12.627 19.357 1.00 139.80 195 LYS A N 1
ATOM 1546 C CA . LYS A 1 191 ? -55.577 12.340 17.949 1.00 138.28 195 LYS A CA 1
ATOM 1547 C C . LYS A 1 191 ? -56.270 11.053 17.523 1.00 143.23 195 LYS A C 1
ATOM 1548 O O . LYS A 1 191 ? -56.792 10.963 16.406 1.00 147.70 195 LYS A O 1
ATOM 1554 N N . PHE A 1 192 ? -56.272 10.042 18.396 1.00 144.75 196 PHE A N 1
ATOM 1555 C CA . PHE A 1 192 ? -56.820 8.742 18.027 1.00 148.41 196 PHE A CA 1
ATOM 1556 C C . PHE A 1 192 ? -58.315 8.833 17.743 1.00 157.03 196 PHE A C 1
ATOM 1557 O O . PHE A 1 192 ? -58.822 8.173 16.829 1.00 153.20 196 PHE A O 1
ATOM 1559 N N . TRP A 1 193 ? -59.038 9.644 18.519 1.00 175.94 197 TRP A N 1
ATOM 1560 C CA . TRP A 1 193 ? -60.459 9.843 18.250 1.00 177.66 197 TRP A CA 1
ATOM 1561 C C . TRP A 1 193 ? -60.664 10.729 17.029 1.00 181.19 197 TRP A C 1
ATOM 1562 O O . TRP A 1 193 ? -61.515 10.441 16.179 1.00 183.47 197 TRP A O 1
ATOM 1565 N N . THR A 1 194 ? -59.892 11.806 16.922 1.00 160.61 198 THR A N 1
ATOM 1566 C CA . THR A 1 194 ? -59.987 12.717 15.789 1.00 158.66 198 THR A CA 1
ATOM 1567 C C . THR A 1 194 ? -59.084 12.269 14.643 1.00 162.50 198 THR A C 1
ATOM 1568 O O . THR A 1 194 ? -58.908 12.989 13.660 1.00 160.82 198 THR A O 1
ATOM 1572 N N . THR A 1 198 ? -54.783 6.259 12.945 1.00 129.43 202 THR A N 1
ATOM 1573 C CA . THR A 1 198 ? -55.898 5.409 12.546 1.00 131.61 202 THR A CA 1
ATOM 1574 C C . THR A 1 198 ? -55.490 3.938 12.512 1.00 135.70 202 THR A C 1
ATOM 1575 O O . THR A 1 198 ? -56.193 3.106 11.938 1.00 132.58 202 THR A O 1
ATOM 1579 N N . ASP A 1 199 ? -54.345 3.630 13.119 1.00 139.42 203 ASP A N 1
ATOM 1580 C CA . ASP A 1 199 ? -53.855 2.258 13.149 1.00 139.35 203 ASP A CA 1
ATOM 1581 C C . ASP A 1 199 ? -54.856 1.352 13.855 1.00 140.27 203 ASP A C 1
ATOM 1582 O O . ASP A 1 199 ? -55.382 1.689 14.918 1.00 139.57 203 ASP A O 1
ATOM 1584 N N . THR A 1 200 ? -55.110 0.184 13.261 1.00 142.63 204 THR A N 1
ATOM 1585 C CA . THR A 1 200 ? -56.178 -0.680 13.756 1.00 143.02 204 THR A CA 1
ATOM 1586 C C . THR A 1 200 ? -55.854 -1.232 15.140 1.00 135.37 204 THR A C 1
ATOM 1587 O O . THR A 1 200 ? -56.685 -1.169 16.054 1.00 134.19 204 THR A O 1
ATOM 1589 N N . ARG A 1 201 ? -54.649 -1.774 15.314 1.00 135.30 205 ARG A N 1
ATOM 1590 C CA . ARG A 1 201 ? -54.278 -2.367 16.595 1.00 133.55 205 ARG A CA 1
ATOM 1591 C C . ARG A 1 201 ? -53.938 -1.304 17.634 1.00 134.19 205 ARG A C 1
ATOM 1592 O O . ARG A 1 201 ? -54.294 -1.448 18.810 1.00 131.78 205 ARG A O 1
ATOM 1594 N N . ALA A 1 202 ? -53.249 -0.237 17.219 1.00 134.74 206 ALA A N 1
ATOM 1595 C CA . ALA A 1 202 ? -52.814 0.786 18.166 1.00 129.50 206 ALA A CA 1
ATOM 1596 C C . ALA A 1 202 ? -53.990 1.495 18.826 1.00 132.81 206 ALA A C 1
ATOM 1597 O O . ALA A 1 202 ? -53.909 1.850 20.007 1.00 130.52 206 ALA A O 1
ATOM 1599 N N . LYS A 1 203 ? -55.085 1.710 18.093 1.00 135.69 207 LYS A N 1
ATOM 1600 C CA . LYS A 1 203 ? -56.218 2.428 18.672 1.00 130.69 207 LYS A CA 1
ATOM 1601 C C . LYS A 1 203 ? -56.869 1.627 19.793 1.00 128.49 207 LYS A C 1
ATOM 1602 O O . LYS A 1 203 ? -57.206 2.187 20.842 1.00 122.87 207 LYS A O 1
ATOM 1608 N N . PHE A 1 204 ? -57.053 0.319 19.591 1.00 129.60 208 PHE A N 1
ATOM 1609 C CA . PHE A 1 204 ? -57.687 -0.506 20.616 1.00 125.33 208 PHE A CA 1
ATOM 1610 C C . PHE A 1 204 ? -56.939 -0.412 21.939 1.00 123.93 208 PHE A C 1
ATOM 1611 O O . PHE A 1 204 ? -57.556 -0.348 23.008 1.00 123.55 208 PHE A O 1
ATOM 1619 N N . HIS A 1 205 ? -55.606 -0.399 21.887 1.00 123.17 209 HIS A N 1
ATOM 1620 C CA . HIS A 1 205 ? -54.821 -0.361 23.114 1.00 116.37 209 HIS A CA 1
ATOM 1621 C C . HIS A 1 205 ? -54.679 1.061 23.647 1.00 117.57 209 HIS A C 1
ATOM 1622 O O . HIS A 1 205 ? -54.717 1.272 24.863 1.00 115.72 209 HIS A O 1
ATOM 1629 N N . VAL A 1 206 ? -54.522 2.046 22.758 1.00 120.25 210 VAL A N 1
ATOM 1630 C CA . VAL A 1 206 ? -54.407 3.434 23.199 1.00 121.03 210 VAL A CA 1
ATOM 1631 C C . VAL A 1 206 ? -55.733 3.933 23.762 1.00 121.67 210 VAL A C 1
ATOM 1632 O O . VAL A 1 206 ? -55.766 4.616 24.793 1.00 120.81 210 VAL A O 1
ATOM 1636 N N . LEU A 1 207 ? -56.846 3.598 23.104 1.00 122.44 211 LEU A N 1
ATOM 1637 C CA . LEU A 1 207 ? -58.155 3.981 23.627 1.00 122.26 211 LEU A CA 1
ATOM 1638 C C . LEU A 1 207 ? -58.400 3.335 24.985 1.00 120.18 211 LEU A C 1
ATOM 1639 O O . LEU A 1 207 ? -58.844 3.996 25.932 1.00 115.82 211 LEU A O 1
ATOM 1644 N N . PHE A 1 208 ? -58.121 2.033 25.095 1.00 116.88 212 PHE A N 1
ATOM 1645 C CA . PHE A 1 208 ? -58.237 1.359 26.383 1.00 111.82 212 PHE A CA 1
ATOM 1646 C C . PHE A 1 208 ? -57.266 1.932 27.406 1.00 115.63 212 PHE A C 1
ATOM 1647 O O . PHE A 1 208 ? -57.593 2.007 28.593 1.00 115.28 212 PHE A O 1
ATOM 1655 N N . LEU A 1 209 ? -56.078 2.352 26.965 1.00 112.93 213 LEU A N 1
ATOM 1656 C CA . LEU A 1 209 ? -55.068 2.845 27.897 1.00 109.99 213 LEU A CA 1
ATOM 1657 C C . LEU A 1 209 ? -55.528 4.094 28.635 1.00 112.42 213 LEU A C 1
ATOM 1658 O O . LEU A 1 209 ? -55.297 4.228 29.843 1.00 106.01 213 LEU A O 1
ATOM 1663 N N . PHE A 1 210 ? -56.179 5.021 27.932 1.00 110.90 214 PHE A N 1
ATOM 1664 C CA . PHE A 1 210 ? -56.482 6.312 28.540 1.00 112.46 214 PHE A CA 1
ATOM 1665 C C . PHE A 1 210 ? -57.517 6.184 29.651 1.00 111.59 214 PHE A C 1
ATOM 1666 O O . PHE A 1 210 ? -57.307 6.686 30.762 1.00 108.83 214 PHE A O 1
ATOM 1674 N N . PHE A 1 211 ? -58.639 5.520 29.382 1.00 111.28 215 PHE A N 1
ATOM 1675 C CA . PHE A 1 211 ? -59.707 5.502 30.371 1.00 112.41 215 PHE A CA 1
ATOM 1676 C C . PHE A 1 211 ? -59.575 4.379 31.392 1.00 108.74 215 PHE A C 1
ATOM 1677 O O . PHE A 1 211 ? -60.211 4.455 32.447 1.00 108.45 215 PHE A O 1
ATOM 1685 N N . VAL A 1 212 ? -58.778 3.344 31.116 1.00 106.52 216 VAL A N 1
ATOM 1686 C CA . VAL A 1 212 ? -58.422 2.411 32.181 1.00 105.72 216 VAL A CA 1
ATOM 1687 C C . VAL A 1 212 ? -57.517 3.099 33.195 1.00 106.91 216 VAL A C 1
ATOM 1688 O O . VAL A 1 212 ? -57.668 2.919 34.409 1.00 99.56 216 VAL A O 1
ATOM 1692 N N . SER A 1 213 ? -56.572 3.910 32.714 1.00 104.60 217 SER A N 1
ATOM 1693 C CA . SER A 1 213 ? -55.735 4.688 33.620 1.00 102.92 217 SER A CA 1
ATOM 1694 C C . SER A 1 213 ? -56.553 5.757 34.334 1.00 99.59 217 SER A C 1
ATOM 1695 O O . SER A 1 213 ? -56.327 6.035 35.516 1.00 104.04 217 SER A O 1
ATOM 1698 N N . ALA A 1 214 ? -57.508 6.367 33.628 1.00 101.11 218 ALA A N 1
ATOM 1699 C CA . ALA A 1 214 ? -58.351 7.389 34.241 1.00 102.48 218 ALA A CA 1
ATOM 1700 C C . ALA A 1 214 ? -59.308 6.779 35.259 1.00 106.07 218 ALA A C 1
ATOM 1701 O O . ALA A 1 214 ? -59.476 7.313 36.362 1.00 95.26 218 ALA A O 1
ATOM 1703 N N . MET A 1 215 ? -59.953 5.663 34.904 1.00 104.60 219 MET A N 1
ATOM 1704 C CA . MET A 1 215 ? -60.868 5.011 35.838 1.00 103.98 219 MET A CA 1
ATOM 1705 C C . MET A 1 215 ? -60.134 4.545 37.088 1.00 106.31 219 MET A C 1
ATOM 1706 O O . MET A 1 215 ? -60.624 4.723 38.210 1.00 104.58 219 MET A O 1
ATOM 1711 N N . PHE A 1 216 ? -58.960 3.937 36.914 1.00 103.24 220 PHE A N 1
ATOM 1712 C CA . PHE A 1 216 ? -58.175 3.534 38.073 1.00 98.74 220 PHE A CA 1
ATOM 1713 C C . PHE A 1 216 ? -57.693 4.740 38.867 1.00 101.96 220 PHE A C 1
ATOM 1714 O O . PHE A 1 216 ? -57.585 4.665 40.095 1.00 100.21 220 PHE A O 1
ATOM 1722 N N . PHE A 1 217 ? -57.405 5.856 38.194 1.00 99.18 221 PHE A N 1
ATOM 1723 C CA . PHE A 1 217 ? -56.961 7.043 38.916 1.00 95.24 221 PHE A CA 1
ATOM 1724 C C . PHE A 1 217 ? -58.078 7.601 39.788 1.00 95.97 221 PHE A C 1
ATOM 1725 O O . PHE A 1 217 ? -57.890 7.808 40.991 1.00 101.34 221 PHE A O 1
ATOM 1733 N N . ILE A 1 218 ? -59.255 7.841 39.201 1.00 98.83 222 ILE A N 1
ATOM 1734 C CA . ILE A 1 218 ? -60.361 8.422 39.960 1.00 102.54 222 ILE A CA 1
ATOM 1735 C C . ILE A 1 218 ? -60.801 7.491 41.084 1.00 97.54 222 ILE A C 1
ATOM 1736 O O . ILE A 1 218 ? -61.240 7.951 42.146 1.00 102.49 222 ILE A O 1
ATOM 1741 N N . SER A 1 219 ? -60.684 6.177 40.882 1.00 98.75 223 SER A N 1
ATOM 1742 C CA . SER A 1 219 ? -61.087 5.224 41.911 1.00 95.70 223 SER A CA 1
ATOM 1743 C C . SER A 1 219 ? -60.064 5.158 43.041 1.00 99.33 223 SER A C 1
ATOM 1744 O O . SER A 1 219 ? -60.399 5.376 44.210 1.00 104.75 223 SER A O 1
ATOM 1747 N N . VAL A 1 220 ? -58.807 4.850 42.708 1.00 97.53 224 VAL A N 1
ATOM 1748 C CA . VAL A 1 220 ? -57.783 4.671 43.732 1.00 94.56 224 VAL A CA 1
ATOM 1749 C C . VAL A 1 220 ? -57.458 5.982 44.442 1.00 97.54 224 VAL A C 1
ATOM 1750 O O . VAL A 1 220 ? -57.022 5.965 45.600 1.00 96.91 224 VAL A O 1
ATOM 1754 N N . LEU A 1 221 ? -57.683 7.126 43.788 1.00 98.24 225 LEU A N 1
ATOM 1755 C CA . LEU A 1 221 ? -57.386 8.412 44.417 1.00 94.96 225 LEU A CA 1
ATOM 1756 C C . LEU A 1 221 ? -58.225 8.620 45.671 1.00 98.68 225 LEU A C 1
ATOM 1757 O O . LEU A 1 221 ? -57.751 9.200 46.655 1.00 103.89 225 LEU A O 1
ATOM 1762 N N . SER A 1 222 ? -59.477 8.158 45.651 1.00 96.57 226 SER A N 1
ATOM 1763 C CA . SER A 1 222 ? -60.327 8.280 46.830 1.00 96.14 226 SER A CA 1
ATOM 1764 C C . SER A 1 222 ? -59.740 7.515 48.010 1.00 97.56 226 SER A C 1
ATOM 1765 O O . SER A 1 222 ? -59.718 8.020 49.139 1.00 100.16 226 SER A O 1
ATOM 1768 N N . LEU A 1 223 ? -59.266 6.290 47.768 1.00 97.59 227 LEU A N 1
ATOM 1769 C CA . LEU A 1 223 ? -58.666 5.500 48.837 1.00 96.13 227 LEU A CA 1
ATOM 1770 C C . LEU A 1 223 ? -57.397 6.156 49.369 1.00 96.60 227 LEU A C 1
ATOM 1771 O O . LEU A 1 223 ? -57.128 6.113 50.575 1.00 96.55 227 LEU A O 1
ATOM 1776 N N . PHE A 1 224 ? -56.598 6.759 48.483 1.00 99.35 228 PHE A N 1
ATOM 1777 C CA . PHE A 1 224 ? -55.340 7.363 48.916 1.00 95.04 228 PHE A CA 1
ATOM 1778 C C . PHE A 1 224 ? -55.583 8.546 49.844 1.00 94.30 228 PHE A C 1
ATOM 1779 O O . PHE A 1 224 ? -54.903 8.689 50.867 1.00 94.33 228 PHE A O 1
ATOM 1787 N N . SER A 1 225 ? -56.542 9.409 49.503 1.00 98.44 229 SER A N 1
ATOM 1788 C CA . SER A 1 225 ? -56.889 10.506 50.400 1.00 96.64 229 SER A CA 1
ATOM 1789 C C . SER A 1 225 ? -57.474 9.980 51.703 1.00 101.22 229 SER A C 1
ATOM 1790 O O . SER A 1 225 ? -57.290 10.592 52.761 1.00 101.96 22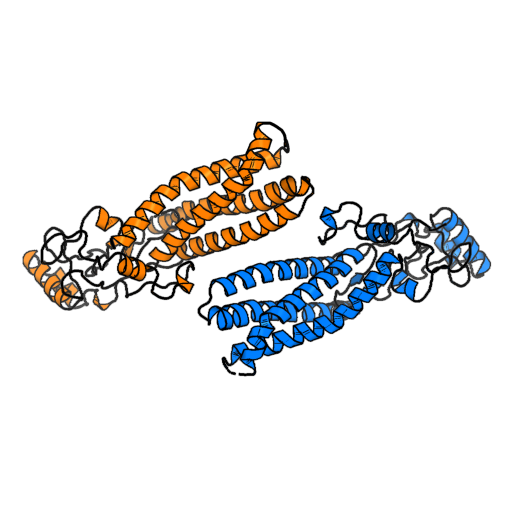9 SER A O 1
ATOM 1793 N N . TYR A 1 226 ? -58.183 8.851 51.639 1.00 101.64 230 TYR A N 1
ATOM 1794 C CA . TYR A 1 226 ? -58.736 8.233 52.839 1.00 97.72 230 TYR A CA 1
ATOM 1795 C C . TYR A 1 226 ? -57.636 7.806 53.805 1.00 94.79 230 TYR A C 1
ATOM 1796 O O . TYR A 1 226 ? -57.746 8.025 55.017 1.00 104.29 230 TYR A O 1
ATOM 1805 N N . HIS A 1 227 ? -56.564 7.202 53.288 1.00 91.26 231 HIS A N 1
ATOM 1806 C CA . HIS A 1 227 ? -55.503 6.706 54.158 1.00 92.81 231 HIS A CA 1
ATOM 1807 C C . HIS A 1 227 ? -54.568 7.809 54.640 1.00 92.37 231 HIS A C 1
ATOM 1808 O O . HIS A 1 227 ? -53.960 7.669 55.707 1.00 91.56 231 HIS A O 1
ATOM 1815 N N . CYS A 1 228 ? -54.424 8.897 53.880 1.00 96.60 232 CYS A N 1
ATOM 1816 C CA . CYS A 1 228 ? -53.646 10.027 54.378 1.00 94.85 232 CYS A CA 1
ATOM 1817 C C . CYS A 1 228 ? -54.267 10.610 55.637 1.00 93.00 232 CYS A C 1
ATOM 1818 O O . CYS A 1 228 ? -53.548 11.081 56.526 1.00 96.33 232 CYS A O 1
ATOM 1821 N N . TRP A 1 229 ? -55.596 10.582 55.728 1.00 93.48 233 TRP A N 1
ATOM 1822 C CA . TRP A 1 229 ? -56.266 10.880 56.988 1.00 101.09 233 TRP A CA 1
ATOM 1823 C C . TRP A 1 229 ? -55.880 9.863 58.055 1.00 100.34 233 TRP A C 1
ATOM 1824 O O . TRP A 1 229 ? -55.530 10.228 59.184 1.00 100.92 233 TRP A O 1
ATOM 1835 N N . LEU A 1 230 ? -55.915 8.576 57.702 1.00 96.53 234 LEU A N 1
ATOM 1836 C CA . LEU A 1 230 ? -55.725 7.516 58.688 1.00 95.16 234 LEU A CA 1
ATOM 1837 C C . LEU A 1 230 ? -54.319 7.534 59.277 1.00 95.75 234 LEU A C 1
ATOM 1838 O O . LEU A 1 230 ? -54.147 7.330 60.484 1.00 101.32 234 LEU A O 1
ATOM 1843 N N . VAL A 1 231 ? -53.303 7.763 58.443 1.00 90.16 235 VAL A N 1
ATOM 1844 C CA . VAL A 1 231 ? -51.927 7.733 58.931 1.00 92.84 235 VAL A CA 1
ATOM 1845 C C . VAL A 1 231 ? -51.681 8.865 59.921 1.00 92.75 235 VAL A C 1
ATOM 1846 O O . VAL A 1 231 ? -51.053 8.667 60.968 1.00 90.01 235 VAL A O 1
ATOM 1850 N N . GLY A 1 232 ? -52.171 10.066 59.611 1.00 93.34 236 GLY A N 1
ATOM 1851 C CA . GLY A 1 232 ? -52.006 11.195 60.510 1.00 90.18 236 GLY A CA 1
ATOM 1852 C C . GLY A 1 232 ? -52.785 11.077 61.803 1.00 102.59 236 GLY A C 1
ATOM 1853 O O . GLY A 1 232 ? -52.399 11.688 62.805 1.00 99.06 236 GLY A O 1
ATOM 1854 N N . LYS A 1 233 ? -53.868 10.302 61.805 1.00 101.37 237 LYS A N 1
ATOM 1855 C CA . LYS A 1 233 ? -54.658 10.077 63.007 1.00 98.65 237 LYS A CA 1
ATOM 1856 C C . LYS A 1 233 ? -54.186 8.868 63.803 1.00 98.07 237 LYS A C 1
ATOM 1857 O O . LYS A 1 233 ? -54.670 8.656 64.921 1.00 97.52 237 LYS A O 1
ATOM 1863 N N . ASN A 1 234 ? -53.253 8.087 63.258 1.00 96.78 238 ASN A N 1
ATOM 1864 C CA . ASN A 1 234 ? -52.798 6.835 63.863 1.00 91.35 238 ASN A CA 1
ATOM 1865 C C . ASN A 1 234 ? -53.981 5.917 64.167 1.00 94.31 238 ASN A C 1
ATOM 1866 O O . ASN A 1 234 ? -54.159 5.432 65.286 1.00 93.94 238 ASN A O 1
ATOM 1871 N N . ARG A 1 235 ? -54.798 5.682 63.143 1.00 96.56 239 ARG A N 1
ATOM 1872 C CA . ARG A 1 235 ? -55.958 4.808 63.242 1.00 96.35 239 ARG A CA 1
ATOM 1873 C C . ARG A 1 235 ? -55.952 3.841 62.068 1.00 92.05 239 ARG A C 1
ATOM 1874 O O . ARG A 1 235 ? -55.787 4.261 60.918 1.00 93.42 239 ARG A O 1
ATOM 1882 N N . THR A 1 236 ? -56.133 2.556 62.356 1.00 87.96 240 THR A N 1
ATOM 1883 C CA . THR A 1 236 ? -56.370 1.583 61.303 1.00 87.37 240 THR A CA 1
ATOM 1884 C C . THR A 1 236 ? -57.811 1.687 60.803 1.00 90.56 240 THR A C 1
ATOM 1885 O O . THR A 1 236 ? -58.656 2.366 61.393 1.00 92.29 240 THR A O 1
ATOM 1889 N N . THR A 1 237 ? -58.085 1.005 59.687 1.00 88.19 241 THR A N 1
ATOM 1890 C CA . THR A 1 237 ? -59.439 1.000 59.140 1.00 91.02 241 THR A CA 1
ATOM 1891 C C . THR A 1 237 ? -60.425 0.376 60.120 1.00 91.31 241 THR A C 1
ATOM 1892 O O . THR A 1 237 ? -61.560 0.848 60.255 1.00 94.99 241 THR A O 1
ATOM 1896 N N . ILE A 1 238 ? -60.007 -0.684 60.816 1.00 91.70 242 ILE A N 1
ATOM 1897 C CA . ILE A 1 238 ? -60.866 -1.302 61.823 1.00 90.95 242 ILE A CA 1
ATOM 1898 C C . ILE A 1 238 ? -61.168 -0.308 62.938 1.00 93.39 242 ILE A C 1
ATOM 1899 O O . ILE A 1 238 ? -62.318 -0.157 63.367 1.00 100.54 242 ILE A O 1
ATOM 1904 N N . GLU A 1 239 ? -60.135 0.385 63.423 1.00 89.89 243 GLU A N 1
ATOM 1905 C CA . GLU A 1 239 ? -60.324 1.357 64.494 1.00 86.54 243 GLU A CA 1
ATOM 1906 C C . GLU A 1 239 ? -61.173 2.535 64.036 1.00 91.34 243 GLU A C 1
ATOM 1907 O O . GLU A 1 239 ? -61.848 3.167 64.857 1.00 95.73 243 GLU A O 1
ATOM 1913 N N . SER A 1 240 ? -61.152 2.849 62.737 1.00 95.45 244 SER A N 1
ATOM 1914 C CA . SER A 1 240 ? -61.972 3.938 62.220 1.00 99.65 244 SER A CA 1
ATOM 1915 C C . SER A 1 240 ? -63.460 3.616 62.272 1.00 101.96 244 SER A C 1
ATOM 1916 O O . SER A 1 240 ? -64.282 4.529 62.150 1.00 108.92 244 SER A O 1
ATOM 1919 N N . PHE A 1 241 ? -63.824 2.346 62.452 1.00 101.06 245 PHE A N 1
ATOM 1920 C CA . PHE A 1 241 ? -65.214 1.959 62.660 1.00 104.39 245 PHE A CA 1
ATOM 1921 C C . PHE A 1 241 ? -65.530 1.654 64.115 1.00 102.83 245 PHE A C 1
ATOM 1922 O O . PHE A 1 241 ? -66.674 1.838 64.543 1.00 110.92 245 PHE A O 1
ATOM 1930 N N . ARG A 1 242 ? -64.543 1.192 64.881 1.00 99.28 246 ARG A N 1
ATOM 1931 C CA . ARG A 1 242 ? -64.718 0.880 66.298 1.00 92.75 246 ARG A CA 1
ATOM 1932 C C . ARG A 1 242 ? -63.488 1.408 67.028 1.00 101.00 246 ARG A C 1
ATOM 1933 O O . ARG A 1 242 ? -62.432 0.767 67.018 1.00 104.89 246 ARG A O 1
ATOM 1941 N N . ALA A 1 243 ? -63.625 2.578 67.643 1.00 96.78 247 ALA A N 1
ATOM 1942 C CA . ALA A 1 243 ? -62.511 3.164 68.370 1.00 90.95 247 ALA A CA 1
ATOM 1943 C C . ALA A 1 243 ? -62.113 2.248 69.524 1.00 101.97 247 ALA A C 1
ATOM 1944 O O . ALA A 1 243 ? -62.984 1.693 70.205 1.00 105.20 247 ALA A O 1
ATOM 1946 N N . PRO A 1 244 ? -60.818 2.055 69.765 1.00 100.44 248 PRO A N 1
ATOM 1947 C CA . PRO A 1 244 ? -60.402 1.172 70.858 1.00 100.67 248 PRO A CA 1
ATOM 1948 C C . PRO A 1 244 ? -60.800 1.736 72.211 1.00 101.34 248 PRO A C 1
ATOM 1949 O O . PRO A 1 244 ? -60.848 2.951 72.419 1.00 108.76 248 PRO A O 1
ATOM 1953 N N . THR A 1 245 ? -61.088 0.829 73.139 1.00 104.51 249 THR A N 1
ATOM 1954 C CA . THR A 1 245 ? -61.493 1.186 74.492 1.00 101.34 249 THR A CA 1
ATOM 1955 C C . THR A 1 245 ? -60.297 1.012 75.420 1.00 97.94 249 THR A C 1
ATOM 1956 O O . THR A 1 245 ? -59.775 -0.098 75.563 1.00 102.77 249 THR A O 1
ATOM 1960 N N . PHE A 1 246 ? -59.876 2.101 76.052 1.00 94.52 250 PHE A N 1
ATOM 1961 C CA . PHE A 1 246 ? -58.728 2.098 76.941 1.00 97.34 250 PHE A CA 1
ATOM 1962 C C . PHE A 1 246 ? -59.193 2.031 78.393 1.00 106.88 250 PHE A C 1
ATOM 1963 O O . PHE A 1 246 ? -60.382 1.867 78.685 1.00 103.00 250 PHE A O 1
ATOM 1971 N N . SER A 1 247 ? -58.241 2.155 79.322 1.00 103.60 251 SER A N 1
ATOM 1972 C CA . SER A 1 247 ? -58.581 2.190 80.739 1.00 102.24 251 SER A CA 1
ATOM 1973 C C . SER A 1 247 ? -59.431 3.402 81.095 1.00 104.17 251 SER A C 1
ATOM 1974 O O . SER A 1 247 ? -60.103 3.392 82.133 1.00 115.11 251 SER A O 1
ATOM 1977 N N . TYR A 1 248 ? -59.414 4.446 80.264 1.00 103.30 252 TYR A N 1
ATOM 1978 C CA . TYR A 1 248 ? -60.202 5.650 80.493 1.00 99.43 252 TYR A CA 1
ATOM 1979 C C . TYR A 1 248 ? -61.378 5.766 79.527 1.00 95.42 252 TYR A C 1
ATOM 1980 O O . TYR A 1 248 ? -61.956 6.848 79.386 1.00 90.35 252 TYR A O 1
ATOM 1989 N N . GLY A 1 249 ? -61.739 4.675 78.854 1.00 103.21 253 GLY A N 1
ATOM 1990 C CA . GLY A 1 249 ? -62.879 4.669 77.969 1.00 96.67 253 GLY A CA 1
ATOM 1991 C C . GLY A 1 249 ? -62.489 4.702 76.506 1.00 105.21 253 GLY A C 1
ATOM 1992 O O . GLY A 1 249 ? -61.305 4.717 76.155 1.00 101.45 253 GLY A O 1
ATOM 1993 N N . PRO A 1 250 ? -63.487 4.700 75.621 1.00 108.26 254 PRO A N 1
ATOM 1994 C CA . PRO A 1 250 ? -63.196 4.757 74.183 1.00 101.08 254 PRO A CA 1
ATOM 1995 C C . PRO A 1 250 ? -62.479 6.049 73.819 1.00 108.62 254 PRO A C 1
ATOM 1996 O O . PRO A 1 250 ? -62.771 7.118 74.358 1.00 115.71 254 PRO A O 1
ATOM 2000 N N . ASP A 1 251 ? -61.533 5.940 72.889 1.00 106.22 255 ASP A N 1
ATOM 2001 C CA . ASP A 1 251 ? -60.743 7.094 72.468 1.00 103.22 255 ASP A CA 1
ATOM 2002 C C . ASP A 1 251 ? -60.265 6.852 71.043 1.00 104.21 255 ASP A C 1
ATOM 2003 O O . ASP A 1 251 ? -59.372 6.028 70.821 1.00 100.49 255 ASP A O 1
ATOM 2008 N N . GLY A 1 252 ? -60.862 7.564 70.085 1.00 101.17 256 GLY A N 1
ATOM 2009 C CA . GLY A 1 252 ? -60.402 7.493 68.710 1.00 99.32 256 GLY A CA 1
ATOM 2010 C C . GLY A 1 252 ? -58.978 7.971 68.518 1.00 100.10 256 GLY A C 1
ATOM 2011 O O . GLY A 1 252 ? -58.342 7.614 67.521 1.00 107.29 256 GLY A O 1
ATOM 2012 N N . ASN A 1 253 ? -58.461 8.771 69.450 1.00 92.73 257 ASN A N 1
ATOM 2013 C CA . ASN A 1 253 ? -57.113 9.319 69.371 1.00 93.92 257 ASN A CA 1
ATOM 2014 C C . ASN A 1 253 ? -56.187 8.705 70.419 1.00 95.15 257 ASN A C 1
ATOM 2015 O O . ASN A 1 253 ? -55.209 9.331 70.831 1.00 96.91 257 ASN A O 1
ATOM 2020 N N . GLY A 1 254 ? -56.479 7.478 70.853 1.00 94.55 258 GLY A N 1
ATOM 2021 C CA . GLY A 1 254 ? -55.727 6.896 71.952 1.00 94.01 258 GLY A CA 1
ATOM 2022 C C . GLY A 1 254 ? -54.286 6.575 71.615 1.00 93.93 258 GLY A C 1
ATOM 2023 O O . GLY A 1 254 ? -53.421 6.601 72.496 1.00 87.32 258 GLY A O 1
ATOM 2024 N N . PHE A 1 255 ? -54.002 6.266 70.351 1.00 102.37 259 PHE A N 1
ATOM 2025 C CA . PHE A 1 255 ? -52.644 5.983 69.906 1.00 93.67 259 PHE A CA 1
ATOM 2026 C C . PHE A 1 255 ? -52.002 7.152 69.171 1.00 99.85 259 PHE A C 1
ATOM 2027 O O . PHE A 1 255 ? -50.866 7.023 68.706 1.00 103.34 259 PHE A O 1
ATOM 2035 N N . SER A 1 256 ? -52.697 8.280 69.056 1.00 98.41 260 SER A N 1
ATOM 2036 C CA . SER A 1 256 ? -52.163 9.420 68.324 1.00 91.16 260 SER A CA 1
ATOM 2037 C C . SER A 1 256 ? -51.049 10.101 69.111 1.00 93.19 260 SER A C 1
ATOM 2038 O O . SER A 1 256 ? -51.139 10.273 70.330 1.00 97.28 260 SER A O 1
ATOM 2041 N N . LEU A 1 257 ? -49.989 10.489 68.399 1.00 90.20 261 LEU A N 1
ATOM 2042 C CA . LEU A 1 257 ? -48.850 11.189 68.981 1.00 89.34 261 LEU A CA 1
ATOM 2043 C C . LEU A 1 257 ? -48.621 12.540 68.317 1.00 91.15 261 LEU A C 1
ATOM 2044 O O . LEU A 1 257 ? -47.530 13.108 68.430 1.00 96.74 261 LEU A O 1
ATOM 2049 N N . GLY A 1 258 ? -49.622 13.063 67.631 1.00 85.90 262 GLY A N 1
ATOM 2050 C CA . GLY A 1 258 ? -49.425 14.216 66.781 1.00 96.75 262 GLY A CA 1
ATOM 2051 C C . GLY A 1 258 ? -49.249 13.809 65.330 1.00 103.92 262 GLY A C 1
ATOM 2052 O O . GLY A 1 258 ? -48.812 12.697 65.013 1.00 108.15 262 GLY A O 1
ATOM 2053 N N . CYS A 1 259 ? -49.599 14.727 64.426 1.00 94.00 263 CYS A N 1
ATOM 2054 C CA . CYS A 1 259 ? -49.615 14.405 63.002 1.00 104.33 263 CYS A CA 1
ATOM 2055 C C . CYS A 1 259 ? -48.236 13.977 62.510 1.00 105.21 263 CYS A C 1
ATOM 2056 O O . CYS A 1 259 ? -48.101 12.969 61.808 1.00 97.80 263 CYS A O 1
ATOM 2059 N N . SER A 1 260 ? -47.198 14.736 62.869 1.00 105.63 264 SER A N 1
ATOM 2060 C CA . SER A 1 260 ? -45.850 14.423 62.401 1.00 101.88 264 SER A CA 1
ATOM 2061 C C . SER A 1 260 ? -45.375 13.072 62.927 1.00 98.96 264 SER A C 1
ATOM 2062 O O . SER A 1 260 ? -44.866 12.241 62.167 1.00 98.68 264 SER A O 1
ATOM 2065 N N . LYS A 1 261 ? -45.534 12.835 64.232 1.00 102.61 265 LYS A N 1
ATOM 2066 C CA . LYS A 1 261 ? -45.041 11.600 64.832 1.00 98.85 265 LYS A CA 1
ATOM 2067 C C . LYS A 1 261 ? -45.853 10.378 64.423 1.00 96.05 265 LYS A C 1
ATOM 2068 O O . LYS A 1 261 ? -45.336 9.257 64.493 1.00 86.43 265 LYS A O 1
ATOM 2074 N N . ASN A 1 262 ? -47.110 10.560 64.012 1.00 99.62 266 ASN A N 1
ATOM 2075 C CA . ASN A 1 262 ? -47.911 9.423 63.569 1.00 97.32 266 ASN A CA 1
ATOM 2076 C C . ASN A 1 262 ? -47.409 8.877 62.237 1.00 99.16 266 ASN A C 1
ATOM 2077 O O . ASN A 1 262 ? -47.334 7.657 62.049 1.00 94.49 266 ASN A O 1
ATOM 2082 N N . TRP A 1 263 ? -47.066 9.766 61.299 1.00 98.00 267 TRP A N 1
ATOM 2083 C CA . TRP A 1 263 ? -46.498 9.325 60.028 1.00 90.21 267 TRP A CA 1
ATOM 2084 C C . TRP A 1 263 ? -45.188 8.575 60.237 1.00 89.48 267 TRP A C 1
ATOM 2085 O O . TRP A 1 263 ? -44.926 7.569 59.568 1.00 90.24 267 TRP A O 1
ATOM 2096 N N . ARG A 1 264 ? -44.355 9.045 61.169 1.00 89.36 268 ARG A N 1
ATOM 2097 C CA . ARG A 1 264 ? -43.067 8.404 61.406 1.00 89.77 268 ARG A CA 1
ATOM 2098 C C . ARG A 1 264 ? -43.212 7.025 62.035 1.00 88.23 268 ARG A C 1
ATOM 2099 O O . ARG A 1 264 ? -42.271 6.230 61.973 1.00 82.64 268 ARG A O 1
ATOM 2107 N N . GLN A 1 265 ? -44.364 6.719 62.637 1.00 92.16 269 GLN A N 1
ATOM 2108 C CA . GLN A 1 265 ? -44.597 5.358 63.110 1.00 91.00 269 GLN A CA 1
ATOM 2109 C C . GLN A 1 265 ? -44.722 4.380 61.949 1.00 90.49 269 GLN A C 1
ATOM 2110 O O . GLN A 1 265 ? -44.388 3.199 62.096 1.00 86.57 269 GLN A O 1
ATOM 2116 N N . VAL A 1 266 ? -45.193 4.850 60.797 1.00 89.79 270 VAL A N 1
ATOM 2117 C CA . VAL A 1 266 ? -45.375 3.993 59.628 1.00 89.84 270 VAL A CA 1
ATOM 2118 C C . VAL A 1 266 ? -44.161 4.041 58.712 1.00 89.39 270 VAL A C 1
ATOM 2119 O O . VAL A 1 266 ? -43.672 3.005 58.253 1.00 90.72 270 VAL A O 1
ATOM 2123 N N . PHE A 1 267 ? -43.650 5.242 58.436 1.00 90.33 271 PHE A N 1
ATOM 2124 C CA . PHE A 1 267 ? -42.564 5.420 57.481 1.00 88.35 271 PHE A CA 1
ATOM 2125 C C . PHE A 1 267 ? -41.191 5.488 58.135 1.00 96.17 271 PHE A C 1
ATOM 2126 O O . PHE A 1 267 ? -40.184 5.320 57.439 1.00 96.67 271 PHE A O 1
ATOM 2134 N N . GLY A 1 268 ? -41.126 5.736 59.441 1.00 87.42 272 GLY A N 1
ATOM 2135 C CA . GLY A 1 268 ? -39.864 5.742 60.150 1.00 89.15 272 GLY A CA 1
ATOM 2136 C C . GLY A 1 268 ? -39.186 7.091 60.199 1.00 91.06 272 GLY A C 1
ATOM 2137 O O . GLY A 1 268 ? -39.670 8.109 59.696 1.00 86.90 272 GLY A O 1
ATOM 2138 N N . ASP A 1 269 ? -38.019 7.081 60.840 1.00 96.72 273 ASP A N 1
A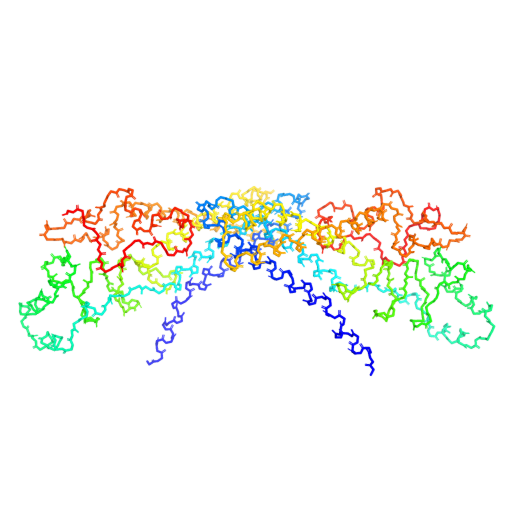TOM 2139 C CA . ASP A 1 269 ? -37.202 8.274 61.001 1.00 102.95 273 ASP A CA 1
ATOM 2140 C C . ASP A 1 269 ? -36.197 8.449 59.874 1.00 103.53 273 ASP A C 1
ATOM 2141 O O . ASP A 1 269 ? -35.744 9.574 59.633 1.00 103.13 273 ASP A O 1
ATOM 2146 N N . GLU A 1 270 ? -35.842 7.369 59.183 1.00 100.46 274 GLU A N 1
ATOM 2147 C CA . GLU A 1 270 ? -34.905 7.440 58.068 1.00 103.80 274 GLU A CA 1
ATOM 2148 C C . GLU A 1 270 ? -35.637 8.030 56.869 1.00 97.84 274 GLU A C 1
ATOM 2149 O O . GLU A 1 270 ? -36.512 7.385 56.283 1.00 95.90 274 GLU A O 1
ATOM 2155 N N . LYS A 1 271 ? -35.275 9.263 56.509 1.00 97.27 275 LYS A N 1
ATOM 2156 C CA . LYS A 1 271 ? -35.968 9.975 55.441 1.00 93.83 275 LYS A CA 1
ATOM 2157 C C . LYS A 1 271 ? -35.771 9.307 54.086 1.00 103.44 275 LYS A C 1
ATOM 2158 O O . LYS A 1 271 ? -36.637 9.415 53.210 1.00 96.43 275 LYS A O 1
ATOM 2164 N N . LYS A 1 272 ? -34.642 8.623 53.894 1.00 104.95 276 LYS A N 1
ATOM 2165 C CA . LYS A 1 272 ? -34.329 8.019 52.605 1.00 99.60 276 LYS A CA 1
ATOM 2166 C C . LYS A 1 272 ? -35.208 6.815 52.279 1.00 99.23 276 LYS A C 1
ATOM 2167 O O . LYS A 1 272 ? -35.313 6.446 51.105 1.00 91.28 276 LYS A O 1
ATOM 2173 N N . TYR A 1 273 ? -35.841 6.200 53.278 1.00 92.41 277 TYR A N 1
ATOM 2174 C CA . TYR A 1 273 ? -36.658 5.009 53.074 1.00 87.45 277 TYR A CA 1
ATOM 2175 C C . TYR A 1 273 ? -38.143 5.310 52.931 1.00 82.73 277 TYR A C 1
ATOM 2176 O O . TYR A 1 273 ? -38.935 4.376 52.771 1.00 81.70 277 TYR A O 1
ATOM 2185 N N . TRP A 1 274 ? -38.540 6.582 52.998 1.00 79.13 278 TRP A N 1
ATOM 2186 C CA . TRP A 1 274 ? -39.961 6.918 53.001 1.00 87.33 278 TRP A CA 1
ATOM 2187 C C . TRP A 1 274 ? -40.647 6.487 51.709 1.00 78.35 278 TRP A C 1
ATOM 2188 O O . TRP A 1 274 ? -41.753 5.935 51.741 1.00 84.54 278 TRP A O 1
ATOM 2199 N N . LEU A 1 275 ? -40.015 6.731 50.563 1.00 81.34 279 LEU A N 1
ATOM 2200 C CA . LEU A 1 275 ? -40.616 6.433 49.269 1.00 83.00 279 LEU A CA 1
ATOM 2201 C C . LEU A 1 275 ? -40.295 5.034 48.755 1.00 78.01 279 LEU A C 1
ATOM 2202 O O . LEU A 1 275 ? -40.738 4.680 47.657 1.00 80.45 279 LEU A O 1
ATOM 2207 N N . LEU A 1 276 ? -39.546 4.232 49.511 1.00 77.32 280 LEU A N 1
ATOM 2208 C CA . LEU A 1 276 ? -39.103 2.932 49.027 1.00 80.45 280 LEU A CA 1
ATOM 2209 C C . LEU A 1 276 ? -39.851 1.797 49.717 1.00 80.41 280 LEU A C 1
ATOM 2210 O O . LEU A 1 276 ? -40.087 1.855 50.928 1.00 74.93 280 LEU A O 1
ATOM 2215 N N . PRO A 1 277 ? -40.234 0.752 48.974 1.00 86.95 281 PRO A N 1
ATOM 2216 C CA . PRO A 1 277 ? -40.937 -0.383 49.592 1.00 73.07 281 PRO A CA 1
ATOM 2217 C C . PRO A 1 277 ? -40.033 -1.238 50.467 1.00 68.25 281 PRO A C 1
ATOM 2218 O O . PRO A 1 277 ? -40.012 -2.466 50.338 1.00 74.22 281 PRO A O 1
ATOM 2222 N N . ILE A 1 278 ? -39.286 -0.601 51.363 1.00 68.58 282 ILE A N 1
ATOM 2223 C CA . ILE A 1 278 ? -38.409 -1.283 52.307 1.00 81.29 282 ILE A CA 1
ATOM 2224 C C . ILE A 1 278 ? -38.929 -0.994 53.707 1.00 77.56 282 ILE A C 1
ATOM 2225 O O . ILE A 1 278 ? -39.234 0.160 54.031 1.00 75.31 282 ILE A O 1
ATOM 2230 N N . PHE A 1 279 ? -39.052 -2.041 54.521 1.00 67.80 283 PHE A N 1
ATOM 2231 C CA . PHE A 1 279 ? -39.676 -1.906 55.832 1.00 79.45 283 PHE A CA 1
ATOM 2232 C C . PHE A 1 279 ? -38.946 -0.868 56.672 1.00 85.71 283 PHE A C 1
ATOM 2233 O O . PHE A 1 279 ? -37.747 -0.999 56.940 1.00 82.20 283 PHE A O 1
ATOM 2241 N N . SER A 1 280 ? -39.679 0.169 57.086 1.00 82.36 284 SER A N 1
ATOM 2242 C CA . SER A 1 280 ? -39.111 1.213 57.929 1.00 88.67 284 SER A CA 1
ATOM 2243 C C . SER A 1 280 ? -40.080 1.648 59.024 1.00 89.38 284 SER A C 1
ATOM 2244 O O . SER A 1 280 ? -39.976 2.775 59.517 1.00 84.79 284 SER A O 1
ATOM 2247 N N . SER A 1 281 ? -41.015 0.788 59.417 1.00 83.76 285 SER A N 1
ATOM 2248 C CA . SER A 1 281 ? -42.014 1.157 60.409 1.00 93.14 285 SER A CA 1
ATOM 2249 C C . SER A 1 281 ? -41.465 0.982 61.818 1.00 88.99 285 SER A C 1
ATOM 2250 O O . SER A 1 281 ? -40.742 0.024 62.106 1.00 92.27 285 SER A O 1
ATOM 2253 N N . LEU A 1 282 ? -41.818 1.916 62.697 1.00 93.08 286 LEU A N 1
ATOM 2254 C CA . LEU A 1 282 ? -41.352 1.870 64.073 1.00 88.80 286 LEU A CA 1
ATOM 2255 C C . LEU A 1 282 ? -42.161 0.860 64.880 1.00 83.22 286 LEU A C 1
ATOM 2256 O O . LEU A 1 282 ? -43.304 0.530 64.552 1.00 88.70 286 LEU A O 1
ATOM 2261 N N . GLY A 1 283 ? -41.547 0.368 65.950 1.00 85.43 287 GLY A N 1
ATOM 2262 C CA . GLY A 1 283 ? -42.216 -0.545 66.848 1.00 94.10 287 GLY A CA 1
ATOM 2263 C C . GLY A 1 283 ? -42.153 -1.987 66.379 1.00 89.49 287 GLY A C 1
ATOM 2264 O O . GLY A 1 283 ? -41.496 -2.339 65.395 1.00 93.12 287 GLY A O 1
ATOM 2265 N N . ASP A 1 284 ? -42.866 -2.837 67.117 1.00 84.89 288 ASP A N 1
ATOM 2266 C CA . ASP A 1 284 ? -42.909 -4.265 66.842 1.00 81.03 288 ASP A CA 1
ATOM 2267 C C . ASP A 1 284 ? -44.307 -4.776 66.528 1.00 85.30 288 ASP A C 1
ATOM 2268 O O . ASP A 1 284 ? -44.461 -5.966 66.229 1.00 87.44 288 ASP A O 1
ATOM 2273 N N . GLY A 1 285 ? -45.329 -3.922 66.593 1.00 84.70 289 GLY A N 1
ATOM 2274 C CA . GLY A 1 285 ? -46.689 -4.323 66.306 1.00 91.11 289 GLY A CA 1
ATOM 2275 C C . GLY A 1 285 ? -47.442 -4.949 67.459 1.00 81.53 289 GLY A C 1
ATOM 2276 O O . GLY A 1 285 ? -48.674 -5.041 67.395 1.00 80.94 289 GLY A O 1
ATOM 2277 N N . CYS A 1 286 ? -46.750 -5.385 68.511 1.00 87.40 290 CYS A N 1
ATOM 2278 C CA . CYS A 1 286 ? -47.401 -5.956 69.682 1.00 88.14 290 CYS A CA 1
ATOM 2279 C C . CYS A 1 286 ? -47.650 -4.932 70.781 1.00 88.38 290 CYS A C 1
ATOM 2280 O O . CYS A 1 286 ? -48.336 -5.249 71.760 1.00 93.02 290 CYS A O 1
ATOM 2283 N N . SER A 1 287 ? -47.114 -3.722 70.646 1.00 84.78 291 SER A N 1
ATOM 2284 C CA . SER A 1 287 ? -47.331 -2.659 71.615 1.00 87.03 291 SER A CA 1
ATOM 2285 C C . SER A 1 287 ? -47.119 -1.328 70.912 1.00 91.78 291 SER A C 1
ATOM 2286 O O . SER A 1 287 ? -46.296 -1.219 69.999 1.00 100.39 291 SER A O 1
ATOM 2289 N N . PHE A 1 288 ? -47.872 -0.318 71.345 1.00 92.36 292 PHE A N 1
ATOM 2290 C CA . PHE A 1 288 ? -47.878 0.971 70.676 1.00 91.85 292 PHE A CA 1
ATOM 2291 C C . PHE A 1 288 ? -47.862 2.099 71.696 1.00 97.49 292 PHE A C 1
ATOM 2292 O O . PHE A 1 288 ? -48.471 1.977 72.770 1.00 100.96 292 PHE A O 1
ATOM 2300 N N . PRO A 1 289 ? -47.169 3.195 71.395 1.00 96.52 293 PRO A N 1
ATOM 2301 C CA . PRO A 1 289 ? -47.179 4.347 72.304 1.00 95.90 293 PRO A CA 1
ATOM 2302 C C . PRO A 1 289 ? -48.583 4.913 72.455 1.00 97.56 293 PRO A C 1
ATOM 2303 O O . PRO A 1 289 ? -49.345 5.007 71.491 1.00 93.28 293 PRO A O 1
ATOM 2307 N N . THR A 1 290 ? -48.921 5.288 73.683 1.00 103.52 294 THR A N 1
ATOM 2308 C CA . THR A 1 290 ? -50.232 5.826 74.005 1.00 100.99 294 THR A CA 1
ATOM 2309 C C . THR A 1 290 ? -50.195 7.349 74.029 1.00 98.25 294 THR A C 1
ATOM 2310 O O . THR A 1 290 ? -49.159 7.959 74.305 1.00 94.59 294 THR A O 1
ATOM 2314 N N . ARG A 1 291 ? -51.344 7.960 73.725 1.00 92.61 295 ARG A N 1
ATOM 2315 C CA . ARG A 1 291 ? -51.441 9.415 73.797 1.00 91.51 295 ARG A CA 1
ATOM 2316 C C . ARG A 1 291 ? -51.297 9.896 75.235 1.00 101.49 295 ARG A C 1
ATOM 2317 O O . ARG A 1 291 ? -50.674 10.932 75.492 1.00 100.08 295 ARG A O 1
ATOM 2325 N N . LEU A 1 292 ? -51.860 9.154 76.184 1.00 94.39 296 LEU A N 1
ATOM 2326 C CA . LEU A 1 292 ? -51.847 9.557 77.583 1.00 99.02 296 LEU A CA 1
ATOM 2327 C C . LEU A 1 292 ? -50.675 8.912 78.314 1.00 102.47 296 LEU A C 1
ATOM 2328 O O . LEU A 1 292 ? -50.775 8.584 79.495 1.00 107.59 296 LEU A O 1
ATOM 2333 N N . LEU B 2 2 ? -11.785 -32.596 13.626 1.00 113.53 6 LEU B N 1
ATOM 2334 C CA . LEU B 2 2 ? -11.691 -31.344 12.885 1.00 109.49 6 LEU B CA 1
ATOM 2335 C C . LEU B 2 2 ? -11.703 -30.157 13.843 1.00 119.49 6 LEU B C 1
ATOM 2336 O O . LEU B 2 2 ? -12.540 -30.084 14.744 1.00 123.02 6 LEU B O 1
ATOM 2341 N N . TRP B 2 3 ? -10.771 -29.226 13.645 1.00 119.26 7 TRP B N 1
ATOM 2342 C CA . TRP B 2 3 ? -10.621 -28.093 14.550 1.00 119.19 7 TRP B CA 1
ATOM 2343 C C . TRP B 2 3 ? -11.580 -26.950 14.246 1.00 117.10 7 TRP B C 1
ATOM 2344 O O . TRP B 2 3 ? -11.586 -25.960 14.987 1.00 117.04 7 TRP B O 1
ATOM 2355 N N . ARG B 2 4 ? -12.382 -27.055 13.184 1.00 112.81 8 ARG B N 1
ATOM 2356 C CA . ARG B 2 4 ? -13.447 -26.080 12.973 1.00 113.17 8 ARG B CA 1
ATOM 2357 C C . ARG B 2 4 ? -14.458 -26.128 14.111 1.00 112.41 8 ARG B C 1
ATOM 2358 O O . ARG B 2 4 ? -14.981 -25.091 14.535 1.00 110.23 8 ARG B O 1
ATOM 2366 N N . CYS B 2 5 ? -14.746 -27.330 14.617 1.00 121.93 9 CYS B N 1
ATOM 2367 C CA . CYS B 2 5 ? -15.586 -27.458 15.803 1.00 120.42 9 CYS B CA 1
ATOM 2368 C C . CYS B 2 5 ? -14.938 -26.785 17.006 1.00 112.98 9 CYS B C 1
ATOM 2369 O O . CYS B 2 5 ? -15.617 -26.124 17.801 1.00 114.64 9 CYS B O 1
ATOM 2371 N N . CYS B 2 6 ? -13.622 -26.948 17.158 1.00 109.48 10 CYS B N 1
ATOM 2372 C CA . CYS B 2 6 ? -12.920 -26.327 18.276 1.00 113.11 10 CYS B CA 1
ATOM 2373 C C . CYS B 2 6 ? -12.900 -24.810 18.140 1.00 115.04 10 CYS B C 1
ATOM 2374 O O . CYS B 2 6 ? -12.995 -24.091 19.141 1.00 113.37 10 CYS B O 1
ATOM 2377 N N . GLN B 2 7 ? -12.778 -24.309 16.909 1.00 111.59 11 GLN B N 1
ATOM 2378 C CA . GLN B 2 7 ? -12.797 -22.868 16.682 1.00 108.66 11 GLN B CA 1
ATOM 2379 C C . GLN B 2 7 ? -14.113 -22.249 17.137 1.00 106.57 11 GLN B C 1
ATOM 2380 O O . GLN B 2 7 ? -14.127 -21.149 17.701 1.00 105.41 11 GLN B O 1
ATOM 2386 N N . ARG B 2 8 ? -15.231 -22.940 16.898 1.00 111.42 12 ARG B N 1
ATOM 2387 C CA . ARG B 2 8 ? -16.532 -22.387 17.263 1.00 113.79 12 ARG B CA 1
ATOM 2388 C C . ARG B 2 8 ? -16.661 -22.201 18.770 1.00 104.03 12 ARG B C 1
ATOM 2389 O O . ARG B 2 8 ? -17.191 -21.183 19.229 1.00 99.38 12 ARG B O 1
ATOM 2391 N N . VAL B 2 9 ? -16.180 -23.164 19.559 1.00 106.47 13 VAL B N 1
ATOM 2392 C CA . VAL B 2 9 ? -16.323 -23.062 21.009 1.00 99.47 13 VAL B CA 1
ATOM 2393 C C . VAL B 2 9 ? -15.347 -22.035 21.573 1.00 95.74 13 VAL B C 1
ATOM 2394 O O . VAL B 2 9 ? -15.731 -21.145 22.342 1.00 94.80 13 VAL B O 1
ATOM 2398 N N . VAL B 2 10 ? -14.069 -22.139 21.197 1.00 92.21 14 VAL B N 1
ATOM 2399 C CA . VAL B 2 10 ? -13.060 -21.222 21.717 1.00 88.19 14 VAL B CA 1
ATOM 2400 C C . VAL B 2 10 ? -13.294 -19.794 21.238 1.00 94.77 14 VAL B C 1
ATOM 2401 O O . VAL B 2 10 ? -12.815 -18.845 21.869 1.00 89.83 14 VAL B O 1
ATOM 2405 N N . GLY B 2 11 ? -14.031 -19.614 20.139 1.00 94.72 15 GLY B N 1
ATOM 2406 C CA . GLY B 2 11 ? -14.341 -18.282 19.650 1.00 81.25 15 GLY B CA 1
ATOM 2407 C C . GLY B 2 11 ? -15.219 -17.466 20.573 1.00 82.21 15 GLY B C 1
ATOM 2408 O O . GLY B 2 11 ? -15.203 -16.233 20.495 1.00 79.17 15 GLY B O 1
ATOM 2409 N N . TRP B 2 12 ? -15.986 -18.120 21.446 1.00 83.24 16 TRP B N 1
ATOM 2410 C CA . TRP B 2 12 ? -16.854 -17.403 22.371 1.00 81.09 16 TRP B CA 1
ATOM 2411 C C . TRP B 2 12 ? -16.122 -16.889 23.603 1.00 67.81 16 TRP B C 1
ATOM 2412 O O . TRP B 2 12 ? -16.720 -16.135 24.378 1.00 72.10 16 TRP B O 1
ATOM 2423 N N . VAL B 2 13 ? -14.861 -17.280 23.806 1.00 70.48 17 VAL B N 1
ATOM 2424 C CA . VAL B 2 13 ? -14.134 -16.857 25.007 1.00 74.87 17 VAL B CA 1
ATOM 2425 C C . VAL B 2 13 ? -14.049 -15.338 25.130 1.00 75.73 17 VAL B C 1
ATOM 2426 O O . VAL B 2 13 ? -14.333 -14.815 26.220 1.00 80.82 17 VAL B O 1
ATOM 2430 N N . PRO B 2 14 ? -13.675 -14.579 24.092 1.00 83.56 18 PRO B N 1
ATOM 2431 C CA . PRO B 2 14 ? -13.711 -13.114 24.239 1.00 71.97 18 PRO B CA 1
ATOM 2432 C C . PRO B 2 14 ? -15.105 -12.573 24.498 1.00 71.29 18 PRO B C 1
ATOM 2433 O O . PRO B 2 14 ? -15.248 -11.552 25.182 1.00 71.58 18 PRO B O 1
ATOM 2437 N N . VAL B 2 15 ? -16.142 -13.234 23.978 1.00 74.69 19 VAL B N 1
ATOM 2438 C CA . VAL B 2 15 ? -17.509 -12.772 24.201 1.00 70.28 19 VAL B CA 1
ATOM 2439 C C . VAL B 2 15 ? -17.927 -13.015 25.647 1.00 71.65 19 VAL B C 1
ATOM 2440 O O . VAL B 2 15 ? -18.485 -12.130 26.306 1.00 69.86 19 VAL B O 1
ATOM 2444 N N . LEU B 2 16 ? -17.666 -14.220 26.159 1.00 65.25 20 LEU B N 1
ATOM 2445 C CA . LEU B 2 16 ? -18.013 -14.525 27.544 1.00 75.38 20 LEU B CA 1
ATOM 2446 C C . LEU B 2 16 ? -17.206 -13.676 28.519 1.00 68.34 20 LEU B C 1
ATOM 2447 O O . LEU B 2 16 ? -17.718 -13.275 29.571 1.00 77.87 20 LEU B O 1
ATOM 2452 N N . PHE B 2 17 ? -15.943 -13.395 28.189 1.00 66.69 21 PHE B N 1
ATOM 2453 C CA . PHE B 2 17 ? -15.123 -12.541 29.042 1.00 71.05 21 PHE B CA 1
ATOM 2454 C C . PHE B 2 17 ? -15.721 -11.143 29.156 1.00 72.88 21 PHE B C 1
ATOM 2455 O O . PHE B 2 17 ? -15.878 -10.611 30.260 1.00 72.87 21 PHE B O 1
ATOM 2463 N N . ILE B 2 18 ? -16.049 -10.526 28.018 1.00 75.47 22 ILE B N 1
ATOM 2464 C CA . ILE B 2 18 ? -16.672 -9.205 28.046 1.00 75.24 22 ILE B CA 1
ATOM 2465 C C . ILE B 2 18 ? -17.992 -9.256 28.803 1.00 72.23 22 ILE B C 1
ATOM 2466 O O . ILE B 2 18 ? -18.313 -8.350 29.581 1.00 69.06 22 ILE B O 1
ATOM 2471 N N . THR B 2 19 ? -18.770 -10.324 28.602 1.00 67.50 23 THR B N 1
ATOM 2472 C CA . THR B 2 19 ? -20.040 -10.459 29.308 1.00 69.44 23 THR B CA 1
ATOM 2473 C C . THR B 2 19 ? -19.831 -10.469 30.818 1.00 73.09 23 THR B C 1
ATOM 2474 O O . THR B 2 19 ? -20.621 -9.881 31.565 1.00 69.76 23 THR B O 1
ATOM 2478 N N . PHE B 2 20 ? -18.762 -11.120 31.282 1.00 72.71 24 PHE B N 1
ATOM 2479 C CA . PHE B 2 20 ? -18.467 -11.143 32.712 1.00 75.15 24 PHE B CA 1
ATOM 2480 C C . PHE B 2 20 ? -18.169 -9.744 33.237 1.00 75.12 24 PHE B C 1
ATOM 2481 O O . PHE B 2 20 ? -18.705 -9.330 34.272 1.00 76.07 24 PHE B O 1
ATOM 2489 N N . VAL B 2 21 ? -17.310 -9.001 32.536 1.00 72.15 25 VAL B N 1
ATOM 2490 C CA . VAL B 2 21 ? -16.951 -7.655 32.976 1.00 69.89 25 VAL B CA 1
ATOM 2491 C C . VAL B 2 21 ? -18.178 -6.751 33.005 1.00 70.14 25 VAL B C 1
ATOM 2492 O O . VAL B 2 21 ? -18.328 -5.912 33.901 1.00 75.72 25 VAL B O 1
ATOM 2496 N N . VAL B 2 22 ? -19.078 -6.912 32.033 1.00 68.75 26 VAL B N 1
ATOM 2497 C CA . VAL B 2 22 ? -20.265 -6.063 31.979 1.00 68.52 26 VAL B CA 1
ATOM 2498 C C . VAL B 2 22 ? -21.242 -6.426 33.092 1.00 68.39 26 VAL B C 1
ATOM 2499 O O . VAL B 2 22 ? -21.805 -5.544 33.752 1.00 64.66 26 VAL B O 1
ATOM 2503 N N . VAL B 2 23 ? -21.466 -7.725 33.314 1.00 66.20 27 VAL B N 1
ATOM 2504 C CA . VAL B 2 23 ? -22.316 -8.153 34.421 1.00 65.13 27 VAL B CA 1
ATOM 2505 C C . VAL B 2 23 ? -21.719 -7.708 35.750 1.00 72.78 27 VAL B C 1
ATOM 2506 O O . VAL B 2 23 ? -22.428 -7.205 36.630 1.00 78.51 27 VAL B O 1
ATOM 2510 N N . TRP B 2 24 ? -20.403 -7.876 35.910 1.00 71.51 28 TRP B N 1
ATOM 2511 C CA . TRP B 2 24 ? -19.734 -7.396 37.114 1.00 68.43 28 TRP B CA 1
ATOM 2512 C C . TRP B 2 24 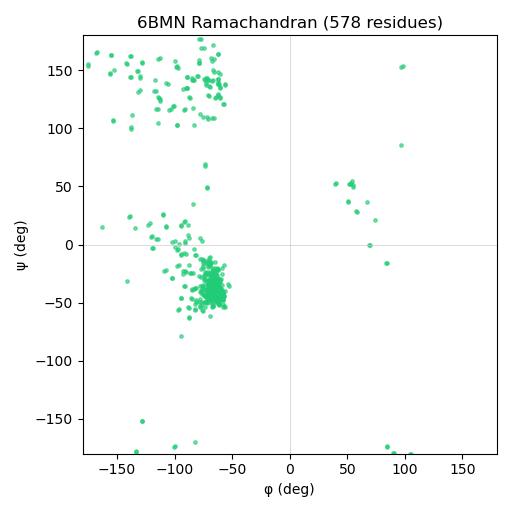? -19.872 -5.885 37.256 1.00 74.71 28 TRP B C 1
ATOM 2513 O O . TRP B 2 24 ? -20.072 -5.374 38.364 1.00 74.22 28 TRP B O 1
ATOM 2524 N N . SER B 2 25 ? -19.763 -5.154 36.143 1.00 64.87 29 SER B N 1
ATOM 2525 C CA . SER B 2 25 ? -19.903 -3.701 36.195 1.00 70.90 29 SER B CA 1
ATOM 2526 C C . SER B 2 25 ? -21.311 -3.299 36.617 1.00 61.28 29 SER B C 1
ATOM 2527 O O . SER B 2 25 ? -21.493 -2.302 37.324 1.00 66.95 29 SER B O 1
ATOM 2530 N N . TYR B 2 26 ? -22.321 -4.053 36.175 1.00 66.38 30 TYR B N 1
ATOM 2531 C CA . TYR B 2 26 ? -23.692 -3.771 36.588 1.00 70.26 30 TYR B CA 1
ATOM 2532 C C . TYR B 2 26 ? -23.854 -3.943 38.093 1.00 71.96 30 TYR B C 1
ATOM 2533 O O . TYR B 2 26 ? -24.409 -3.073 38.774 1.00 76.85 30 TYR B O 1
ATOM 2542 N N . TYR B 2 27 ? -23.377 -5.070 38.630 1.00 68.81 31 TYR B N 1
ATOM 2543 C CA . TYR B 2 27 ? -23.437 -5.288 40.072 1.00 73.88 31 TYR B CA 1
ATOM 2544 C C . TYR B 2 27 ? -22.638 -4.234 40.829 1.00 78.10 31 TYR B C 1
ATOM 2545 O O . TYR B 2 27 ? -23.101 -3.705 41.846 1.00 78.46 31 TYR B O 1
ATOM 2554 N N . ALA B 2 28 ? -21.433 -3.915 40.349 1.00 79.88 32 ALA B N 1
ATOM 2555 C CA . ALA B 2 28 ? -20.575 -2.977 41.067 1.00 74.94 32 ALA B CA 1
ATOM 2556 C C . ALA B 2 28 ? -21.184 -1.581 41.108 1.00 80.24 32 ALA B C 1
ATOM 2557 O O . ALA B 2 28 ? -21.155 -0.916 42.151 1.00 75.97 32 ALA B O 1
ATOM 2559 N N . TYR B 2 29 ? -21.744 -1.118 39.989 1.00 65.74 33 TYR B N 1
ATOM 2560 C CA . TYR B 2 29 ? -22.273 0.242 39.952 1.00 73.09 33 TYR B CA 1
ATOM 2561 C C . TYR B 2 29 ? -23.615 0.344 40.667 1.00 70.88 33 TYR B C 1
ATOM 2562 O O . TYR B 2 29 ? -23.871 1.329 41.369 1.00 73.94 33 TYR B O 1
ATOM 2571 N N . VAL B 2 30 ? -24.486 -0.649 40.496 1.00 68.95 34 VAL B N 1
ATOM 2572 C CA . VAL B 2 30 ? -25.816 -0.579 41.091 1.00 67.63 34 VAL B CA 1
ATOM 2573 C C . VAL B 2 30 ? -25.766 -0.915 42.577 1.00 72.20 34 VAL B C 1
ATOM 2574 O O . VAL B 2 30 ? -26.229 -0.139 43.418 1.00 63.55 34 VAL B O 1
ATOM 2578 N N . VAL B 2 31 ? -25.190 -2.065 42.925 1.00 70.19 35 VAL B N 1
ATOM 2579 C CA . VAL B 2 31 ? -25.239 -2.536 44.307 1.00 71.09 35 VAL B CA 1
ATOM 2580 C C . VAL B 2 31 ? -24.156 -1.871 45.149 1.00 77.94 35 VAL B C 1
ATOM 2581 O O . VAL B 2 31 ? -24.441 -1.242 46.175 1.00 80.62 35 VAL B O 1
ATOM 2585 N N . GLU B 2 32 ? -22.897 -2.001 44.731 1.00 74.53 36 GLU B N 1
ATOM 2586 C CA . GLU B 2 32 ? -21.796 -1.517 45.556 1.00 76.93 36 GLU B CA 1
ATOM 2587 C C . GLU B 2 32 ? -21.712 0.005 45.537 1.00 78.48 36 GLU B C 1
ATOM 2588 O O . GLU B 2 32 ? -21.534 0.640 46.584 1.00 83.45 36 GLU B O 1
ATOM 2594 N N . LEU B 2 33 ? -21.836 0.613 44.358 1.00 72.42 37 LEU B N 1
ATOM 2595 C CA . LEU B 2 33 ? -21.619 2.052 44.257 1.00 76.63 37 LEU B CA 1
ATOM 2596 C C . LEU B 2 33 ? -22.888 2.834 44.584 1.00 80.18 37 LEU B C 1
ATOM 2597 O O . LEU B 2 33 ? -22.849 3.797 45.356 1.00 78.81 37 LEU B O 1
ATOM 2602 N N . CYS B 2 34 ? -24.026 2.429 44.022 1.00 77.88 38 CYS B N 1
ATOM 2603 C CA . CYS B 2 34 ? -25.247 3.209 44.197 1.00 78.13 38 CYS B CA 1
ATOM 2604 C C . CYS B 2 34 ? -25.993 2.872 45.484 1.00 77.37 38 CYS B C 1
ATOM 2605 O O . CYS B 2 34 ? -26.551 3.767 46.127 1.00 68.51 38 CYS B O 1
ATOM 2608 N N . VAL B 2 35 ? -26.029 1.601 45.870 1.00 75.02 39 VAL B N 1
ATOM 2609 C CA . VAL B 2 35 ? -26.809 1.190 47.031 1.00 80.83 39 VAL B CA 1
ATOM 2610 C C . VAL B 2 35 ? -26.008 1.309 48.322 1.00 81.33 39 VAL B C 1
ATOM 2611 O O . VAL B 2 35 ? -26.441 1.964 49.274 1.00 87.25 39 VAL B O 1
ATOM 2615 N N . PHE B 2 36 ? -24.830 0.687 48.382 1.00 83.12 40 PHE B N 1
ATOM 2616 C CA . PHE B 2 36 ? -24.051 0.712 49.617 1.00 78.08 40 PHE B CA 1
ATOM 2617 C C . PHE B 2 36 ? -23.391 2.068 49.842 1.00 82.01 40 PHE B C 1
ATOM 2618 O O . PHE B 2 36 ? -23.406 2.592 50.961 1.00 94.82 40 PHE B O 1
ATOM 2626 N N . THR B 2 37 ? -22.815 2.655 48.793 1.00 86.50 41 THR B N 1
ATOM 2627 C CA . THR B 2 37 ? -21.987 3.850 48.937 1.00 73.82 41 THR B CA 1
ATOM 2628 C C . THR B 2 37 ? -22.793 5.149 48.895 1.00 76.72 41 THR B C 1
ATOM 2629 O O . THR B 2 37 ? -22.811 5.906 49.871 1.00 92.68 41 THR B O 1
ATOM 2633 N N . ILE B 2 38 ? -23.458 5.421 47.771 1.00 79.29 42 ILE B N 1
ATOM 2634 C CA . ILE B 2 38 ? -24.147 6.699 47.602 1.00 78.91 42 ILE B CA 1
ATOM 2635 C C . ILE B 2 38 ? -25.380 6.783 48.496 1.00 90.05 42 ILE B C 1
ATOM 2636 O O . ILE B 2 38 ? -25.650 7.827 49.103 1.00 101.27 42 ILE B O 1
ATOM 2641 N N . PHE B 2 39 ? -26.148 5.696 48.601 1.00 87.63 43 PHE B N 1
ATOM 2642 C CA . PHE B 2 39 ? -27.344 5.737 49.436 1.00 92.83 43 PHE B CA 1
ATOM 2643 C C . PHE B 2 39 ? -27.011 5.717 50.922 1.00 89.34 43 PHE B C 1
ATOM 2644 O O . PHE B 2 39 ? -27.824 6.171 51.734 1.00 89.05 43 PHE B O 1
ATOM 2652 N N . GLY B 2 40 ? -25.838 5.203 51.291 1.00 88.53 44 GLY B N 1
ATOM 2653 C CA . GLY B 2 40 ? -25.339 5.390 52.642 1.00 96.50 44 GLY B CA 1
ATOM 2654 C C . GLY B 2 40 ? -25.077 6.840 52.998 1.00 95.32 44 GLY B C 1
ATOM 2655 O O . GLY B 2 40 ? -25.110 7.210 54.175 1.00 104.09 44 GLY B O 1
ATOM 2656 N N . ASN B 2 41 ? -24.803 7.675 51.997 1.00 95.98 45 ASN B N 1
ATOM 2657 C CA . ASN B 2 41 ? -24.576 9.098 52.210 1.00 99.06 45 ASN B CA 1
ATOM 2658 C C . ASN B 2 41 ? -25.857 9.895 52.452 1.00 101.61 45 ASN B C 1
ATOM 2659 O O . ASN B 2 41 ? -25.785 11.125 52.554 1.00 104.13 45 ASN B O 1
ATOM 2664 N N . GLU B 2 42 ? -27.013 9.231 52.505 1.00 102.92 46 GLU B N 1
ATOM 2665 C CA . GLU B 2 42 ? -28.299 9.768 52.963 1.00 115.78 46 GLU B CA 1
ATOM 2666 C C . GLU B 2 42 ? -29.037 10.729 52.035 1.00 113.65 46 GLU B C 1
ATOM 2667 O O . GLU B 2 42 ? -29.880 11.481 52.533 1.00 125.33 46 GLU B O 1
ATOM 2673 N N . GLU B 2 43 ? -28.802 10.772 50.725 1.00 112.46 47 GLU B N 1
ATOM 2674 C CA . GLU B 2 43 ? -29.680 11.567 49.861 1.00 122.43 47 GLU B CA 1
ATOM 2675 C C . GLU B 2 43 ? -29.993 10.781 48.593 1.00 116.18 47 GLU B C 1
ATOM 2676 O O . GLU B 2 43 ? -29.109 10.551 47.763 1.00 106.30 47 GLU B O 1
ATOM 2682 N N . ASN B 2 44 ? -31.242 10.358 48.446 1.00 114.49 48 ASN B N 1
ATOM 2683 C CA . ASN B 2 44 ? -31.634 9.540 47.303 1.00 113.54 48 ASN B CA 1
ATOM 2684 C C . ASN B 2 44 ? -31.825 10.361 46.023 1.00 108.90 48 ASN B C 1
ATOM 2685 O O . ASN B 2 44 ? -32.291 9.816 45.023 1.00 119.21 48 ASN B O 1
ATOM 2690 N N . GLY B 2 45 ? -31.521 11.661 46.022 1.00 106.94 49 GLY B N 1
ATOM 2691 C CA . GLY B 2 45 ? -31.671 12.430 44.792 1.00 102.11 49 GLY B CA 1
ATOM 2692 C C . GLY B 2 45 ? -30.632 12.061 43.746 1.00 98.07 49 GLY B C 1
ATOM 2693 O O . GLY B 2 45 ? -30.957 11.860 42.571 1.00 94.77 49 GLY B O 1
ATOM 2694 N N . LYS B 2 46 ? -29.364 11.976 44.155 1.00 98.51 50 LYS B N 1
ATOM 2695 C CA . LYS B 2 46 ? -28.324 11.559 43.224 1.00 93.58 50 LYS B CA 1
ATOM 2696 C C . LYS B 2 46 ? -28.409 10.071 42.913 1.00 90.03 50 LYS B C 1
ATOM 2697 O O . LYS B 2 46 ? -28.073 9.656 41.798 1.00 84.32 50 LYS B O 1
ATOM 2703 N N . THR B 2 47 ? -28.857 9.255 43.873 1.00 84.62 51 THR B N 1
ATOM 2704 C CA . THR B 2 47 ? -28.912 7.812 43.651 1.00 86.34 51 THR B CA 1
ATOM 2705 C C . THR B 2 47 ? -29.928 7.446 42.577 1.00 82.54 51 THR B C 1
ATOM 2706 O O . THR B 2 47 ? -29.656 6.589 41.728 1.00 84.18 51 THR B O 1
ATOM 2710 N N . VAL B 2 48 ? -31.111 8.062 42.610 1.00 82.89 52 VAL B N 1
ATOM 2711 C CA . VAL B 2 48 ? -32.117 7.768 41.596 1.00 83.04 52 VAL B CA 1
ATOM 2712 C C . VAL B 2 48 ? -31.648 8.249 40.230 1.00 75.01 52 VAL B C 1
ATOM 2713 O O . VAL B 2 48 ? -31.776 7.535 39.229 1.00 81.19 52 VAL B O 1
ATOM 2717 N N . VAL B 2 49 ? -31.092 9.461 40.169 1.00 71.87 53 VAL B N 1
ATOM 2718 C CA . VAL B 2 49 ? -30.604 9.997 38.901 1.00 78.05 53 VAL B CA 1
ATOM 2719 C C . VAL B 2 49 ? -29.531 9.087 38.317 1.00 76.80 53 VAL B C 1
ATOM 2720 O O . VAL B 2 49 ? -29.551 8.757 37.125 1.00 73.83 53 VAL B O 1
ATOM 2724 N N . TYR B 2 50 ? -28.584 8.655 39.153 1.00 75.90 54 TYR B N 1
ATOM 2725 C CA . TYR B 2 50 ? -27.524 7.777 38.668 1.00 72.39 54 TYR B CA 1
ATOM 2726 C C . TYR B 2 50 ? -28.075 6.420 38.245 1.00 74.67 54 TYR B C 1
ATOM 2727 O O . TYR B 2 50 ? -27.683 5.888 37.201 1.00 78.09 54 TYR B O 1
ATOM 2736 N N . LEU B 2 51 ? -28.987 5.847 39.035 1.00 72.82 55 LEU B N 1
ATOM 2737 C CA . LEU B 2 51 ? -29.550 4.544 38.686 1.00 67.45 55 LEU B CA 1
ATOM 2738 C C . LEU B 2 51 ? -30.389 4.622 37.415 1.00 74.23 55 LEU B C 1
ATOM 2739 O O . LEU B 2 51 ? -30.379 3.690 36.600 1.00 62.66 55 LEU B O 1
ATOM 2744 N N . VAL B 2 52 ? -31.136 5.713 37.237 1.00 70.13 56 VAL B N 1
ATOM 2745 C CA . VAL B 2 52 ? -31.927 5.882 36.022 1.00 73.32 56 VAL B CA 1
ATOM 2746 C C . VAL B 2 52 ? -31.015 6.051 34.813 1.00 72.68 56 VAL B C 1
ATOM 2747 O O . VAL B 2 52 ? -31.149 5.342 33.809 1.00 75.91 56 VAL B O 1
ATOM 2751 N N . ALA B 2 53 ? -30.080 7.003 34.889 1.00 72.36 57 ALA B N 1
ATOM 2752 C CA . ALA B 2 53 ? -29.150 7.233 33.787 1.00 72.31 57 ALA B CA 1
ATOM 2753 C C . ALA B 2 53 ? -28.351 5.978 33.453 1.00 73.95 57 ALA B C 1
ATOM 2754 O O . ALA B 2 53 ? -28.179 5.642 32.275 1.00 70.73 57 ALA B O 1
ATOM 2756 N N . PHE B 2 54 ? -27.852 5.274 34.475 1.00 67.47 58 PHE B N 1
ATOM 2757 C CA . PHE B 2 54 ? -27.040 4.083 34.236 1.00 66.41 58 PHE B CA 1
ATOM 2758 C C . PHE B 2 54 ? -27.799 3.043 33.422 1.00 67.27 58 PHE B C 1
ATOM 2759 O O . PHE B 2 54 ? -27.228 2.407 32.528 1.00 68.49 58 PHE B O 1
ATOM 2767 N N . HIS B 2 55 ? -29.088 2.854 33.713 1.00 67.20 59 HIS B N 1
ATOM 2768 C CA . HIS B 2 55 ? -29.861 1.853 32.988 1.00 66.48 59 HIS B CA 1
ATOM 2769 C C . HIS B 2 55 ? -30.103 2.251 31.538 1.00 72.99 59 HIS B C 1
ATOM 2770 O O . HIS B 2 55 ? -30.305 1.372 30.695 1.00 62.18 59 HIS B O 1
ATOM 2777 N N . LEU B 2 56 ? -30.081 3.549 31.229 1.00 64.77 60 LEU B N 1
ATOM 2778 C CA . LEU B 2 56 ? -30.205 3.976 29.839 1.00 70.78 60 LEU B CA 1
ATOM 2779 C C . LEU B 2 56 ? -28.964 3.594 29.041 1.00 72.59 60 LEU B C 1
ATOM 2780 O O . LEU B 2 56 ? -29.067 3.060 27.930 1.00 73.81 60 LEU B O 1
ATOM 2785 N N . PHE B 2 57 ? -27.779 3.860 29.595 1.00 66.24 61 PHE B N 1
ATOM 2786 C CA . PHE B 2 57 ? -26.542 3.502 28.910 1.00 67.39 61 PHE B CA 1
ATOM 2787 C C . PHE B 2 57 ? -26.324 1.994 28.902 1.00 67.76 61 PHE B C 1
ATOM 2788 O O . PHE B 2 57 ? -25.843 1.439 27.907 1.00 72.61 61 PHE B O 1
ATOM 2796 N N . PHE B 2 58 ? -26.655 1.317 30.003 1.00 68.07 62 PHE B N 1
ATOM 2797 C CA . PHE B 2 58 ? -26.468 -0.130 30.063 1.00 67.98 62 PHE B CA 1
ATOM 2798 C C . PHE B 2 58 ? -27.340 -0.850 29.042 1.00 69.44 62 PHE B C 1
ATOM 2799 O O . PHE B 2 58 ? -26.926 -1.866 28.471 1.00 71.60 62 PHE B O 1
ATOM 2807 N N . VAL B 2 59 ? -28.548 -0.341 28.796 1.00 73.62 63 VAL B N 1
ATOM 2808 C CA . VAL B 2 59 ? -29.435 -0.981 27.828 1.00 71.52 63 VAL B CA 1
ATOM 2809 C C . VAL B 2 59 ? -28.921 -0.766 26.409 1.00 70.86 63 VAL B C 1
ATOM 2810 O O . VAL B 2 59 ? -28.793 -1.718 25.630 1.00 61.94 63 VAL B O 1
ATOM 2814 N N . MET B 2 60 ? -28.613 0.485 26.055 1.00 70.95 64 MET B N 1
ATOM 2815 C CA . MET B 2 60 ? -28.114 0.773 24.714 1.00 65.40 64 MET B CA 1
ATOM 2816 C C . MET B 2 60 ? -26.794 0.067 24.437 1.00 70.68 64 MET B C 1
ATOM 2817 O O . MET B 2 60 ? -26.510 -0.289 23.287 1.00 65.03 64 MET B O 1
ATOM 2822 N N . PHE B 2 61 ? -25.982 -0.156 25.471 1.00 66.02 65 PHE B N 1
ATOM 2823 C CA . PHE B 2 61 ? -24.712 -0.846 25.277 1.00 66.60 65 PHE B CA 1
ATOM 2824 C C . PHE B 2 61 ? -24.922 -2.336 25.032 1.00 68.79 65 PHE B C 1
ATOM 2825 O O . PHE B 2 61 ? -24.370 -2.900 24.080 1.00 68.97 65 PHE B O 1
ATOM 2833 N N . VAL B 2 62 ? -25.715 -2.994 25.882 1.00 69.34 66 VAL B N 1
ATOM 2834 C CA . VAL B 2 62 ? -25.936 -4.427 25.710 1.00 74.34 66 VAL B CA 1
ATOM 2835 C C . VAL B 2 62 ? -26.738 -4.699 24.443 1.00 66.51 66 VAL B C 1
ATOM 2836 O O . VAL B 2 62 ? -26.529 -5.721 23.776 1.00 69.88 66 VAL B O 1
ATOM 2840 N N . TRP B 2 63 ? -27.664 -3.803 24.090 1.00 65.41 67 TRP B N 1
ATOM 2841 C CA . TRP B 2 63 ? -28.439 -3.968 22.864 1.00 67.99 67 TRP B CA 1
ATOM 2842 C C . TRP B 2 63 ? -27.534 -3.935 21.640 1.00 63.43 67 TRP B C 1
ATOM 2843 O O . TRP B 2 63 ? -27.606 -4.816 20.775 1.00 64.28 67 TRP B O 1
ATOM 2854 N N . SER B 2 64 ? -26.667 -2.923 21.556 1.00 63.34 68 SER B N 1
ATOM 2855 C CA . SER B 2 64 ? -25.748 -2.816 20.428 1.00 66.14 68 SER B CA 1
ATOM 2856 C C . SER B 2 64 ? -24.772 -3.984 20.395 1.00 69.37 68 SER B C 1
ATOM 2857 O O . SER B 2 64 ? -24.493 -4.539 19.326 1.00 72.94 68 SER B O 1
ATOM 2860 N N . TYR B 2 65 ? -24.232 -4.362 21.556 1.00 63.49 69 TYR B N 1
ATOM 2861 C CA . TYR B 2 65 ? -23.305 -5.488 21.619 1.00 66.66 69 TYR B CA 1
ATOM 2862 C C . TYR B 2 65 ? -23.974 -6.774 21.146 1.00 66.56 69 TYR B C 1
ATOM 2863 O O . TYR B 2 65 ? -23.405 -7.523 20.344 1.00 66.05 69 TYR B O 1
ATOM 2872 N N . TRP B 2 66 ? -25.189 -7.043 21.635 1.00 67.63 70 TRP B N 1
ATOM 2873 C CA . TRP B 2 66 ? -25.922 -8.232 21.210 1.00 70.64 70 TRP B CA 1
ATOM 2874 C C . TRP B 2 66 ? -26.138 -8.242 19.700 1.00 69.99 70 TRP B C 1
ATOM 2875 O O . TRP B 2 66 ? -25.962 -9.277 19.047 1.00 68.54 70 TRP B O 1
ATOM 2886 N N . MET B 2 67 ? -26.523 -7.098 19.129 1.00 69.55 71 MET B N 1
ATOM 2887 C CA . MET B 2 67 ? -26.799 -7.046 17.697 1.00 68.37 71 MET B CA 1
ATOM 2888 C C . MET B 2 67 ? -25.540 -7.296 16.878 1.00 65.74 71 MET B C 1
ATOM 2889 O O . MET B 2 67 ? -25.593 -7.967 15.844 1.00 72.10 71 MET B O 1
ATOM 2894 N N . THR B 2 68 ? -24.395 -6.778 17.328 1.00 56.26 72 THR B N 1
ATOM 2895 C CA . THR B 2 68 ? -23.158 -6.986 16.584 1.00 60.87 72 THR B CA 1
ATOM 2896 C C . THR B 2 68 ? -22.716 -8.444 16.625 1.00 67.85 72 THR B C 1
ATOM 2897 O O . THR B 2 68 ? -22.036 -8.912 15.704 1.00 68.01 72 THR B O 1
ATOM 2901 N N . ILE B 2 69 ? -23.111 -9.184 17.661 1.00 72.26 73 ILE B N 1
ATOM 2902 C CA . ILE B 2 69 ? -22.682 -10.573 17.792 1.00 63.52 73 ILE B CA 1
ATOM 2903 C C . ILE B 2 69 ? -23.544 -11.489 16.935 1.00 66.19 73 ILE B C 1
ATOM 2904 O O . ILE B 2 69 ? -23.030 -12.320 16.177 1.00 69.19 73 ILE B O 1
ATOM 2909 N N . PHE B 2 70 ? -24.864 -11.362 17.049 1.00 66.99 74 PHE B N 1
ATOM 2910 C CA . PHE B 2 70 ? -25.791 -12.329 16.479 1.00 73.52 74 PHE B CA 1
ATOM 2911 C C . PHE B 2 70 ? -26.350 -11.920 15.123 1.00 66.18 74 PHE B C 1
ATOM 2912 O O . PHE B 2 70 ? -27.099 -12.697 14.524 1.00 67.00 74 PHE B O 1
ATOM 2920 N N . THR B 2 71 ? -26.025 -10.726 14.631 1.00 67.38 75 THR B N 1
ATOM 2921 C CA . THR B 2 71 ? -26.337 -10.379 13.248 1.00 70.21 75 THR B CA 1
ATOM 2922 C C . THR B 2 71 ? -25.412 -11.163 12.329 1.00 70.07 75 THR B C 1
ATOM 2923 O O . THR B 2 71 ? -24.204 -10.906 12.287 1.00 65.76 75 THR B O 1
ATOM 2927 N N . SER B 2 72 ? -25.968 -12.126 11.604 1.00 71.86 76 SER B N 1
ATOM 2928 C CA . SER B 2 72 ? -25.151 -12.941 10.724 1.00 72.74 76 SER B CA 1
ATOM 2929 C C . SER B 2 72 ? -24.606 -12.085 9.583 1.00 74.08 76 SER B C 1
ATOM 2930 O O . SER B 2 72 ? -25.312 -11.210 9.070 1.00 78.12 76 SER B O 1
ATOM 2933 N N . PRO B 2 73 ? -23.361 -12.305 9.170 1.00 72.64 77 PRO B N 1
ATOM 2934 C CA . PRO B 2 73 ? -22.791 -11.477 8.102 1.00 82.73 77 PRO B CA 1
ATOM 2935 C C . PRO B 2 73 ? -23.418 -11.813 6.760 1.00 74.71 77 PRO B C 1
ATOM 2936 O O . PRO B 2 73 ? -23.722 -12.972 6.466 1.00 76.33 77 PRO B O 1
ATOM 2940 N N . ALA B 2 74 ? -23.609 -10.783 5.942 1.00 70.35 78 ALA B N 1
ATOM 2941 C CA . ALA B 2 74 ? -24.232 -10.975 4.643 1.00 73.75 78 ALA B CA 1
ATOM 2942 C C . ALA B 2 74 ? -23.262 -11.649 3.683 1.00 61.50 78 ALA B C 1
ATOM 2943 O O . ALA B 2 74 ? -22.060 -11.374 3.693 1.00 66.53 78 ALA B O 1
ATOM 2945 N N . SER B 2 75 ? -23.792 -12.546 2.863 1.00 65.65 79 SER B N 1
ATOM 2946 C CA . SER B 2 75 ? -23.028 -13.267 1.861 1.00 69.37 79 SER B CA 1
ATOM 2947 C C . SER B 2 75 ? -23.476 -12.874 0.457 1.00 69.90 79 SER B C 1
ATOM 2948 O O . SER B 2 75 ? -24.580 -12.352 0.269 1.00 65.49 79 SER B O 1
ATOM 2951 N N . PRO B 2 76 ? -22.636 -13.099 -0.555 1.00 62.40 80 PRO B N 1
ATOM 2952 C CA . PRO B 2 76 ? -23.021 -12.731 -1.923 1.00 72.90 80 PRO B CA 1
ATOM 2953 C C . PRO B 2 76 ? -24.242 -13.504 -2.396 1.00 68.90 80 PRO B C 1
ATOM 2954 O O . PRO B 2 76 ? -24.468 -14.653 -2.010 1.00 73.53 80 PRO B O 1
ATOM 2958 N N . SER B 2 77 ? -25.036 -12.855 -3.243 1.00 72.95 81 SER B N 1
ATOM 2959 C CA . SER B 2 77 ? -26.213 -13.499 -3.802 1.00 80.34 81 SER B CA 1
ATOM 2960 C C . SER B 2 77 ? -25.797 -14.654 -4.708 1.00 78.20 81 SER B C 1
ATOM 2961 O O . SER B 2 77 ? -24.659 -14.730 -5.182 1.00 66.17 81 SER B O 1
ATOM 2964 N N . LYS B 2 78 ? -26.740 -15.569 -4.946 1.00 81.03 82 LYS B N 1
ATOM 2965 C CA . LYS B 2 78 ? -26.430 -16.762 -5.725 1.00 81.10 82 LYS B CA 1
ATOM 2966 C C . LYS B 2 78 ? -26.061 -16.441 -7.167 1.00 78.35 82 LYS B C 1
ATOM 2967 O O . LYS B 2 78 ? -25.509 -17.308 -7.854 1.00 74.70 82 LYS B O 1
ATOM 2973 N N . GLU B 2 79 ? -26.346 -15.225 -7.639 1.00 79.26 83 GLU B N 1
ATOM 2974 C CA . GLU B 2 79 ? -25.935 -14.838 -8.984 1.00 72.37 83 GLU B CA 1
ATOM 2975 C C . GLU B 2 79 ? -24.418 -14.737 -9.099 1.00 78.45 83 GLU B C 1
ATOM 2976 O O . GLU B 2 79 ? -23.863 -14.974 -10.178 1.00 73.05 83 GLU B O 1
ATOM 2982 N N . PHE B 2 80 ? -23.732 -14.393 -8.007 1.00 69.98 84 PHE B N 1
ATOM 2983 C CA . PHE B 2 80 ? -22.281 -14.266 -8.026 1.00 68.45 84 PHE B CA 1
ATOM 2984 C C . PHE B 2 80 ? -21.570 -15.613 -8.016 1.00 67.02 84 PHE B C 1
ATOM 2985 O O . PHE B 2 80 ? -20.359 -15.658 -8.257 1.00 65.67 84 PHE B O 1
ATOM 2993 N N . TYR B 2 81 ? -22.283 -16.699 -7.740 1.00 70.20 85 TYR B N 1
ATOM 2994 C CA . TYR B 2 81 ? -21.681 -18.022 -7.747 1.00 78.63 85 TYR B CA 1
ATOM 2995 C C . TYR B 2 81 ? -21.566 -18.541 -9.174 1.00 85.56 85 TYR B C 1
ATOM 2996 O O . TYR B 2 81 ? -22.415 -18.268 -10.027 1.00 84.46 85 TYR B O 1
ATOM 3005 N N . LEU B 2 82 ? -20.498 -19.289 -9.432 1.00 87.21 86 LEU B N 1
ATOM 3006 C CA . LEU B 2 82 ? -20.350 -19.935 -10.728 1.00 85.73 86 LEU B CA 1
ATOM 3007 C C . LEU B 2 82 ? -21.366 -21.061 -10.862 1.00 97.14 86 LEU B C 1
ATOM 3008 O O . LEU B 2 82 ? -21.465 -21.931 -9.991 1.00 106.75 86 LEU B O 1
ATOM 3013 N N . SER B 2 83 ? -22.125 -21.039 -11.954 1.00 100.09 87 SER B N 1
ATOM 3014 C CA . SER B 2 83 ? -23.107 -22.080 -12.208 1.00 99.83 87 SER B CA 1
ATOM 3015 C C . SER B 2 83 ? -22.412 -23.406 -12.503 1.00 95.62 87 SER B C 1
ATOM 3016 O O . SER B 2 83 ? -21.226 -23.455 -12.840 1.00 96.04 87 SER B O 1
ATOM 3019 N N . ASN B 2 84 ? -23.169 -24.498 -12.346 1.00 113.40 88 ASN B N 1
ATOM 3020 C CA . ASN B 2 84 ? -22.619 -25.833 -12.561 1.00 111.88 88 ASN B CA 1
ATOM 3021 C C . ASN B 2 84 ? -22.043 -25.999 -13.962 1.00 110.66 88 ASN B C 1
ATOM 3022 O O . ASN B 2 84 ? -21.259 -26.925 -14.196 1.00 115.15 88 ASN B O 1
ATOM 3027 N N . SER B 2 85 ? -22.416 -25.121 -14.893 1.00 98.19 89 SER B N 1
ATOM 3028 C CA . SER B 2 85 ? -21.829 -25.121 -16.227 1.00 107.48 89 SER B CA 1
ATOM 3029 C C . SER B 2 85 ? -20.454 -24.462 -16.223 1.00 107.18 89 SER B C 1
ATOM 3030 O O . SER B 2 85 ? -19.498 -24.994 -16.798 1.00 100.87 89 SER B O 1
ATOM 3033 N N . GLU B 2 86 ? -20.342 -23.298 -15.580 1.00 100.88 90 GLU B N 1
ATOM 3034 C CA . GLU B 2 86 ? -19.095 -22.543 -15.613 1.00 89.93 90 GLU B CA 1
ATOM 3035 C C . GLU B 2 86 ? -18.023 -23.164 -14.727 1.00 99.16 90 GLU B C 1
ATOM 3036 O O . GLU B 2 86 ? -16.829 -22.975 -14.985 1.00 92.56 90 GLU B O 1
ATOM 3042 N N . LYS B 2 87 ? -18.415 -23.900 -13.683 1.00 101.32 91 LYS B N 1
ATOM 3043 C CA . LYS B 2 87 ? -17.413 -24.535 -12.832 1.00 104.32 91 LYS B CA 1
ATOM 3044 C C . LYS B 2 87 ? -16.717 -25.683 -13.551 1.00 103.13 91 LYS B C 1
ATOM 3045 O O . LYS B 2 87 ? -15.566 -26.005 -13.233 1.00 101.85 91 LYS B O 1
ATOM 3051 N N . GLU B 2 88 ? -17.392 -26.303 -14.519 1.00 109.16 92 GLU B N 1
ATOM 3052 C CA . GLU B 2 88 ? -16.772 -27.360 -15.311 1.00 108.60 92 GLU B CA 1
ATOM 3053 C C . GLU B 2 88 ? -15.693 -26.799 -16.228 1.00 110.88 92 GLU B C 1
ATOM 3054 O O . GLU B 2 88 ? -14.515 -27.160 -16.114 1.00 110.53 92 GLU B O 1
ATOM 3060 N N . ARG B 2 89 ? -16.078 -25.905 -17.143 1.00 103.14 93 ARG B N 1
ATOM 3061 C CA . ARG B 2 89 ? -15.125 -25.373 -18.112 1.00 103.00 93 ARG B CA 1
ATOM 3062 C C . ARG B 2 89 ? -13.992 -24.613 -17.434 1.00 102.26 93 ARG B C 1
ATOM 3063 O O . ARG B 2 89 ? -12.876 -24.563 -17.964 1.00 103.42 93 ARG B O 1
ATOM 3071 N N . TYR B 2 90 ? -14.254 -24.018 -16.268 1.00 103.11 94 TYR B N 1
ATOM 3072 C CA . TYR B 2 90 ? -13.183 -23.375 -15.514 1.00 93.53 94 TYR B CA 1
ATOM 3073 C C . TYR B 2 90 ? -12.209 -24.408 -14.961 1.00 100.65 94 TYR B C 1
ATOM 3074 O O . TYR B 2 90 ? -10.993 -24.184 -14.954 1.00 104.40 94 TYR B O 1
ATOM 3083 N N . GLU B 2 91 ? -12.728 -25.542 -14.485 1.00 103.79 95 GLU B N 1
ATOM 3084 C CA . GLU B 2 91 ? -11.866 -26.587 -13.941 1.00 107.45 95 GLU B CA 1
ATOM 3085 C C . GLU B 2 91 ? -11.115 -27.339 -15.034 1.00 109.45 95 GLU B C 1
ATOM 3086 O O . GLU B 2 91 ? -10.010 -27.833 -14.790 1.00 115.30 95 GLU B O 1
ATOM 3088 N N . LYS B 2 92 ? -11.689 -27.439 -16.237 1.00 110.01 96 LYS B N 1
ATOM 3089 C CA . LYS B 2 92 ? -11.010 -28.155 -17.315 1.00 108.58 96 LYS B CA 1
ATOM 3090 C C . LYS B 2 92 ? -9.790 -27.395 -17.817 1.00 114.10 96 LYS B C 1
ATOM 3091 O O . LYS B 2 92 ? -8.787 -28.008 -18.202 1.00 118.14 96 LYS B O 1
ATOM 3097 N N . GLU B 2 93 ? -9.855 -26.067 -17.822 1.00 115.63 97 GLU B N 1
ATOM 3098 C CA . GLU B 2 93 ? -8.833 -25.274 -18.491 1.00 111.55 97 GLU B CA 1
ATOM 3099 C C . GLU B 2 93 ? -7.508 -25.346 -17.744 1.00 111.74 97 GLU B C 1
ATOM 3100 O O . GLU B 2 93 ? -7.468 -25.352 -16.511 1.00 114.62 97 GLU B O 1
ATOM 3106 N N . PHE B 2 94 ? -6.413 -25.395 -18.506 1.00 106.70 98 PHE B N 1
ATOM 3107 C CA . PHE B 2 94 ? -5.074 -25.426 -17.939 1.00 101.25 98 PHE B CA 1
ATOM 3108 C C . PHE B 2 94 ? -4.314 -24.122 -18.120 1.00 106.84 98 PHE B C 1
ATOM 3109 O O . PHE B 2 94 ? -3.358 -23.874 -17.377 1.00 110.26 98 PHE B O 1
ATOM 3111 N N . SER B 2 95 ? -4.702 -23.298 -19.089 1.00 100.33 99 SER B N 1
ATOM 3112 C CA . SER B 2 95 ? -4.083 -22.000 -19.309 1.00 95.43 99 SER B CA 1
ATOM 3113 C C . SER B 2 95 ? -4.772 -20.966 -18.428 1.00 97.61 99 SER B C 1
ATOM 3114 O O . SER B 2 95 ? -6.000 -20.839 -18.456 1.00 99.88 99 SER B O 1
ATOM 3117 N N . GLN B 2 96 ? -3.979 -20.245 -17.631 1.00 93.85 100 GLN B N 1
ATOM 3118 C CA . GLN B 2 96 ? -4.539 -19.229 -16.745 1.00 93.83 100 GLN B CA 1
ATOM 3119 C C . GLN B 2 96 ? -5.190 -18.093 -17.526 1.00 86.50 100 GLN B C 1
ATOM 3120 O O . GLN B 2 96 ? -6.132 -17.462 -17.032 1.00 81.78 100 GLN B O 1
ATOM 3122 N N . GLU B 2 97 ? -4.698 -17.814 -18.735 1.00 86.30 101 GLU B N 1
ATOM 3123 C CA . GLU B 2 97 ? -5.264 -16.738 -19.545 1.00 81.82 101 GLU B CA 1
ATOM 3124 C C . GLU B 2 97 ? -6.730 -17.000 -19.870 1.00 74.87 101 GLU B C 1
ATOM 3125 O O . GLU B 2 97 ? -7.576 -16.106 -19.742 1.00 66.97 101 GLU B O 1
ATOM 3127 N N . ARG B 2 98 ? -7.053 -18.225 -20.291 1.00 76.65 102 ARG B N 1
ATOM 3128 C CA . ARG B 2 98 ? -8.440 -18.559 -20.596 1.00 79.77 102 ARG B CA 1
ATOM 3129 C C . ARG B 2 98 ? -9.284 -18.699 -19.337 1.00 85.92 102 ARG B C 1
ATOM 3130 O O . ARG B 2 98 ? -10.506 -18.530 -19.401 1.00 88.32 102 ARG B O 1
ATOM 3132 N N . GLN B 2 99 ? -8.660 -19.008 -18.199 1.00 85.65 103 GLN B N 1
ATOM 3133 C CA . GLN B 2 99 ? -9.389 -19.041 -16.936 1.00 82.38 103 GLN B CA 1
ATOM 3134 C C . GLN B 2 99 ? -9.953 -17.667 -16.594 1.00 72.25 103 GLN B C 1
ATOM 3135 O O . GLN B 2 99 ? -11.106 -17.550 -16.163 1.00 72.86 103 GLN B O 1
ATOM 3141 N N . GLN B 2 100 ? -9.151 -16.615 -16.775 1.00 68.46 104 GLN B N 1
ATOM 3142 C CA . GLN B 2 100 ? -9.637 -15.260 -16.529 1.00 65.01 104 GLN B CA 1
ATOM 3143 C C . GLN B 2 100 ? -10.786 -14.901 -17.459 1.00 70.81 104 GLN B C 1
ATOM 3144 O O . GLN B 2 100 ? -11.729 -14.212 -17.052 1.00 68.01 104 GLN B O 1
ATOM 3150 N N . GLU B 2 101 ? -10.723 -15.353 -18.714 1.00 75.03 105 GLU B N 1
ATOM 3151 C CA . GLU B 2 101 ? -11.791 -15.060 -19.664 1.00 64.49 105 GLU B CA 1
ATOM 3152 C C . GLU B 2 101 ? -13.106 -15.684 -19.218 1.00 59.59 105 GLU B C 1
ATOM 3153 O O . GLU B 2 101 ? -14.180 -15.105 -19.428 1.00 62.90 105 GLU B O 1
ATOM 3159 N N . ILE B 2 102 ? -13.043 -16.868 -18.606 1.00 60.90 106 ILE B N 1
ATOM 3160 C CA . ILE B 2 102 ? -14.247 -17.479 -18.052 1.00 66.43 106 ILE B CA 1
ATOM 3161 C C . ILE B 2 102 ? -14.792 -16.621 -16.919 1.00 65.81 106 ILE B C 1
ATOM 3162 O O . ILE B 2 102 ? -16.001 -16.374 -16.830 1.00 67.47 106 ILE B O 1
ATOM 3167 N N . LEU B 2 103 ? -13.905 -16.144 -16.042 1.00 67.26 107 LEU B N 1
ATOM 3168 C CA . LEU B 2 103 ? -14.339 -15.292 -14.940 1.00 67.44 107 LEU B CA 1
ATOM 3169 C C . LEU B 2 103 ? -14.759 -13.917 -15.442 1.00 65.79 107 LEU B C 1
ATOM 3170 O O . LEU B 2 103 ? -15.702 -13.319 -14.911 1.00 73.21 107 LEU B O 1
ATOM 3175 N N . ARG B 2 104 ? -14.071 -13.400 -16.464 1.00 67.99 108 ARG B N 1
ATOM 3176 C CA . ARG B 2 104 ? -14.408 -12.082 -16.995 1.00 67.07 108 ARG B CA 1
ATOM 3177 C C . ARG B 2 104 ? -15.788 -12.084 -17.639 1.00 70.02 108 ARG B C 1
ATOM 3178 O O . ARG B 2 104 ? -16.574 -11.152 -17.436 1.00 73.41 108 ARG B O 1
ATOM 3186 N N . ARG B 2 105 ? -16.096 -13.123 -18.421 1.00 73.86 109 ARG B N 1
ATOM 3187 C CA . ARG B 2 105 ? -17.410 -13.222 -19.048 1.00 77.02 109 ARG B CA 1
ATOM 3188 C C . ARG B 2 105 ? -18.520 -13.260 -18.006 1.00 69.43 109 ARG B C 1
ATOM 3189 O O . ARG B 2 105 ? -19.580 -12.653 -18.192 1.00 74.34 109 ARG B O 1
ATOM 3197 N N . ALA B 2 106 ? -18.290 -13.962 -16.895 1.00 83.11 110 ALA B N 1
ATOM 3198 C CA . ALA B 2 106 ? -19.283 -13.992 -15.828 1.00 69.01 110 ALA B CA 1
ATOM 3199 C C . ALA B 2 106 ? -19.338 -12.661 -15.090 1.00 68.31 110 ALA B C 1
ATOM 3200 O O . ALA B 2 106 ? -20.424 -12.188 -14.733 1.00 76.22 110 ALA B O 1
ATOM 3202 N N . ALA B 2 107 ? -18.180 -12.035 -14.863 1.00 68.77 111 ALA B N 1
ATOM 3203 C CA . ALA B 2 107 ? -18.145 -10.789 -14.104 1.00 64.44 111 ALA B CA 1
ATOM 3204 C C . ALA B 2 107 ? -18.834 -9.651 -14.846 1.00 75.92 111 ALA B C 1
ATOM 3205 O O . ALA B 2 107 ? -19.424 -8.770 -14.212 1.00 80.29 111 ALA B O 1
ATOM 3207 N N . ARG B 2 108 ? -18.771 -9.647 -16.179 1.00 74.51 112 ARG B N 1
ATOM 3208 C CA . ARG B 2 108 ? -19.425 -8.596 -16.949 1.00 80.41 112 ARG B CA 1
ATOM 3209 C C . ARG B 2 108 ? -20.944 -8.694 -16.910 1.00 77.12 112 ARG B C 1
ATOM 3210 O O . ARG B 2 108 ? -21.619 -7.744 -17.321 1.00 79.29 112 ARG B O 1
ATOM 3218 N N . ALA B 2 109 ? -21.495 -9.804 -16.421 1.00 75.02 113 ALA B N 1
ATOM 3219 C CA . ALA B 2 109 ? -22.921 -9.923 -16.153 1.00 76.55 113 ALA B CA 1
ATOM 3220 C C . ALA B 2 109 ? -23.267 -9.606 -14.701 1.00 81.33 113 ALA B C 1
ATOM 3221 O O . ALA B 2 109 ? -24.368 -9.938 -14.246 1.00 74.21 113 ALA B O 1
ATOM 3223 N N . LEU B 2 110 ? -22.355 -8.975 -13.969 1.00 78.24 114 LEU B N 1
ATOM 3224 C CA . LEU B 2 110 ? -22.525 -8.667 -12.560 1.00 66.66 114 LEU B CA 1
ATOM 3225 C C . LEU B 2 110 ? -22.139 -7.220 -12.298 1.00 65.78 114 LEU B C 1
ATOM 3226 O O . LEU B 2 110 ? -21.264 -6.674 -12.978 1.00 73.74 114 LEU B O 1
ATOM 3231 N N . PRO B 2 111 ? -22.774 -6.572 -11.316 1.00 76.63 115 PRO B N 1
ATOM 3232 C CA . PRO B 2 111 ? -22.432 -5.174 -11.022 1.00 68.68 115 PRO B CA 1
ATOM 3233 C C . PRO B 2 111 ? -21.087 -5.060 -10.326 1.00 71.68 115 PRO B C 1
ATOM 3234 O O . PRO B 2 111 ? -21.012 -4.690 -9.150 1.00 81.31 115 PRO B O 1
ATOM 3238 N N . ILE B 2 112 ? -20.017 -5.376 -11.048 1.00 66.52 116 ILE B N 1
ATOM 3239 C CA . ILE B 2 112 ? -18.664 -5.391 -10.506 1.00 59.14 116 ILE B CA 1
ATOM 3240 C C . ILE B 2 112 ? -17.874 -4.276 -11.173 1.00 68.98 116 ILE B C 1
ATOM 3241 O O . ILE B 2 112 ? -17.772 -4.228 -12.405 1.00 69.15 116 ILE B O 1
ATOM 3246 N N . TYR B 2 113 ? -17.311 -3.384 -10.360 1.00 65.96 117 TYR B N 1
ATOM 3247 C CA . TYR B 2 113 ? -16.535 -2.262 -10.868 1.00 63.92 117 TYR B CA 1
ATOM 3248 C C . TYR B 2 113 ? -15.099 -2.271 -10.362 1.00 61.69 117 TYR B C 1
ATOM 3249 O O . TYR B 2 113 ? -14.357 -1.316 -10.621 1.00 63.53 117 TYR B O 1
ATOM 3258 N N . THR B 2 114 ? -14.682 -3.324 -9.662 1.00 55.51 118 THR B N 1
ATOM 3259 C CA . THR B 2 114 ? -13.335 -3.405 -9.119 1.00 54.81 118 THR B CA 1
ATOM 3260 C C . THR B 2 114 ? -12.690 -4.718 -9.534 1.00 54.50 118 THR B C 1
ATOM 3261 O O . THR B 2 114 ? -13.365 -5.706 -9.834 1.00 51.34 118 THR B O 1
ATOM 3265 N N . THR B 2 115 ? -11.361 -4.712 -9.544 1.00 50.98 119 THR B N 1
ATOM 3266 C CA . THR B 2 115 ? -10.550 -5.879 -9.852 1.00 54.17 119 THR B CA 1
ATOM 3267 C C . THR B 2 115 ? -9.450 -5.984 -8.807 1.00 59.04 119 THR B C 1
ATOM 3268 O O . THR B 2 115 ? -9.369 -5.179 -7.875 1.00 61.66 119 THR B O 1
ATOM 3272 N N . SER B 2 116 ? -8.583 -6.976 -8.971 1.00 60.33 120 SER B N 1
ATOM 3273 C CA . SER B 2 116 ? -7.448 -7.109 -8.077 1.00 63.39 120 SER B CA 1
ATOM 3274 C C . SER B 2 116 ? -6.379 -6.087 -8.459 1.00 61.22 120 SER B C 1
ATOM 3275 O O . SER B 2 116 ? -6.517 -5.337 -9.430 1.00 74.66 120 SER B O 1
ATOM 3278 N N . ALA B 2 117 ? -5.299 -6.047 -7.676 1.00 60.95 121 ALA B N 1
ATOM 3279 C CA . ALA B 2 117 ? -4.194 -5.150 -7.995 1.00 59.99 121 ALA B CA 1
ATOM 3280 C C . ALA B 2 117 ? -3.600 -5.466 -9.361 1.00 57.73 121 ALA B C 1
ATOM 3281 O O . ALA B 2 117 ? -3.095 -4.567 -10.043 1.00 60.60 121 ALA B O 1
ATOM 3283 N N . SER B 2 118 ? -3.655 -6.732 -9.777 1.00 60.31 122 SER B N 1
ATOM 3284 C CA . SER B 2 118 ? -3.177 -7.159 -11.083 1.00 63.98 122 SER B CA 1
ATOM 3285 C C . SER B 2 118 ? -4.266 -7.113 -12.153 1.00 69.99 122 SER B C 1
ATOM 3286 O O . SER B 2 118 ? -4.139 -7.787 -13.181 1.00 69.55 122 SER B O 1
ATOM 3289 N N . LYS B 2 119 ? -5.332 -6.343 -11.922 1.00 67.20 123 LYS B N 1
ATOM 3290 C CA . LYS B 2 119 ? -6.421 -6.156 -12.884 1.00 68.98 123 LYS B CA 1
ATOM 3291 C C . LYS B 2 119 ? -7.084 -7.476 -13.275 1.00 74.16 123 LYS B C 1
ATOM 3292 O O . LYS B 2 119 ? -7.633 -7.605 -14.374 1.00 71.78 123 LYS B O 1
ATOM 3298 N N . THR B 2 120 ? -7.047 -8.458 -12.382 1.00 66.29 124 THR B N 1
ATOM 3299 C CA . THR B 2 120 ? -7.724 -9.731 -12.575 1.00 60.75 124 THR B CA 1
ATOM 3300 C C . THR B 2 120 ? -9.044 -9.753 -11.810 1.00 65.25 124 THR B C 1
ATOM 3301 O O . THR B 2 120 ? -9.251 -8.996 -10.858 1.00 73.42 124 THR B O 1
ATOM 3305 N N . ILE B 2 121 ? -9.949 -10.623 -12.256 1.00 55.17 125 ILE B N 1
ATOM 3306 C CA . ILE B 2 121 ? -11.259 -10.738 -11.625 1.00 60.61 125 ILE B CA 1
ATOM 3307 C C . ILE B 2 121 ? -11.104 -11.253 -10.199 1.00 66.64 125 ILE B C 1
ATOM 3308 O O . ILE B 2 121 ? -10.487 -12.300 -9.960 1.00 64.05 125 ILE B O 1
ATOM 3313 N N . ARG B 2 122 ? -11.668 -10.518 -9.244 1.00 59.76 126 ARG B N 1
ATOM 3314 C CA . ARG B 2 122 ? -11.642 -10.922 -7.841 1.00 68.84 126 ARG B CA 1
ATOM 3315 C C . ARG B 2 122 ? -12.495 -12.173 -7.661 1.00 60.91 126 ARG B C 1
ATOM 3316 O O . ARG B 2 122 ? -13.726 -12.110 -7.733 1.00 71.78 126 ARG B O 1
ATOM 3324 N N . TYR B 2 123 ? -11.847 -13.311 -7.423 1.00 61.13 127 TYR B N 1
ATOM 3325 C CA . TYR B 2 123 ? -12.520 -14.601 -7.367 1.00 64.99 127 TYR B CA 1
ATOM 3326 C C . TYR B 2 123 ? -12.110 -15.338 -6.101 1.00 61.15 127 TYR B C 1
ATOM 3327 O O . TYR B 2 123 ? -10.956 -15.255 -5.670 1.00 65.53 127 TYR B O 1
ATOM 3336 N N . CYS B 2 124 ? -13.060 -16.053 -5.503 1.00 62.23 128 CYS B N 1
ATOM 3337 C CA . CYS B 2 124 ? -12.818 -16.816 -4.286 1.00 68.85 128 CYS B CA 1
ATOM 3338 C C . CYS B 2 124 ? -12.731 -18.298 -4.630 1.00 64.89 128 CYS B C 1
ATOM 3339 O O . CYS B 2 124 ? -13.715 -18.894 -5.081 1.00 60.04 128 CYS B O 1
ATOM 3342 N N . GLU B 2 125 ? -11.555 -18.887 -4.408 1.00 72.58 129 GLU B N 1
ATOM 3343 C CA . GLU B 2 125 ? -11.361 -20.300 -4.711 1.00 78.62 129 GLU B CA 1
ATOM 3344 C C . GLU B 2 125 ? -12.148 -21.196 -3.763 1.00 85.36 129 GLU B C 1
ATOM 3345 O O . GLU B 2 125 ? -12.639 -22.252 -4.178 1.00 88.43 129 GLU B O 1
ATOM 3351 N N . LYS B 2 126 ? -12.282 -20.797 -2.496 1.00 81.11 130 LYS B N 1
ATOM 3352 C CA . LYS B 2 126 ? -12.952 -21.649 -1.518 1.00 78.66 130 LYS B CA 1
ATOM 3353 C C . LYS B 2 126 ? -14.458 -21.672 -1.749 1.00 78.74 130 LYS B C 1
ATOM 3354 O O . LYS B 2 126 ? -15.061 -22.745 -1.868 1.00 89.65 130 LYS B O 1
ATOM 3360 N N . CYS B 2 127 ? -15.086 -20.497 -1.804 1.00 77.76 131 CYS B N 1
ATOM 3361 C CA . CYS B 2 127 ? -16.520 -20.420 -2.052 1.00 74.73 131 CYS B CA 1
ATOM 3362 C C . CYS B 2 127 ? -16.882 -20.689 -3.506 1.00 78.81 131 CYS B C 1
ATOM 3363 O O . CYS B 2 127 ? -18.056 -20.944 -3.798 1.00 75.57 131 CYS B O 1
ATOM 3366 N N . GLN B 2 128 ? -15.904 -20.635 -4.413 1.00 81.29 132 GLN B N 1
ATOM 3367 C CA . GLN B 2 128 ? -16.137 -20.773 -5.851 1.00 76.98 132 GLN B CA 1
ATOM 3368 C C . GLN B 2 128 ? -17.167 -19.755 -6.339 1.00 70.30 132 GLN B C 1
ATOM 3369 O O . GLN B 2 128 ? -18.148 -20.092 -7.003 1.00 71.61 132 GLN B O 1
ATOM 3375 N N . LEU B 2 129 ? -16.932 -18.491 -5.991 1.00 61.41 133 LEU B N 1
ATOM 3376 C CA . LEU B 2 129 ? -17.771 -17.388 -6.431 1.00 63.53 133 LEU B CA 1
ATOM 3377 C C . LEU B 2 129 ? -16.880 -16.222 -6.831 1.00 67.64 133 LEU B C 1
ATOM 3378 O O . LEU B 2 129 ? -15.705 -16.154 -6.462 1.00 62.69 133 LEU B O 1
ATOM 3383 N N . ILE B 2 130 ? -17.459 -15.296 -7.584 1.00 64.89 134 ILE B N 1
ATOM 3384 C CA . ILE B 2 130 ? -16.781 -14.060 -7.952 1.00 64.79 134 ILE B CA 1
ATOM 3385 C C . ILE B 2 130 ? -17.110 -13.015 -6.895 1.00 64.93 134 ILE B C 1
ATOM 3386 O O . ILE B 2 130 ? -18.277 -12.649 -6.716 1.00 70.72 134 ILE B O 1
ATOM 3391 N N . LYS B 2 131 ? -16.086 -12.547 -6.190 1.00 63.53 135 LYS B N 1
ATOM 3392 C CA . LYS B 2 131 ? -16.294 -11.633 -5.077 1.00 62.28 135 LYS B CA 1
ATOM 3393 C C . LYS B 2 131 ? -16.974 -10.357 -5.564 1.00 62.21 135 LYS B C 1
ATOM 3394 O O . LYS B 2 131 ? -16.475 -9.713 -6.498 1.00 65.65 135 LYS B O 1
ATOM 3400 N N . PRO B 2 132 ? -18.099 -9.961 -4.974 1.00 53.48 136 PRO B N 1
ATOM 3401 C CA . PRO B 2 132 ? -18.638 -8.626 -5.247 1.00 51.18 136 PRO B CA 1
ATOM 3402 C C . PRO B 2 132 ? -17.664 -7.549 -4.795 1.00 61.26 136 PRO B C 1
ATOM 3403 O O . PRO B 2 132 ? -16.719 -7.805 -4.044 1.00 61.28 136 PRO B O 1
ATOM 3407 N N . ASP B 2 133 ? -17.890 -6.332 -5.285 1.00 50.77 137 ASP B N 1
ATOM 3408 C CA . ASP B 2 133 ? -17.077 -5.203 -4.856 1.00 53.10 137 ASP B CA 1
ATOM 3409 C C . ASP B 2 133 ? -17.124 -5.069 -3.339 1.00 63.04 137 ASP B C 1
ATOM 3410 O O . ASP B 2 133 ? -18.180 -5.217 -2.719 1.00 59.44 137 ASP B O 1
ATOM 3415 N N . ARG B 2 134 ? -15.961 -4.801 -2.744 1.00 51.75 138 ARG B N 1
ATOM 3416 C CA . ARG B 2 134 ? -15.743 -4.589 -1.314 1.00 58.74 138 ARG B CA 1
ATOM 3417 C C . ARG B 2 134 ? -15.931 -5.861 -0.493 1.00 58.96 138 ARG B C 1
ATOM 3418 O O . ARG B 2 134 ? -15.758 -5.820 0.731 1.00 65.38 138 ARG B O 1
ATOM 3426 N N . ALA B 2 135 ? -16.264 -6.990 -1.117 1.00 57.94 139 ALA B N 1
ATOM 3427 C CA . ALA B 2 135 ? -16.456 -8.244 -0.403 1.00 57.88 139 ALA B CA 1
ATOM 3428 C C . ALA B 2 135 ? -15.142 -9.008 -0.307 1.00 59.62 139 ALA B C 1
ATOM 3429 O O . ALA B 2 135 ? -14.323 -8.979 -1.229 1.00 54.54 139 ALA B O 1
ATOM 3431 N N . HIS B 2 136 ? -14.947 -9.693 0.818 1.00 62.49 140 HIS B N 1
ATOM 3432 C CA . HIS B 2 136 ? -13.724 -10.439 1.077 1.00 64.36 140 HIS B CA 1
ATOM 3433 C C . HIS B 2 136 ? -14.069 -11.744 1.781 1.00 54.18 140 HIS B C 1
ATOM 3434 O O . HIS B 2 136 ? -15.111 -11.867 2.427 1.00 66.67 140 HIS B O 1
ATOM 3441 N N . HIS B 2 137 ? -13.181 -12.725 1.638 1.00 54.06 141 HIS B N 1
ATOM 3442 C CA . HIS B 2 137 ? -13.352 -14.019 2.285 1.00 64.92 141 HIS B CA 1
ATOM 3443 C C . HIS B 2 137 ? -12.649 -14.031 3.638 1.00 73.06 141 HIS B C 1
ATOM 3444 O O . HIS B 2 137 ? -11.500 -13.591 3.752 1.00 72.58 141 HIS B O 1
ATOM 3451 N N . CYS B 2 138 ? -13.340 -14.539 4.656 1.00 65.04 142 CYS B N 1
ATOM 3452 C CA . CYS B 2 138 ? -12.801 -14.667 6.006 1.00 66.92 142 CYS B CA 1
ATOM 3453 C C . CYS B 2 138 ? -12.731 -16.145 6.366 1.00 63.90 142 CYS B C 1
ATOM 3454 O O . CYS B 2 138 ? -13.766 -16.815 6.437 1.00 62.58 142 CYS B O 1
ATOM 3457 N N . SER B 2 139 ? -11.516 -16.654 6.587 1.00 64.97 143 SER B N 1
ATOM 3458 C CA . SER B 2 139 ? -11.363 -18.062 6.942 1.00 73.68 143 SER B CA 1
ATOM 3459 C C . SER B 2 139 ? -11.839 -18.373 8.355 1.00 82.29 143 SER B C 1
ATOM 3460 O O . SER B 2 139 ? -12.001 -19.552 8.685 1.00 87.89 143 SER B O 1
ATOM 3463 N N . ALA B 2 140 ? -12.063 -17.360 9.194 1.00 67.45 144 ALA B N 1
ATOM 3464 C CA . ALA B 2 140 ? -12.646 -17.614 10.507 1.00 74.99 144 ALA B CA 1
ATOM 3465 C C . ALA B 2 140 ? -14.146 -17.856 10.392 1.00 76.19 144 ALA B C 1
ATOM 3466 O O . ALA B 2 140 ? -14.668 -18.833 10.939 1.00 80.49 144 ALA B O 1
ATOM 3468 N N . CYS B 2 141 ? -14.855 -16.977 9.680 1.00 74.97 145 CYS B N 1
ATOM 3469 C CA . CYS B 2 141 ? -16.253 -17.230 9.358 1.00 62.12 145 CYS B CA 1
ATOM 3470 C C . CYS B 2 141 ? -16.414 -18.290 8.276 1.00 72.84 145 CYS B C 1
ATOM 3471 O O . CYS B 2 141 ? -17.531 -18.782 8.081 1.00 67.52 145 CYS B O 1
ATOM 3474 N N . ASP B 2 142 ? -15.331 -18.647 7.583 1.00 72.00 146 ASP B N 1
ATOM 3475 C CA . ASP B 2 142 ? -15.355 -19.613 6.484 1.00 81.46 146 ASP B CA 1
ATOM 3476 C C . ASP B 2 142 ? -16.420 -19.245 5.451 1.00 71.59 146 ASP B C 1
ATOM 3477 O O . ASP B 2 142 ? -17.261 -20.060 5.066 1.00 80.40 146 ASP B O 1
ATOM 3482 N N . SER B 2 143 ? -16.373 -17.994 5.001 1.00 69.68 147 SER B N 1
ATOM 3483 C CA . SER B 2 143 ? -17.358 -17.469 4.064 1.00 73.70 147 SER B CA 1
ATOM 3484 C C . SER B 2 143 ? -16.862 -16.137 3.524 1.00 69.89 147 SER B C 1
ATOM 3485 O O . SER B 2 143 ? -15.935 -15.536 4.071 1.00 70.56 147 SER B O 1
ATOM 3488 N N . CYS B 2 144 ? -17.491 -15.688 2.440 1.00 63.17 148 CYS B N 1
ATOM 3489 C CA . CYS B 2 144 ? -17.245 -14.357 1.900 1.00 65.08 148 CYS B CA 1
ATOM 3490 C C . CYS B 2 144 ? -18.195 -13.372 2.566 1.00 66.29 148 CYS B C 1
ATOM 3491 O O . CYS B 2 144 ? -19.389 -13.652 2.708 1.00 70.42 148 CYS B O 1
ATOM 3494 N N . ILE B 2 145 ? -17.661 -12.223 2.974 1.00 66.82 149 ILE B N 1
ATOM 3495 C CA . ILE B 2 145 ? -18.394 -11.239 3.760 1.00 64.83 149 ILE B CA 1
ATOM 3496 C C . ILE B 2 145 ? -18.576 -9.986 2.917 1.00 61.72 149 ILE B C 1
ATOM 3497 O O . ILE B 2 145 ? -17.600 -9.429 2.401 1.00 67.57 149 ILE B O 1
ATOM 3502 N N . LEU B 2 146 ? -19.823 -9.545 2.778 1.00 52.45 150 LEU B N 1
ATOM 3503 C CA . LEU B 2 146 ? -20.108 -8.341 2.013 1.00 49.11 150 LEU B CA 1
ATOM 3504 C C . LEU B 2 146 ? -19.605 -7.106 2.748 1.00 63.03 150 LEU B C 1
ATOM 3505 O O . LEU B 2 146 ? -19.817 -6.953 3.955 1.00 63.06 150 LEU B O 1
ATOM 3510 N N . LYS B 2 147 ? -18.967 -6.209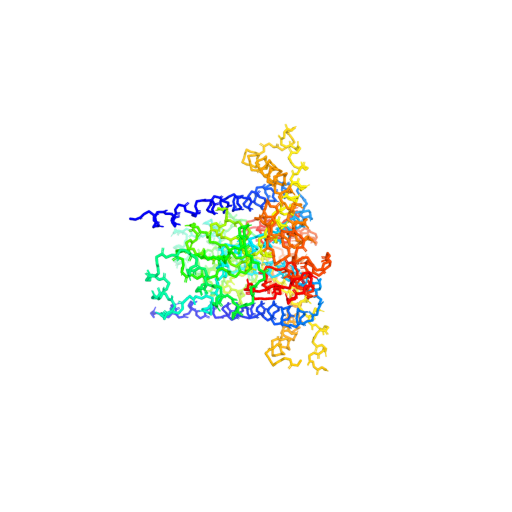 1.998 1.00 52.20 151 LYS B N 1
ATOM 3511 C CA . LYS B 2 147 ? -18.310 -5.016 2.536 1.00 59.29 151 LYS B CA 1
ATOM 3512 C C . LYS B 2 147 ? -17.584 -5.329 3.842 1.00 55.31 151 LYS B C 1
ATOM 3513 O O . LYS B 2 147 ? -17.783 -4.682 4.872 1.00 64.65 151 LYS B O 1
ATOM 3519 N N . MET B 2 148 ? -16.737 -6.355 3.790 1.00 56.51 152 MET B N 1
ATOM 3520 C CA . MET B 2 148 ? -16.025 -6.797 4.981 1.00 62.75 152 MET B CA 1
ATOM 3521 C C . MET B 2 148 ? -15.106 -5.700 5.503 1.00 63.10 152 MET B C 1
ATOM 3522 O O . MET B 2 148 ? -14.304 -5.131 4.756 1.00 68.04 152 MET B O 1
ATOM 3527 N N . ASP B 2 149 ? -15.223 -5.410 6.796 1.00 65.06 153 ASP B N 1
ATOM 3528 C CA . ASP B 2 149 ? -14.341 -4.460 7.462 1.00 62.14 153 ASP B CA 1
ATOM 3529 C C . ASP B 2 149 ? -13.188 -5.178 8.157 1.00 54.05 153 ASP B C 1
ATOM 3530 O O . ASP B 2 149 ? -12.018 -4.900 7.880 1.00 60.64 153 ASP B O 1
ATOM 3535 N N . HIS B 2 150 ? -13.508 -6.129 9.037 1.00 60.32 154 HIS B N 1
ATOM 3536 C CA . HIS B 2 150 ? -12.517 -6.950 9.727 1.00 60.59 154 HIS B CA 1
ATOM 3537 C C . HIS B 2 150 ? -13.224 -8.007 10.563 1.00 59.21 154 HIS B C 1
ATOM 3538 O O . HIS B 2 150 ? -14.387 -7.831 10.939 1.00 59.56 154 HIS B O 1
ATOM 3545 N N . HIS B 2 151 ? -12.547 -9.116 10.839 1.00 55.96 155 HIS B N 1
ATOM 3546 C CA . HIS B 2 151 ? -13.105 -10.124 11.730 1.00 61.50 155 HIS B CA 1
ATOM 3547 C C . HIS B 2 151 ? -12.847 -9.716 13.178 1.00 67.55 155 HIS B C 1
ATOM 3548 O O . HIS B 2 151 ? -11.704 -9.476 13.571 1.00 62.84 155 HIS B O 1
ATOM 3565 N N . PRO B 2 153 ? -12.874 -10.588 17.079 1.00 67.42 157 PRO B N 1
ATOM 3566 C CA . PRO B 2 153 ? -12.898 -11.647 18.095 1.00 71.97 157 PRO B CA 1
ATOM 3567 C C . PRO B 2 153 ? -13.778 -11.297 19.291 1.00 69.35 157 PRO B C 1
ATOM 3568 O O . PRO B 2 153 ? -14.371 -12.195 19.889 1.00 72.70 157 PRO B O 1
ATOM 3572 N N . TRP B 2 154 ? -13.870 -10.005 19.626 1.00 66.43 158 TRP B N 1
ATOM 3573 C CA . TRP B 2 154 ? -14.638 -9.596 20.798 1.00 68.93 158 TRP B CA 1
ATOM 3574 C C . TRP B 2 154 ? -16.135 -9.795 20.613 1.00 73.03 158 TRP B C 1
ATOM 3575 O O . TRP B 2 154 ? -16.872 -9.803 21.606 1.00 68.61 158 TRP B O 1
ATOM 3586 N N . VAL B 2 155 ? -16.600 -9.952 19.375 1.00 66.93 159 VAL B N 1
ATOM 3587 C CA . VAL B 2 155 ? -17.986 -10.304 19.099 1.00 62.35 159 VAL B CA 1
ATOM 3588 C C . VAL B 2 155 ? -18.108 -11.661 18.430 1.00 52.57 159 VAL B C 1
ATOM 3589 O O . VAL B 2 155 ? -19.218 -12.059 18.065 1.00 61.45 159 VAL B O 1
ATOM 3593 N N . ASN B 2 156 ? -16.996 -12.385 18.266 1.00 55.82 160 ASN B N 1
ATOM 3594 C CA . ASN B 2 156 ? -16.980 -13.696 17.616 1.00 68.11 160 ASN B CA 1
ATOM 3595 C C . ASN B 2 156 ? -17.689 -13.647 16.268 1.00 68.65 160 ASN B C 1
ATOM 3596 O O . ASN B 2 156 ? -18.384 -14.584 15.870 1.00 71.43 160 ASN B O 1
ATOM 3601 N N . ASN B 2 157 ? -17.517 -12.536 15.557 1.00 61.06 161 ASN B N 1
ATOM 3602 C CA . ASN B 2 157 ? -18.214 -12.344 14.298 1.00 68.97 161 ASN B CA 1
ATOM 3603 C C . ASN B 2 157 ? -17.425 -11.379 13.427 1.00 71.72 161 ASN B C 1
ATOM 3604 O O . ASN B 2 157 ? -16.554 -10.647 13.903 1.00 71.18 161 ASN B O 1
ATOM 3609 N N . CYS B 2 158 ? -17.745 -11.391 12.137 1.00 65.24 162 CYS B N 1
ATOM 3610 C CA . CYS B 2 158 ? -17.186 -10.443 11.188 1.00 52.09 162 CYS B CA 1
ATOM 3611 C C . CYS B 2 158 ? -18.009 -9.163 11.205 1.00 54.43 162 CYS B C 1
ATOM 3612 O O . CYS B 2 158 ? -19.230 -9.199 11.381 1.00 68.73 162 CYS B O 1
ATOM 3615 N N . VAL B 2 159 ? -17.333 -8.031 11.050 1.00 54.30 163 VAL B N 1
ATOM 3616 C CA . VAL B 2 159 ? -17.989 -6.734 10.935 1.00 60.91 163 VAL B CA 1
ATOM 3617 C C . VAL B 2 159 ? -18.072 -6.424 9.445 1.00 63.00 163 VAL B C 1
ATOM 3618 O O . VAL B 2 159 ? -17.078 -6.048 8.820 1.00 60.15 163 VAL B O 1
ATOM 3622 N N . GLY B 2 160 ? -19.258 -6.593 8.866 1.00 63.88 164 GLY B N 1
ATOM 3623 C CA . GLY B 2 160 ? -19.459 -6.414 7.447 1.00 58.49 164 GLY B CA 1
ATOM 3624 C C . GLY B 2 160 ? -20.617 -5.477 7.153 1.00 64.79 164 GLY B C 1
ATOM 3625 O O . GLY B 2 160 ? -20.951 -4.591 7.941 1.00 52.15 164 GLY B O 1
ATOM 3626 N N . PHE B 2 161 ? -21.231 -5.698 5.986 1.00 65.74 165 PHE B N 1
ATOM 3627 C CA . PHE B 2 161 ? -22.311 -4.829 5.527 1.00 59.08 165 PHE B CA 1
ATOM 3628 C C . PHE B 2 161 ? -23.492 -4.844 6.490 1.00 53.87 165 PHE B C 1
ATOM 3629 O O . PHE B 2 161 ? -24.112 -3.804 6.740 1.00 65.04 165 PHE B O 1
ATOM 3637 N N . SER B 2 162 ? -23.826 -6.014 7.032 1.00 52.10 166 SER B N 1
ATOM 3638 C CA . SER B 2 162 ? -24.960 -6.111 7.946 1.00 69.61 166 SER B CA 1
ATOM 3639 C C . SER B 2 162 ? -24.615 -5.601 9.342 1.00 61.41 166 SER B C 1
ATOM 3640 O O . SER B 2 162 ? -25.461 -4.990 10.006 1.00 66.08 166 SER B O 1
ATOM 3643 N N . ASN B 2 163 ? -23.381 -5.836 9.795 1.00 72.75 167 ASN B N 1
ATOM 3644 C CA . ASN B 2 163 ? -22.979 -5.553 11.169 1.00 66.47 167 ASN B CA 1
ATOM 3645 C C . ASN B 2 163 ? -22.525 -4.120 11.405 1.00 66.43 167 ASN B C 1
ATOM 3646 O O . ASN B 2 163 ? -22.592 -3.648 12.545 1.00 65.36 167 ASN B O 1
ATOM 3651 N N . TYR B 2 164 ? -22.050 -3.429 10.367 1.00 71.50 168 TYR B N 1
ATOM 3652 C CA . TYR B 2 164 ? -21.170 -2.282 10.580 1.00 67.43 168 TYR B CA 1
ATOM 3653 C C . TYR B 2 164 ? -21.825 -1.206 11.439 1.00 56.34 168 TYR B C 1
ATOM 3654 O O . TYR B 2 164 ? -21.204 -0.693 12.376 1.00 60.39 168 TYR B O 1
ATOM 3663 N N . LYS B 2 165 ? -23.075 -0.843 11.137 1.00 59.12 169 LYS B N 1
ATOM 3664 C CA . LYS B 2 165 ? -23.716 0.201 11.930 1.00 63.56 169 LYS B CA 1
ATOM 3665 C C . LYS B 2 165 ? -23.940 -0.251 13.365 1.00 60.60 169 LYS B C 1
ATOM 3666 O O . LYS B 2 165 ? -23.843 0.561 14.291 1.00 57.33 169 LYS B O 1
ATOM 3672 N N . PHE B 2 166 ? -24.234 -1.536 13.567 1.00 56.16 170 PHE B N 1
ATOM 3673 C CA . PHE B 2 166 ? -24.347 -2.065 14.921 1.00 60.42 170 PHE B CA 1
ATOM 3674 C C . PHE B 2 166 ? -22.997 -2.024 15.626 1.00 63.65 170 PHE B C 1
ATOM 3675 O O . PHE B 2 166 ? -22.908 -1.642 16.799 1.00 64.00 170 PHE B O 1
ATOM 3683 N N . PHE B 2 167 ? -21.937 -2.427 14.921 1.00 62.49 171 PHE B N 1
ATOM 3684 C CA . PHE B 2 167 ? -20.589 -2.352 15.472 1.00 61.60 171 PHE B CA 1
ATOM 3685 C C . PHE B 2 167 ? -20.226 -0.923 15.859 1.00 67.03 171 PHE B C 1
ATOM 3686 O O . PHE B 2 167 ? -19.625 -0.692 16.915 1.00 58.33 171 PHE B O 1
ATOM 3694 N N . LEU B 2 168 ? -20.587 0.051 15.019 1.00 61.99 172 LEU B N 1
ATOM 3695 C CA . LEU B 2 168 ? -20.295 1.448 15.332 1.00 58.54 172 LEU B CA 1
ATOM 3696 C C . LEU B 2 168 ? -21.049 1.897 16.576 1.00 61.69 172 LEU B C 1
ATOM 3697 O O . LEU B 2 168 ? -20.480 2.541 17.464 1.00 59.26 172 LEU B O 1
ATOM 3702 N N . LEU B 2 169 ? -22.343 1.576 16.648 1.00 56.90 173 LEU B N 1
ATOM 3703 C CA . LEU B 2 169 ? -23.124 1.906 17.834 1.00 66.68 173 LEU B CA 1
ATOM 3704 C C . LEU B 2 169 ? -22.580 1.196 19.066 1.00 62.81 173 LEU B C 1
ATOM 3705 O O . LEU B 2 169 ? -22.582 1.760 20.166 1.00 58.55 173 LEU B O 1
ATOM 3710 N N . PHE B 2 170 ? -22.106 -0.041 18.898 1.00 58.40 174 PHE B N 1
ATOM 3711 C CA . PHE B 2 170 ? -21.471 -0.753 20.002 1.00 61.29 174 PHE B CA 1
ATOM 3712 C C . PHE B 2 170 ? -20.277 0.022 20.546 1.00 69.01 174 PHE B C 1
ATOM 3713 O O . PHE B 2 170 ? -20.096 0.119 21.765 1.00 67.08 174 PHE B O 1
ATOM 3721 N N . LEU B 2 171 ? -19.454 0.585 19.659 1.00 68.91 175 LEU B N 1
ATOM 3722 C CA . LEU B 2 171 ? -18.333 1.404 20.108 1.00 64.50 175 LEU B CA 1
ATOM 3723 C C . LEU B 2 171 ? -18.820 2.682 20.781 1.00 68.15 175 LEU B C 1
ATOM 3724 O O . LEU B 2 171 ? -18.313 3.069 21.840 1.00 70.13 175 LEU B O 1
ATOM 3729 N N . LEU B 2 172 ? -19.793 3.360 20.165 1.00 68.04 176 LEU B N 1
ATOM 3730 C CA . LEU B 2 172 ? -20.314 4.605 20.725 1.00 66.99 176 LEU B CA 1
ATOM 3731 C C . LEU B 2 172 ? -20.856 4.395 22.134 1.00 70.11 176 LEU B C 1
ATOM 3732 O O . LEU B 2 172 ? -20.461 5.092 23.075 1.00 68.44 176 LEU B O 1
ATOM 3737 N N . TYR B 2 173 ? -21.771 3.437 22.298 1.00 64.73 177 TYR B N 1
ATOM 3738 C CA . TYR B 2 173 ? -22.369 3.203 23.606 1.00 66.44 177 TYR B CA 1
ATOM 3739 C C . TYR B 2 173 ? -21.391 2.577 24.591 1.00 68.75 177 TYR B C 1
ATOM 3740 O O . TYR B 2 173 ? -21.639 2.625 25.798 1.00 72.97 177 TYR B O 1
ATOM 3749 N N . SER B 2 174 ? -20.290 1.999 24.109 1.00 74.05 178 SER B N 1
ATOM 3750 C CA . SER B 2 174 ? -19.238 1.552 25.016 1.00 71.13 178 SER B CA 1
ATOM 3751 C C . SER B 2 174 ? -18.510 2.744 25.624 1.00 73.09 178 SER B C 1
ATOM 3752 O O . SER B 2 174 ? -18.257 2.782 26.834 1.00 70.24 178 SER B O 1
ATOM 3755 N N . LEU B 2 175 ? -18.155 3.724 24.789 1.00 69.67 179 LEU B N 1
ATOM 3756 C CA . LEU B 2 175 ? -17.493 4.928 25.280 1.00 70.31 179 LEU B CA 1
ATOM 3757 C C . LEU B 2 175 ? -18.394 5.699 26.237 1.00 66.30 179 LEU B C 1
ATOM 3758 O O . LEU B 2 175 ? -17.950 6.146 27.301 1.00 72.26 179 LEU B O 1
ATOM 3763 N N . LEU B 2 176 ? -19.667 5.873 25.869 1.00 63.76 180 LEU B N 1
ATOM 3764 C CA . LEU B 2 176 ? -20.600 6.588 26.735 1.00 66.73 180 LEU B CA 1
ATOM 3765 C C . LEU B 2 176 ? -20.800 5.854 28.056 1.00 69.17 180 LEU B C 1
ATOM 3766 O O . LEU B 2 176 ? -20.808 6.477 29.125 1.00 74.35 180 LEU B O 1
ATOM 3771 N N . TYR B 2 177 ? -20.975 4.531 27.999 1.00 66.78 181 TYR B N 1
ATOM 3772 C CA . TYR B 2 177 ? -21.108 3.737 29.217 1.00 63.02 181 TYR B CA 1
ATOM 3773 C C . TYR B 2 177 ? -19.900 3.918 30.125 1.00 70.78 181 TYR B C 1
ATOM 3774 O O . TYR B 2 177 ? -20.048 4.102 31.339 1.00 71.92 181 TYR B O 1
ATOM 3783 N N . CYS B 2 178 ? -18.695 3.882 29.554 1.00 67.73 182 CYS B N 1
ATOM 3784 C CA . CYS B 2 178 ? -17.490 4.012 30.365 1.00 62.51 182 CYS B CA 1
ATOM 3785 C C . CYS B 2 178 ? -17.292 5.447 30.832 1.00 67.20 182 CYS B C 1
ATOM 3786 O O . CYS B 2 178 ? -16.831 5.682 31.955 1.00 72.43 182 CYS B O 1
ATOM 3789 N N . LEU B 2 179 ? -17.626 6.420 29.981 1.00 64.46 183 LEU B N 1
ATOM 3790 C CA . LEU B 2 179 ? -17.509 7.820 30.377 1.00 71.04 183 LEU B CA 1
ATOM 3791 C C . LEU B 2 179 ? -18.456 8.140 31.526 1.00 71.10 183 LEU B C 1
ATOM 3792 O O . LEU B 2 179 ? -18.072 8.801 32.498 1.00 74.14 183 LEU B O 1
ATOM 3797 N N . PHE B 2 180 ? -19.707 7.680 31.429 1.00 72.93 184 PHE B N 1
ATOM 3798 C CA . PHE B 2 180 ? -20.669 7.911 32.503 1.00 67.43 184 PHE B CA 1
ATOM 3799 C C . PHE B 2 180 ? -20.200 7.281 33.809 1.00 74.29 184 PHE B C 1
ATOM 3800 O O . PHE B 2 180 ? -20.314 7.893 34.877 1.00 76.14 184 PHE B O 1
ATOM 3808 N N . VAL B 2 181 ? -19.682 6.053 33.744 1.00 69.65 185 VAL B N 1
ATOM 3809 C CA . VAL B 2 181 ? -19.160 5.400 34.942 1.00 73.20 185 VAL B CA 1
ATOM 3810 C C . VAL B 2 181 ? -17.994 6.197 35.516 1.00 77.92 185 VAL B C 1
ATOM 3811 O O . VAL B 2 181 ? -17.976 6.536 36.704 1.00 78.35 185 VAL B O 1
ATOM 3815 N N . ALA B 2 182 ? -17.007 6.515 34.674 1.00 76.79 186 ALA B N 1
ATOM 3816 C CA . ALA B 2 182 ? -15.822 7.222 35.150 1.00 73.44 186 ALA B CA 1
ATOM 3817 C C . ALA B 2 182 ? -16.177 8.586 35.733 1.00 74.10 186 ALA B C 1
ATOM 3818 O O . ALA B 2 182 ? -15.613 8.997 36.753 1.00 80.15 186 ALA B O 1
ATOM 3820 N N . ALA B 2 183 ? -17.107 9.304 35.099 1.00 71.01 187 ALA B N 1
ATOM 3821 C CA . ALA B 2 183 ? -17.442 10.649 35.558 1.00 67.37 187 ALA B CA 1
ATOM 3822 C C . ALA B 2 183 ? -18.193 10.636 36.884 1.00 76.47 187 ALA B C 1
ATOM 3823 O O . ALA B 2 183 ? -18.067 11.581 37.671 1.00 77.64 187 ALA B O 1
ATOM 3825 N N . THR B 2 184 ? -18.976 9.591 37.151 1.00 73.85 188 THR B N 1
ATOM 3826 C CA . THR B 2 184 ? -19.762 9.534 38.378 1.00 77.07 188 THR B CA 1
ATOM 3827 C C . THR B 2 184 ? -19.025 8.834 39.516 1.00 75.42 188 THR B C 1
ATOM 3828 O O . THR B 2 184 ? -19.166 9.230 40.678 1.00 84.80 188 THR B O 1
ATOM 3832 N N . VAL B 2 185 ? -18.243 7.797 39.205 1.00 77.78 189 VAL B N 1
ATOM 3833 C CA . VAL B 2 185 ? -17.460 7.103 40.224 1.00 75.87 189 VAL B CA 1
ATOM 3834 C C . VAL B 2 185 ? -16.231 7.907 40.646 1.00 82.37 189 VAL B C 1
ATOM 3835 O O . VAL B 2 185 ? -15.676 7.658 41.724 1.00 84.36 189 VAL B O 1
ATOM 3839 N N . LEU B 2 186 ? -15.810 8.887 39.841 1.00 84.31 190 LEU B N 1
ATOM 3840 C CA . LEU B 2 186 ? -14.598 9.644 40.149 1.00 84.63 190 LEU B CA 1
ATOM 3841 C C . LEU B 2 186 ? -14.675 10.294 41.526 1.00 80.87 190 LEU B C 1
ATOM 3842 O O . LEU B 2 186 ? -13.762 10.141 42.347 1.00 81.74 190 LEU B O 1
ATOM 3847 N N . GLU B 2 187 ? -15.750 11.045 41.788 1.00 81.45 191 GLU B N 1
ATOM 3848 C CA . GLU B 2 187 ? -15.926 11.689 43.088 1.00 84.20 191 GLU B CA 1
ATOM 3849 C C . GLU B 2 187 ? -15.815 10.695 44.237 1.00 84.88 191 GLU B C 1
ATOM 3850 O O . GLU B 2 187 ? -15.299 11.037 45.308 1.00 86.88 191 GLU B O 1
ATOM 3856 N N . TYR B 2 188 ? -16.269 9.459 44.032 1.00 83.43 192 TYR B N 1
ATOM 3857 C CA . TYR B 2 188 ? -16.162 8.427 45.053 1.00 82.00 192 TYR B CA 1
ATOM 3858 C C . TYR B 2 188 ? -14.870 7.631 44.954 1.00 83.94 192 TYR B C 1
ATOM 3859 O O . TYR B 2 188 ? -14.435 7.053 45.956 1.00 82.44 192 TYR B O 1
ATOM 3868 N N . PHE B 2 189 ? -14.250 7.590 43.773 1.00 84.83 193 PHE B N 1
ATOM 3869 C CA . PHE B 2 189 ? -12.902 7.043 43.662 1.00 85.31 193 PHE B CA 1
ATOM 3870 C C . PHE B 2 189 ? -11.919 7.871 44.481 1.00 87.26 193 PHE B C 1
ATOM 3871 O O . PHE B 2 189 ? -10.984 7.330 45.083 1.00 80.89 193 PHE B O 1
ATOM 3879 N N . ILE B 2 190 ? -12.118 9.191 44.503 1.00 84.33 194 ILE B N 1
ATOM 3880 C CA . ILE B 2 190 ? -11.299 10.082 45.320 1.00 94.38 194 ILE B CA 1
ATOM 3881 C C . ILE B 2 190 ? -11.387 9.702 46.794 1.00 94.97 194 ILE B C 1
ATOM 3882 O O . ILE B 2 190 ? -10.385 9.732 47.519 1.00 90.71 194 ILE B O 1
ATOM 3887 N N . LYS B 2 191 ? -12.582 9.324 47.258 1.00 92.37 195 LYS B N 1
ATOM 3888 C CA . LYS B 2 191 ? -12.781 9.070 48.682 1.00 90.60 195 LYS B CA 1
ATOM 3889 C C . LYS B 2 191 ? -12.027 7.831 49.153 1.00 94.20 195 LYS B C 1
ATOM 3890 O O . LYS B 2 191 ? -11.421 7.843 50.231 1.00 98.51 195 LYS B O 1
ATOM 3896 N N . PHE B 2 192 ? -12.056 6.753 48.367 1.00 90.04 196 PHE B N 1
ATOM 3897 C CA . PHE B 2 192 ? -11.487 5.487 48.823 1.00 93.29 196 PHE B CA 1
ATOM 3898 C C . PHE B 2 192 ? -9.971 5.556 48.978 1.00 100.59 196 PHE B C 1
ATOM 3899 O O . PHE B 2 192 ? -9.411 4.938 49.891 1.00 101.73 196 PHE B O 1
ATOM 3907 N N . TRP B 2 193 ? -9.284 6.291 48.100 1.00 101.39 197 TRP B N 1
ATOM 3908 C CA . TRP B 2 193 ? -7.833 6.397 48.230 1.00 104.87 197 TRP B CA 1
ATOM 3909 C C . TRP B 2 193 ? -7.444 7.254 49.429 1.00 99.98 197 TRP B C 1
ATOM 3910 O O . TRP B 2 193 ? -6.529 6.897 50.181 1.00 102.11 197 TRP B O 1
ATOM 3921 N N . THR B 2 194 ? -8.125 8.379 49.628 1.00 97.10 198 THR B N 1
ATOM 3922 C CA . THR B 2 194 ? -7.862 9.254 50.761 1.00 99.27 198 THR B CA 1
ATOM 3923 C C . THR B 2 194 ? -8.660 8.862 52.001 1.00 103.83 198 THR B C 1
ATOM 3924 O O . THR B 2 194 ? -8.631 9.589 53.000 1.00 107.64 198 THR B O 1
ATOM 3928 N N . ASN B 2 195 ? -9.380 7.739 51.946 1.00 102.36 199 ASN B N 1
ATOM 3929 C CA . ASN B 2 195 ? -9.985 7.100 53.117 1.00 94.86 199 ASN B CA 1
ATOM 3930 C C . ASN B 2 195 ? -11.104 7.939 53.736 1.00 90.58 199 ASN B C 1
ATOM 3931 O O . ASN B 2 195 ? -11.269 7.965 54.956 1.00 100.28 199 ASN B O 1
ATOM 3936 N N . GLU B 2 196 ? -11.886 8.622 52.897 1.00 86.52 200 GLU B N 1
ATOM 3937 C CA . GLU B 2 196 ? -13.171 9.127 53.370 1.00 87.28 200 GLU B CA 1
ATOM 3938 C C . GLU B 2 196 ? -14.188 7.996 53.470 1.00 91.14 200 GLU B C 1
ATOM 3939 O O . GLU B 2 196 ? -15.042 7.997 54.364 1.00 81.90 200 GLU B O 1
ATOM 3945 N N . LEU B 2 197 ? -14.109 7.032 52.557 1.00 89.53 201 LEU B N 1
ATOM 3946 C CA . LEU B 2 197 ? -14.873 5.795 52.619 1.00 87.80 201 LEU B CA 1
ATOM 3947 C C . LEU B 2 197 ? -13.898 4.634 52.742 1.00 85.68 201 LEU B C 1
ATOM 3948 O O . LEU B 2 197 ? -12.824 4.648 52.130 1.00 88.64 201 LEU B O 1
ATOM 3953 N N . THR B 2 198 ? -14.261 3.633 53.547 1.00 80.46 202 THR B N 1
ATOM 3954 C CA . THR B 2 198 ? -13.344 2.542 53.856 1.00 83.40 202 THR B CA 1
ATOM 3955 C C . THR B 2 198 ? -13.989 1.164 53.769 1.00 80.72 202 THR B C 1
ATOM 3956 O O . THR B 2 198 ? -13.393 0.193 54.250 1.00 88.38 202 THR B O 1
ATOM 3960 N N . ASP B 2 199 ? -15.175 1.042 53.173 1.00 81.17 203 ASP B N 1
ATOM 3961 C CA . ASP B 2 199 ? -15.834 -0.256 53.096 1.00 87.08 203 ASP B CA 1
ATOM 3962 C C . ASP B 2 199 ? -14.972 -1.250 52.326 1.00 94.52 203 ASP B C 1
ATOM 3963 O O . ASP B 2 199 ? -14.425 -0.928 51.268 1.00 82.21 203 ASP B O 1
ATOM 3968 N N . THR B 2 200 ? -14.852 -2.463 52.872 1.00 90.84 204 THR B N 1
ATOM 3969 C CA . THR B 2 200 ? -13.926 -3.447 52.318 1.00 88.97 204 THR B CA 1
ATOM 3970 C C . THR B 2 200 ? -14.379 -3.925 50.943 1.00 83.26 204 THR B C 1
ATOM 3971 O O . THR B 2 200 ? -13.584 -3.966 49.998 1.00 78.29 204 THR B O 1
ATOM 3975 N N . ARG B 2 201 ? -15.655 -4.293 50.812 1.00 84.16 205 ARG B N 1
ATOM 3976 C CA . ARG B 2 201 ? -16.136 -4.817 49.539 1.00 90.91 205 ARG B CA 1
ATOM 3977 C C . ARG B 2 201 ? -16.338 -3.706 48.515 1.00 90.34 205 ARG B C 1
ATOM 3978 O O . ARG B 2 201 ? -16.002 -3.878 47.338 1.00 87.79 205 ARG B O 1
ATOM 3986 N N . ALA B 2 202 ? -16.887 -2.565 48.941 1.00 83.65 206 ALA B N 1
ATOM 3987 C CA . ALA B 2 202 ? -17.140 -1.474 48.006 1.00 86.07 206 ALA B CA 1
ATOM 3988 C C . ALA B 2 202 ? -15.845 -0.908 47.437 1.00 87.76 206 ALA B C 1
ATOM 3989 O O . ALA B 2 202 ? -15.830 -0.416 46.303 1.00 91.12 206 ALA B O 1
ATOM 3991 N N . LYS B 2 203 ? -14.752 -0.972 48.201 1.00 88.07 207 LYS B N 1
ATOM 3992 C CA . LYS B 2 203 ? -13.485 -0.408 47.743 1.00 90.63 207 LYS B CA 1
ATOM 3993 C C . LYS B 2 203 ? -12.955 -1.155 46.525 1.00 80.07 207 LYS B C 1
ATOM 3994 O O . LYS B 2 203 ? -12.509 -0.537 45.552 1.00 76.37 207 LYS B O 1
ATOM 4000 N N . PHE B 2 204 ? -12.989 -2.489 46.567 1.00 76.42 208 PHE B N 1
ATOM 4001 C CA . PHE B 2 204 ? -12.518 -3.285 45.438 1.00 83.95 208 PHE B CA 1
ATOM 4002 C C . PHE B 2 204 ? -13.313 -2.988 44.174 1.00 88.77 208 PHE B C 1
ATOM 4003 O O . PHE B 2 204 ? -12.744 -2.899 43.080 1.00 87.40 208 PHE B O 1
ATOM 4011 N N . HIS B 2 205 ? -14.629 -2.818 44.305 1.00 84.76 209 HIS B N 1
ATOM 4012 C CA . HIS B 2 205 ? -15.469 -2.640 43.128 1.00 83.90 209 HIS B CA 1
ATOM 4013 C C . HIS B 2 205 ? -15.441 -1.205 42.620 1.00 85.78 209 HIS B C 1
ATOM 4014 O O . HIS B 2 205 ? -15.469 -0.979 41.406 1.00 86.37 209 HIS B O 1
ATOM 4021 N N . VAL B 2 206 ? -15.390 -0.223 43.523 1.00 77.76 210 VAL B N 1
ATOM 4022 C CA . VAL B 2 206 ? -15.335 1.169 43.086 1.00 81.92 210 VAL B CA 1
ATOM 4023 C C . VAL B 2 206 ? -13.996 1.474 42.426 1.00 79.62 210 VAL B C 1
ATOM 4024 O O . VAL B 2 206 ? -13.939 2.151 41.392 1.00 80.27 210 VAL B O 1
ATOM 4028 N N . LEU B 2 207 ? -12.897 0.984 43.007 1.00 83.96 211 LEU B N 1
ATOM 4029 C CA . LEU B 2 207 ? -11.586 1.185 42.396 1.00 81.02 211 LEU B CA 1
ATOM 4030 C C . LEU B 2 207 ? -11.500 0.494 41.042 1.00 84.98 211 LEU B C 1
ATOM 4031 O O 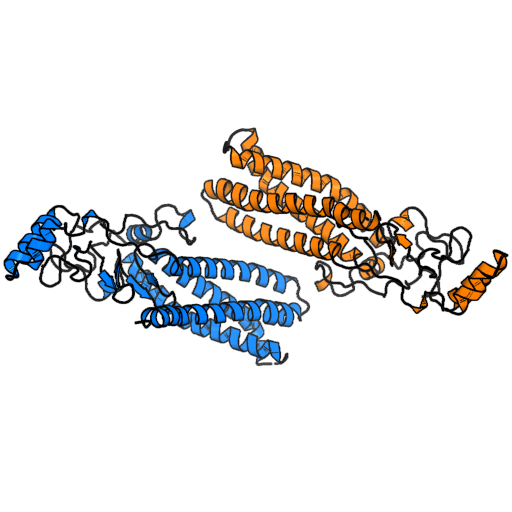. LEU B 2 207 ? -11.082 1.097 40.048 1.00 83.05 211 LEU B O 1
ATOM 4036 N N . PHE B 2 208 ? -11.908 -0.776 40.983 1.00 85.33 212 PHE B N 1
ATOM 4037 C CA . PHE B 2 208 ? -11.901 -1.494 39.714 1.00 80.04 212 PHE B CA 1
ATOM 4038 C C . PHE B 2 208 ? -12.854 -0.864 38.707 1.00 85.91 212 PHE B C 1
ATOM 4039 O O . PHE B 2 208 ? -12.584 -0.894 37.501 1.00 83.64 212 PHE B O 1
ATOM 4047 N N . LEU B 2 209 ? -13.972 -0.299 39.172 1.00 78.23 213 LEU B N 1
ATOM 4048 C CA . LEU B 2 209 ? -14.916 0.316 38.244 1.00 69.38 213 LEU B CA 1
ATOM 4049 C C . LEU B 2 209 ? -14.269 1.478 37.506 1.00 80.99 213 LEU B C 1
ATOM 4050 O O . LEU B 2 209 ? -14.435 1.621 36.289 1.00 75.61 213 LEU B O 1
ATOM 4055 N N . PHE B 2 210 ? -13.529 2.322 38.228 1.00 76.94 214 PHE B N 1
ATOM 4056 C CA . PHE B 2 210 ? -12.943 3.500 37.600 1.00 82.16 214 PHE B CA 1
ATOM 4057 C C . PHE B 2 210 ? -11.793 3.114 36.678 1.00 76.89 214 PHE B C 1
ATOM 4058 O O . PHE B 2 210 ? -11.689 3.630 35.560 1.00 78.55 214 PHE B O 1
ATOM 4066 N N . PHE B 2 211 ? -10.922 2.206 37.130 1.00 77.39 215 PHE B N 1
ATOM 4067 C CA . PHE B 2 211 ? -9.799 1.771 36.306 1.00 79.73 215 PHE B CA 1
ATOM 4068 C C . PHE B 2 211 ? -10.281 1.113 35.020 1.00 79.64 215 PHE B C 1
ATOM 4069 O O . PHE B 2 211 ? -9.841 1.471 33.922 1.00 79.62 215 PHE B O 1
ATOM 4077 N N . VAL B 2 212 ? -11.190 0.143 35.141 1.00 70.34 216 VAL B N 1
ATOM 4078 C CA . VAL B 2 212 ? -11.634 -0.615 33.975 1.00 76.79 216 VAL B CA 1
ATOM 4079 C C . VAL B 2 212 ? -12.395 0.282 33.006 1.00 76.96 216 VAL B C 1
ATOM 4080 O O . VAL B 2 212 ? -12.213 0.194 31.786 1.00 72.65 216 VAL B O 1
ATOM 4084 N N . SER B 2 213 ? -13.244 1.172 33.527 1.00 76.72 217 SER B N 1
ATOM 4085 C CA . SER B 2 213 ? -13.962 2.096 32.654 1.00 74.59 217 SER B CA 1
ATOM 4086 C C . SER B 2 213 ? -13.013 3.096 32.004 1.00 74.51 217 SER B C 1
ATOM 4087 O O . SER B 2 213 ? -13.185 3.448 30.831 1.00 78.51 217 SER B O 1
ATOM 4090 N N . ALA B 2 214 ? -12.012 3.572 32.748 1.00 76.10 218 ALA B N 1
ATOM 4091 C CA . ALA B 2 214 ? -11.051 4.506 32.169 1.00 76.91 218 ALA B CA 1
ATOM 4092 C C . ALA B 2 214 ? -10.145 3.811 31.161 1.00 74.97 218 ALA B C 1
ATOM 4093 O O . ALA B 2 214 ? -9.801 4.392 30.125 1.00 78.42 218 ALA B O 1
ATOM 4095 N N . MET B 2 215 ? -9.746 2.569 31.446 1.00 69.78 219 MET B N 1
ATOM 4096 C CA . MET B 2 215 ? -8.885 1.841 30.519 1.00 76.13 219 MET B CA 1
ATOM 4097 C C . MET B 2 215 ? -9.631 1.477 29.241 1.00 83.79 219 MET B C 1
ATOM 4098 O O . MET B 2 215 ? -9.057 1.525 28.147 1.00 79.99 219 MET B O 1
ATOM 4103 N N . PHE B 2 216 ? -10.909 1.109 29.356 1.00 80.87 220 PHE B N 1
ATOM 4104 C CA . PHE B 2 216 ? -11.695 0.820 28.162 1.00 73.55 220 PHE B CA 1
ATOM 4105 C C . PHE B 2 216 ? -12.001 2.084 27.371 1.00 75.12 220 PHE B C 1
ATOM 4106 O O . PHE B 2 216 ? -12.060 2.040 26.138 1.00 81.92 220 PHE B O 1
ATOM 4114 N N . PHE B 2 217 ? -12.190 3.215 28.053 1.00 72.83 221 PHE B N 1
ATOM 4115 C CA . PHE B 2 217 ? -12.481 4.458 27.345 1.00 70.95 221 PHE B CA 1
ATOM 4116 C C . PHE B 2 217 ? -11.285 4.919 26.521 1.00 72.86 221 PHE B C 1
ATOM 4117 O O . PHE B 2 217 ? -11.419 5.209 25.327 1.00 76.37 221 PHE B O 1
ATOM 4125 N N . ILE B 2 218 ? -10.106 4.996 27.144 1.00 77.36 222 ILE B N 1
ATOM 4126 C CA . ILE B 2 218 ? -8.921 5.493 26.448 1.00 81.10 222 ILE B CA 1
ATOM 4127 C C . ILE B 2 218 ? -8.572 4.606 25.260 1.00 82.59 222 ILE B C 1
ATOM 4128 O O . ILE B 2 218 ? -8.084 5.093 24.232 1.00 85.28 222 ILE B O 1
ATOM 4133 N N . SER B 2 219 ? -8.839 3.305 25.363 1.00 78.11 223 SER B N 1
ATOM 4134 C CA . SER B 2 219 ? -8.534 2.388 24.270 1.00 80.92 223 SER B CA 1
ATOM 4135 C C . SER B 2 219 ? -9.545 2.517 23.133 1.00 81.97 223 SER B C 1
ATOM 4136 O O . SER B 2 219 ? -9.173 2.760 21.980 1.00 90.22 223 SER B O 1
ATOM 4139 N N . VAL B 2 220 ? -10.832 2.347 23.444 1.00 78.80 224 VAL B N 1
ATOM 4140 C CA . VAL B 2 220 ? -11.859 2.332 22.406 1.00 70.43 224 VAL B CA 1
ATOM 4141 C C . VAL B 2 220 ? -12.010 3.699 21.744 1.00 75.62 224 VAL B C 1
ATOM 4142 O O . VAL B 2 220 ? -12.424 3.786 20.580 1.00 78.00 224 VAL B O 1
ATOM 4146 N N . LEU B 2 221 ? -11.662 4.783 22.445 1.00 71.21 225 LEU B N 1
ATOM 4147 C CA . LEU B 2 221 ? -11.833 6.112 21.861 1.00 72.11 225 LEU B CA 1
ATOM 4148 C C . LEU B 2 221 ? -10.973 6.288 20.614 1.00 75.74 225 LEU B C 1
ATOM 4149 O O . LEU B 2 221 ? -11.408 6.906 19.635 1.00 68.62 225 LEU B O 1
ATOM 4154 N N . SER B 2 222 ? -9.750 5.753 20.630 1.00 73.59 226 SER B N 1
ATOM 4155 C CA . SER B 2 222 ? -8.901 5.825 19.446 1.00 74.75 226 SER B CA 1
ATOM 4156 C C . SER B 2 222 ? -9.516 5.054 18.285 1.00 81.03 226 SER B C 1
ATOM 4157 O O . SER B 2 222 ? -9.532 5.536 17.146 1.00 71.61 226 SER B O 1
ATOM 4160 N N . LEU B 2 223 ? -10.021 3.850 18.559 1.00 76.22 227 LEU B N 1
ATOM 4161 C CA . LEU B 2 223 ? -10.663 3.051 17.521 1.00 67.52 227 LEU B CA 1
ATOM 4162 C C . LEU B 2 223 ? -11.913 3.736 16.985 1.00 71.32 227 LEU B C 1
ATOM 4163 O O . LEU B 2 223 ? -12.184 3.696 15.779 1.00 75.68 227 LEU B O 1
ATOM 4168 N N . PHE B 2 224 ? -12.692 4.366 17.868 1.00 70.23 228 PHE B N 1
ATOM 4169 C CA . PHE B 2 224 ? -13.935 4.999 17.440 1.00 64.71 228 PHE B CA 1
ATOM 4170 C C . PHE B 2 224 ? -13.671 6.182 16.518 1.00 65.36 228 PHE B C 1
ATOM 4171 O O . PHE B 2 224 ? -14.366 6.356 15.510 1.00 64.78 228 PHE B O 1
ATOM 4179 N N . SER B 2 225 ? -12.677 7.010 16.849 1.00 58.37 229 SER B N 1
ATOM 4180 C CA . SER B 2 225 ? -12.338 8.136 15.984 1.00 68.89 229 SER B CA 1
ATOM 4181 C C . SER B 2 225 ? -11.827 7.672 14.626 1.00 67.38 229 SER B C 1
ATOM 4182 O O . SER B 2 225 ? -12.060 8.342 13.614 1.00 58.73 229 SER B O 1
ATOM 4185 N N . TYR B 2 226 ? -11.128 6.535 14.583 1.00 64.85 230 TYR B N 1
ATOM 4186 C CA . TYR B 2 226 ? -10.667 5.994 13.309 1.00 62.03 230 TYR B CA 1
ATOM 4187 C C . TYR B 2 226 ? -11.841 5.634 12.409 1.00 69.70 230 TYR B C 1
ATOM 4188 O O . TYR B 2 226 ? -11.820 5.913 11.204 1.00 70.29 230 TYR B O 1
ATOM 4197 N N . HIS B 2 227 ? -12.882 5.026 12.978 1.00 63.69 231 HIS B N 1
ATOM 4198 C CA . HIS B 2 227 ? -14.013 4.592 12.171 1.00 58.79 231 HIS B CA 1
ATOM 4199 C C . HIS B 2 227 ? -14.918 5.753 11.785 1.00 61.30 231 HIS B C 1
ATOM 4200 O O . HIS B 2 227 ? -15.581 5.691 10.745 1.00 68.72 231 HIS B O 1
ATOM 4207 N N . CYS B 2 228 ? -14.964 6.810 12.599 1.00 65.75 232 CYS B N 1
ATOM 4208 C CA . CYS B 2 228 ? -15.683 8.012 12.194 1.00 60.67 232 CYS B CA 1
ATOM 4209 C C . CYS B 2 228 ? -15.044 8.645 10.966 1.00 66.99 232 CYS B C 1
ATOM 4210 O O . CYS B 2 228 ? -15.723 9.328 10.191 1.00 55.34 232 CYS B O 1
ATOM 4213 N N . TRP B 2 229 ? -13.740 8.435 10.783 1.00 64.55 233 TRP B N 1
ATOM 4214 C CA . TRP B 2 229 ? -13.049 8.928 9.599 1.00 69.52 233 TRP B CA 1
ATOM 4215 C C . TRP B 2 229 ? -13.236 7.982 8.419 1.00 64.43 233 TRP B C 1
ATOM 4216 O O . TRP B 2 229 ? -13.382 8.432 7.278 1.00 70.79 233 TRP B O 1
ATOM 4227 N N . LEU B 2 230 ? -13.245 6.671 8.679 1.00 58.73 234 LEU B N 1
ATOM 4228 C CA . LEU B 2 230 ? -13.500 5.703 7.619 1.00 58.96 234 LEU B CA 1
ATOM 4229 C C . LEU B 2 230 ? -14.883 5.896 7.013 1.00 65.02 234 LEU B C 1
ATOM 4230 O O . LEU B 2 230 ? -15.051 5.799 5.791 1.00 66.45 234 LEU B O 1
ATOM 4235 N N . VAL B 2 231 ? -15.888 6.165 7.850 1.00 63.81 235 VAL B N 1
ATOM 4236 C CA . VAL B 2 231 ? -17.246 6.335 7.341 1.00 66.17 235 VAL B CA 1
ATOM 4237 C C . VAL B 2 231 ? -17.329 7.563 6.443 1.00 67.03 235 VAL B C 1
ATOM 4238 O O . VAL B 2 231 ? -17.955 7.528 5.377 1.00 64.10 235 VAL B O 1
ATOM 4242 N N . GLY B 2 232 ? -16.685 8.661 6.845 1.00 62.71 236 GLY B N 1
ATOM 4243 C CA . GLY B 2 232 ? -16.704 9.860 6.026 1.00 65.96 236 GLY B CA 1
ATOM 4244 C C . GLY B 2 232 ? -15.972 9.697 4.708 1.00 62.26 236 GLY B C 1
ATOM 4245 O O . GLY B 2 232 ? -16.271 10.402 3.740 1.00 74.32 236 GLY B O 1
ATOM 4246 N N . LYS B 2 233 ? -15.008 8.775 4.650 1.00 62.45 237 LYS B N 1
ATOM 4247 C CA . LYS B 2 233 ? -14.306 8.445 3.416 1.00 73.11 237 LYS B CA 1
ATOM 4248 C C . LYS B 2 233 ? -14.949 7.298 2.647 1.00 71.79 237 LYS B C 1
ATOM 4249 O O . LYS B 2 233 ? -14.536 7.030 1.513 1.00 70.08 237 LYS B O 1
ATOM 4255 N N . ASN B 2 234 ? -15.947 6.633 3.229 1.00 69.81 238 ASN B N 1
ATOM 4256 C CA . ASN B 2 234 ? -16.562 5.439 2.648 1.00 59.98 238 ASN B CA 1
ATOM 4257 C C . ASN B 2 234 ? -15.499 4.391 2.326 1.00 64.81 238 ASN B C 1
ATOM 4258 O O . ASN B 2 234 ? -15.385 3.898 1.200 1.00 64.48 238 ASN B O 1
ATOM 4263 N N . ARG B 2 235 ? -14.711 4.054 3.342 1.00 57.28 239 ARG B N 1
ATOM 4264 C CA . ARG B 2 235 ? -13.655 3.059 3.233 1.00 60.38 239 ARG B CA 1
ATOM 4265 C C . ARG B 2 235 ? -13.784 2.059 4.370 1.00 68.54 239 ARG B C 1
ATOM 4266 O O . ARG B 2 235 ? -13.957 2.451 5.528 1.00 66.94 239 ARG B O 1
ATOM 4274 N N . THR B 2 236 ? -13.700 0.775 4.037 1.00 66.60 240 THR B N 1
ATOM 4275 C CA . THR B 2 236 ? -13.550 -0.237 5.065 1.00 67.27 240 THR B CA 1
ATOM 4276 C C . THR B 2 236 ? -12.119 -0.204 5.603 1.00 72.38 240 THR B C 1
ATOM 4277 O O . THR B 2 236 ? -11.235 0.459 5.050 1.00 74.19 240 THR B O 1
ATOM 4281 N N . THR B 2 237 ? -11.893 -0.925 6.703 1.00 60.11 241 THR B N 1
ATOM 4282 C CA . THR B 2 237 ? -10.550 -0.976 7.274 1.00 62.75 241 THR B CA 1
ATOM 4283 C C . THR B 2 237 ? -9.557 -1.571 6.283 1.00 63.00 241 THR B C 1
ATOM 4284 O O . THR B 2 237 ? -8.413 -1.111 6.182 1.00 67.72 241 THR B O 1
ATOM 4288 N N . ILE B 2 238 ? -9.985 -2.588 5.532 1.00 63.28 242 ILE B N 1
ATOM 4289 C CA . ILE B 2 238 ? -9.121 -3.186 4.518 1.00 66.00 242 ILE B CA 1
ATOM 4290 C C . ILE B 2 238 ? -8.768 -2.161 3.447 1.00 59.57 242 ILE B C 1
ATOM 4291 O O . ILE B 2 238 ? -7.604 -2.025 3.053 1.00 62.30 242 ILE B O 1
ATOM 4296 N N . GLU B 2 239 ? -9.769 -1.416 2.967 1.00 65.74 243 GLU B N 1
ATOM 4297 C CA . GLU B 2 239 ? -9.537 -0.449 1.898 1.00 61.12 243 GLU B CA 1
ATOM 4298 C C . GLU B 2 239 ? -8.633 0.695 2.342 1.00 63.51 243 GLU B C 1
ATOM 4299 O O . GLU B 2 239 ? -7.913 1.266 1.516 1.00 70.00 243 GLU B O 1
ATOM 4305 N N . SER B 2 240 ? -8.649 1.047 3.631 1.00 68.58 244 SER B N 1
ATOM 4306 C CA . SER B 2 240 ? -7.776 2.114 4.106 1.00 58.24 244 SER B CA 1
ATOM 4307 C C . SER B 2 240 ? -6.308 1.711 4.078 1.00 51.67 244 SER B C 1
ATOM 4308 O O . SER B 2 240 ? -5.436 2.582 4.158 1.00 63.05 244 SER B O 1
ATOM 4311 N N . PHE B 2 241 ? -6.015 0.417 3.959 1.00 59.01 245 PHE B N 1
ATOM 4312 C CA . PHE B 2 241 ? -4.648 -0.064 3.807 1.00 66.54 245 PHE B CA 1
ATOM 4313 C C . PHE B 2 241 ? -4.310 -0.451 2.374 1.00 69.69 245 PHE B C 1
ATOM 4314 O O . PHE B 2 241 ? -3.144 -0.364 1.976 1.00 63.56 245 PHE B O 1
ATOM 4322 N N . ARG B 2 242 ? -5.303 -0.874 1.592 1.00 62.86 246 ARG B N 1
ATOM 4323 C CA . ARG B 2 242 ? -5.106 -1.256 0.193 1.00 66.88 246 ARG B CA 1
ATOM 4324 C C . ARG B 2 242 ? -6.271 -0.674 -0.602 1.00 57.74 246 ARG B C 1
ATOM 4325 O O . ARG B 2 242 ? -7.375 -1.228 -0.589 1.00 62.33 246 ARG B O 1
ATOM 4327 N N . ALA B 2 243 ? -6.025 0.443 -1.276 1.00 54.10 247 ALA B N 1
ATOM 4328 C CA . ALA B 2 243 ? -7.072 1.088 -2.054 1.00 62.25 247 ALA B CA 1
ATOM 4329 C C . ALA B 2 243 ? -7.558 0.155 -3.161 1.00 57.88 247 ALA B C 1
ATOM 4330 O O . ALA B 2 243 ? -6.747 -0.519 -3.808 1.00 56.60 247 ALA B O 1
ATOM 4332 N N . PRO B 2 244 ? -8.867 0.081 -3.397 1.00 55.27 248 PRO B N 1
ATOM 4333 C CA . PRO B 2 244 ? -9.383 -0.806 -4.446 1.00 61.04 248 PRO B CA 1
ATOM 4334 C C . PRO B 2 244 ? -8.955 -0.354 -5.834 1.00 57.67 248 PRO B C 1
ATOM 4335 O O . PRO B 2 244 ? -8.770 0.836 -6.101 1.00 58.78 248 PRO B O 1
ATOM 4339 N N . THR B 2 245 ? -8.814 -1.329 -6.728 1.00 60.64 249 THR B N 1
ATOM 4340 C CA . THR B 2 245 ? -8.405 -1.086 -8.105 1.00 55.66 249 THR B CA 1
ATOM 4341 C C . THR B 2 245 ? -9.632 -1.111 -9.010 1.00 57.61 249 THR B C 1
ATOM 4342 O O . THR B 2 245 ? -10.337 -2.123 -9.077 1.00 59.32 249 THR B O 1
ATOM 4346 N N . PHE B 2 246 ? -9.890 0.006 -9.685 1.00 62.24 250 PHE B N 1
ATOM 4347 C CA . PHE B 2 246 ? -11.009 0.148 -10.602 1.00 59.25 250 PHE B CA 1
ATOM 4348 C C . PHE B 2 246 ? -10.515 0.000 -12.041 1.00 62.85 250 PHE B C 1
ATOM 4349 O O . PHE B 2 246 ? -9.343 -0.298 -12.293 1.00 61.15 250 PHE B O 1
ATOM 4357 N N . SER B 2 247 ? -11.413 0.226 -13.005 1.00 64.12 251 SER B N 1
ATOM 4358 C CA . SER B 2 247 ? -11.015 0.175 -14.407 1.00 70.93 251 SER B CA 1
ATOM 4359 C C . SER B 2 247 ? -9.993 1.249 -14.752 1.00 69.85 251 SER B C 1
ATOM 4360 O O . SER B 2 247 ? -9.273 1.107 -15.746 1.00 69.01 251 SER B O 1
ATOM 4363 N N . TYR B 2 248 ? -9.902 2.311 -13.950 1.00 70.79 252 TYR B N 1
ATOM 4364 C CA . TYR B 2 248 ? -8.954 3.392 -14.186 1.00 62.26 252 TYR B CA 1
ATOM 4365 C C . TYR B 2 248 ? -7.803 3.387 -13.184 1.00 65.97 252 TYR B C 1
ATOM 4366 O O . TYR B 2 248 ? -7.076 4.379 -13.082 1.00 72.29 252 TYR B O 1
ATOM 4375 N N . GLY B 2 249 ? -7.611 2.287 -12.459 1.00 64.84 253 GLY B N 1
ATOM 4376 C CA . GLY B 2 249 ? -6.514 2.174 -11.527 1.00 62.55 253 GLY B CA 1
ATOM 4377 C C . GLY B 2 249 ? -6.946 2.285 -10.077 1.00 66.01 253 GLY B C 1
ATOM 4378 O O . GLY B 2 249 ? -8.133 2.435 -9.766 1.00 59.45 253 GLY B O 1
ATOM 4379 N N . PRO B 2 250 ? -5.982 2.193 -9.160 1.00 60.47 254 PRO B N 1
ATOM 4380 C CA . PRO B 2 250 ? -6.305 2.294 -7.731 1.00 57.58 254 PRO B CA 1
ATOM 4381 C C . PRO B 2 250 ? -6.894 3.650 -7.375 1.00 61.72 254 PRO B C 1
ATOM 4382 O O . PRO B 2 250 ? -6.476 4.688 -7.894 1.00 58.89 254 PRO B O 1
ATOM 4386 N N . ASP B 2 251 ? -7.866 3.634 -6.466 1.00 60.03 255 ASP B N 1
ATOM 4387 C CA . ASP B 2 251 ? -8.528 4.860 -6.029 1.00 66.86 255 ASP B CA 1
ATOM 4388 C C . ASP B 2 251 ? -9.053 4.634 -4.619 1.00 65.73 255 ASP B C 1
ATOM 4389 O O . ASP B 2 251 ? -10.051 3.930 -4.435 1.00 65.96 255 ASP B O 1
ATOM 4394 N N . GLY B 2 252 ? -8.387 5.232 -3.629 1.00 73.55 256 GLY B N 1
ATOM 4395 C CA . GLY B 2 252 ? -8.871 5.164 -2.263 1.00 64.79 256 GLY B CA 1
ATOM 4396 C C . GLY B 2 252 ? -10.226 5.808 -2.061 1.00 68.12 256 GLY B C 1
ATOM 4397 O O . GLY B 2 252 ? -10.928 5.470 -1.102 1.00 65.70 256 GLY B O 1
ATOM 4398 N N . ASN B 2 253 ? -10.618 6.719 -2.951 1.00 69.29 257 ASN B N 1
ATOM 4399 C CA . ASN B 2 253 ? -11.890 7.423 -2.854 1.00 71.62 257 ASN B CA 1
ATOM 4400 C C . ASN B 2 253 ? -12.863 6.991 -3.946 1.00 63.17 257 ASN B C 1
ATOM 4401 O O . ASN B 2 253 ? -13.760 7.748 -4.322 1.00 68.32 257 ASN B O 1
ATOM 4406 N N . GLY B 2 254 ? -12.699 5.768 -4.456 1.00 62.71 258 GLY B N 1
ATOM 4407 C CA . GLY B 2 254 ? -13.513 5.321 -5.572 1.00 69.63 258 GLY B CA 1
ATOM 4408 C C . GLY B 2 254 ? -14.969 5.121 -5.208 1.00 70.48 258 GLY B C 1
ATOM 4409 O O . GLY B 2 254 ? -15.848 5.244 -6.067 1.00 67.68 258 GLY B O 1
ATOM 4410 N N . PHE B 2 255 ? -15.245 4.808 -3.944 1.00 66.51 259 PHE B N 1
ATOM 4411 C CA . PHE B 2 255 ? -16.605 4.627 -3.458 1.00 60.92 259 PHE B CA 1
ATOM 4412 C C . PHE B 2 255 ? -17.131 5.850 -2.721 1.00 64.56 259 PHE B C 1
ATOM 4413 O O . PHE B 2 255 ? -18.249 5.808 -2.198 1.00 63.77 259 PHE B O 1
ATOM 4421 N N . SER B 2 256 ? -16.355 6.929 -2.663 1.00 62.07 260 SER B N 1
ATOM 4422 C CA . SER B 2 256 ? -16.777 8.120 -1.941 1.00 65.02 260 SER B CA 1
ATOM 4423 C C . SER B 2 256 ? -17.882 8.846 -2.697 1.00 66.20 260 SER B C 1
ATOM 4424 O O . SER B 2 256 ? -17.827 8.998 -3.921 1.00 72.43 260 SER B O 1
ATOM 4427 N N . LEU B 2 257 ? -18.893 9.297 -1.954 1.00 65.97 261 LEU B N 1
ATOM 4428 C CA . LEU B 2 257 ? -20.017 10.040 -2.510 1.00 61.12 261 LEU B CA 1
ATOM 4429 C C . LEU B 2 257 ? -20.176 11.403 -1.848 1.00 61.88 261 LEU B C 1
ATOM 4430 O O . LEU B 2 257 ? -21.232 12.032 -1.971 1.00 69.72 261 LEU B O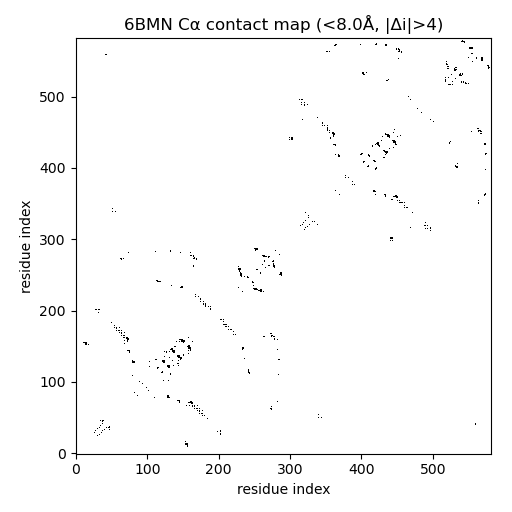 1
ATOM 4435 N N . GLY B 2 258 ? -19.149 11.874 -1.162 1.00 66.60 262 GLY B N 1
ATOM 4436 C CA . GLY B 2 258 ? -19.259 13.037 -0.306 1.00 69.98 262 GLY B CA 1
ATOM 4437 C C . GLY B 2 258 ? -19.476 12.636 1.142 1.00 72.42 262 GLY B C 1
ATOM 4438 O O . GLY B 2 258 ? -20.026 11.571 1.446 1.00 71.08 262 GLY B O 1
ATOM 4439 N N . CYS B 2 259 ? -19.042 13.505 2.057 1.00 70.21 263 CYS B N 1
ATOM 4440 C CA . CYS B 2 259 ? -19.076 13.166 3.479 1.00 73.61 263 CYS B CA 1
ATOM 4441 C C . CYS B 2 259 ? -20.500 12.890 3.949 1.00 69.77 263 CYS B C 1
ATOM 4442 O O . CYS B 2 259 ? -20.758 11.890 4.628 1.00 67.94 263 CYS B O 1
ATOM 4445 N N . SER B 2 260 ? -21.442 13.763 3.586 1.00 80.63 264 SER B N 1
ATOM 4446 C CA . SER B 2 260 ? -22.821 13.600 4.038 1.00 74.94 264 SER B CA 1
ATOM 4447 C C . SER B 2 260 ? -23.424 12.302 3.515 1.00 74.74 264 SER B C 1
ATOM 4448 O O . SER B 2 260 ? -24.025 11.534 4.275 1.00 78.45 264 SER B O 1
ATOM 4451 N N . LYS B 2 261 ? -23.275 12.038 2.214 1.00 80.33 265 LYS B N 1
ATOM 4452 C CA . LYS B 2 261 ? -23.866 10.837 1.637 1.00 71.99 265 LYS B CA 1
ATOM 4453 C C . LYS B 2 261 ? -23.149 9.565 2.071 1.00 66.02 265 LYS B C 1
ATOM 4454 O O . LYS B 2 261 ? -23.764 8.494 2.063 1.00 64.62 265 LYS B O 1
ATOM 4460 N N . ASN B 2 262 ? -21.875 9.656 2.460 1.00 68.65 266 ASN B N 1
ATOM 4461 C CA . ASN B 2 262 ? -21.164 8.464 2.912 1.00 66.27 266 ASN B CA 1
ATOM 4462 C C . ASN B 2 262 ? -21.703 7.9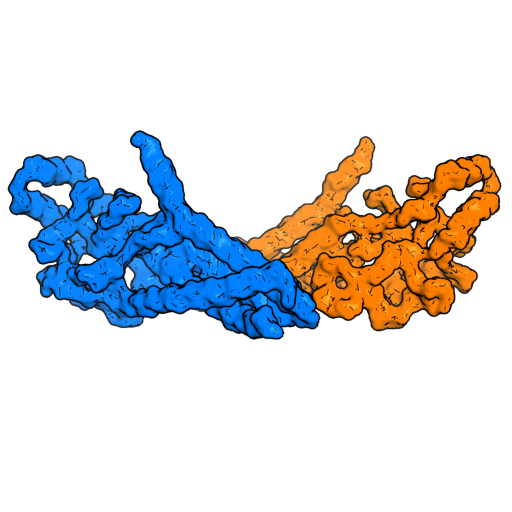78 4.252 1.00 66.81 266 ASN B C 1
ATOM 4463 O O . ASN B 2 262 ? -21.886 6.771 4.452 1.00 60.78 266 ASN B O 1
ATOM 4468 N N . TRP B 2 263 ? -21.956 8.901 5.183 1.00 65.05 267 TRP B N 1
ATOM 4469 C CA . TRP B 2 263 ? -22.576 8.521 6.448 1.00 63.80 267 TRP B CA 1
ATOM 4470 C C . TRP B 2 263 ? -23.966 7.937 6.227 1.00 65.99 267 TRP B C 1
ATOM 4471 O O . TRP B 2 263 ? -24.345 6.953 6.872 1.00 63.87 267 TRP B O 1
ATOM 4482 N N . ARG B 2 264 ? -24.739 8.528 5.311 1.00 68.71 268 ARG B N 1
ATOM 4483 C CA . ARG B 2 264 ? -26.091 8.047 5.049 1.00 64.75 268 ARG B CA 1
ATOM 4484 C C . ARG B 2 264 ? -26.106 6.640 4.468 1.00 64.13 268 ARG B C 1
ATOM 4485 O O . ARG B 2 264 ? -27.117 5.942 4.594 1.00 71.10 268 ARG B O 1
ATOM 4493 N N . GLN B 2 265 ? -25.013 6.208 3.835 1.00 69.83 269 GLN B N 1
ATOM 4494 C CA . GLN B 2 265 ? -24.939 4.831 3.358 1.00 63.62 269 GLN B CA 1
ATOM 4495 C C . GLN B 2 265 ? -24.969 3.839 4.512 1.00 64.61 269 GLN B C 1
ATOM 4496 O O . GLN B 2 265 ? -25.458 2.715 4.353 1.00 66.53 269 GLN B O 1
ATOM 4502 N N . VAL B 2 266 ? -24.461 4.235 5.675 1.00 64.74 270 VAL B N 1
ATOM 4503 C CA . VAL B 2 266 ? -24.394 3.345 6.829 1.00 64.23 270 VAL B CA 1
ATOM 4504 C C . VAL B 2 266 ? -25.597 3.527 7.746 1.00 66.90 270 VAL B C 1
ATOM 4505 O O . VAL B 2 266 ? -26.202 2.550 8.194 1.00 71.28 270 VAL B O 1
ATOM 4509 N N . PHE B 2 267 ? -25.960 4.775 8.046 1.00 61.37 271 PHE B N 1
ATOM 4510 C CA . PHE B 2 267 ? -27.007 5.056 9.021 1.00 60.17 271 PHE B CA 1
ATOM 4511 C C . PHE B 2 267 ? -28.373 5.334 8.406 1.00 69.52 271 PHE B C 1
ATOM 4512 O O . PHE B 2 267 ? -29.381 5.229 9.113 1.00 62.79 271 PHE B O 1
ATOM 4520 N N . GLY B 2 268 ? -28.439 5.674 7.120 1.00 67.92 272 GLY B N 1
ATOM 4521 C CA . GLY B 2 268 ? -29.711 5.933 6.473 1.00 62.46 272 GLY B CA 1
ATOM 4522 C C . GLY B 2 268 ? -30.125 7.389 6.574 1.00 73.63 272 GLY B C 1
ATOM 4523 O O . GLY B 2 268 ? -29.433 8.239 7.142 1.00 74.46 272 GLY B O 1
ATOM 4524 N N . ASP B 2 269 ? -31.293 7.682 6.001 1.00 78.75 273 ASP B N 1
ATOM 4525 C CA . ASP B 2 269 ? -31.812 9.045 6.005 1.00 86.61 273 ASP B CA 1
ATOM 4526 C C . ASP B 2 269 ? -32.730 9.340 7.183 1.00 78.78 273 ASP B C 1
ATOM 4527 O O . ASP B 2 269 ? -32.856 10.504 7.582 1.00 102.05 273 ASP B O 1
ATOM 4532 N N . GLU B 2 270 ? -33.377 8.324 7.746 1.00 75.14 274 GLU B N 1
ATOM 4533 C CA . GLU B 2 270 ? -34.259 8.510 8.895 1.00 86.41 274 GLU B CA 1
ATOM 4534 C C . GLU B 2 270 ? -33.417 8.649 10.158 1.00 76.06 274 GLU B C 1
ATOM 4535 O O . GLU B 2 270 ? -32.770 7.688 10.588 1.00 78.03 274 GLU B O 1
ATOM 4541 N N . LYS B 2 271 ? -33.421 9.845 10.755 1.00 79.81 275 LYS B N 1
ATOM 4542 C CA . LYS B 2 271 ? -32.589 10.087 11.931 1.00 80.75 275 LYS B CA 1
ATOM 4543 C C . LYS B 2 271 ? -33.009 9.228 13.115 1.00 76.31 275 LYS B C 1
ATOM 4544 O O . LYS B 2 271 ? -32.191 8.956 14.001 1.00 76.50 275 LYS B O 1
ATOM 4550 N N . LYS B 2 272 ? -34.272 8.799 13.157 1.00 76.15 276 LYS B N 1
ATOM 4551 C CA . LYS B 2 272 ? -34.760 8.061 14.316 1.00 82.54 276 LYS B CA 1
ATOM 4552 C C . LYS B 2 272 ? -34.081 6.706 14.468 1.00 81.01 276 LYS B C 1
ATOM 4553 O O . LYS B 2 272 ? -34.103 6.138 15.565 1.00 70.41 276 LYS B O 1
ATOM 4559 N N . TYR B 2 273 ? -33.491 6.174 13.400 1.00 75.15 277 TYR B N 1
ATOM 4560 C CA . TYR B 2 273 ? -32.791 4.899 13.452 1.00 67.81 277 TYR B CA 1
ATOM 4561 C C . TYR B 2 273 ? -31.280 5.052 13.573 1.00 56.80 277 TYR B C 1
ATOM 4562 O O . TYR B 2 273 ? -30.580 4.041 13.680 1.00 63.11 277 TYR B O 1
ATOM 4571 N N . TRP B 2 274 ? -30.762 6.284 13.566 1.00 57.59 278 TRP B N 1
ATOM 4572 C CA . TRP B 2 274 ? -29.314 6.481 13.530 1.00 62.41 278 TRP B CA 1
ATOM 4573 C C . TRP B 2 274 ? -28.642 5.919 14.777 1.00 65.02 278 TRP B C 1
ATOM 4574 O O . TRP B 2 274 ? -27.614 5.239 14.690 1.00 62.01 278 TRP B O 1
ATOM 4585 N N . LEU B 2 275 ? -29.205 6.199 15.949 1.00 70.01 279 LEU B N 1
ATOM 4586 C CA . LEU B 2 275 ? -28.622 5.759 17.209 1.00 67.38 279 LEU B CA 1
ATOM 4587 C C . LEU B 2 275 ? -29.152 4.408 17.666 1.00 66.19 279 LEU B C 1
ATOM 4588 O O . LEU B 2 275 ? -28.766 3.940 18.742 1.00 66.38 279 LEU B O 1
ATOM 4593 N N . LEU B 2 276 ? -30.015 3.767 16.876 1.00 58.07 280 LEU B N 1
ATOM 4594 C CA . LEU B 2 276 ? -30.639 2.540 17.334 1.00 65.38 280 LEU B CA 1
ATOM 4595 C C . LEU B 2 276 ? -30.024 1.333 16.638 1.00 66.82 280 LEU B C 1
ATOM 4596 O O . LEU B 2 276 ? -29.778 1.376 15.428 1.00 63.56 280 LEU B O 1
ATOM 4601 N N . PRO B 2 277 ? -29.767 0.243 17.369 1.00 72.20 281 PRO B N 1
ATOM 4602 C CA . PRO B 2 277 ? -29.182 -0.950 16.738 1.00 62.97 281 PRO B CA 1
ATOM 4603 C C . PRO B 2 277 ? -30.167 -1.686 15.843 1.00 63.00 281 PRO B C 1
ATOM 4604 O O . PRO B 2 277 ? -30.318 -2.908 15.943 1.00 66.53 281 PRO B O 1
ATOM 4608 N N . ILE B 2 278 ? -30.839 -0.948 14.965 1.00 64.64 282 ILE B N 1
ATOM 4609 C CA . ILE B 2 278 ? -31.787 -1.499 14.006 1.00 66.81 282 ILE B CA 1
ATOM 4610 C C . ILE B 2 278 ? -31.256 -1.206 12.610 1.00 66.39 282 ILE B C 1
ATOM 4611 O O . ILE B 2 278 ? -30.843 -0.075 12.325 1.00 57.48 282 ILE B O 1
ATOM 4616 N N . PHE B 2 279 ? -31.251 -2.226 11.752 1.00 60.90 283 PHE B N 1
ATOM 4617 C CA . PHE B 2 279 ? -30.628 -2.112 10.437 1.00 68.84 283 PHE B CA 1
ATOM 4618 C C . PHE B 2 279 ? -31.237 -0.968 9.638 1.00 69.19 283 PHE B C 1
ATOM 4619 O O . PHE B 2 279 ? -32.444 -0.950 9.380 1.00 72.46 283 PHE B O 1
ATOM 4627 N N . SER B 2 280 ? -30.390 -0.011 9.246 1.00 71.84 284 SER B N 1
ATOM 4628 C CA . SER B 2 280 ? -30.834 1.114 8.433 1.00 67.22 284 SER B CA 1
ATOM 4629 C C . SER B 2 280 ? -29.821 1.465 7.347 1.00 65.31 284 SER B C 1
ATOM 4630 O O . SER B 2 280 ? -29.811 2.606 6.868 1.00 67.03 284 SER B O 1
ATOM 4633 N N . SER B 2 281 ? -28.979 0.519 6.943 1.00 66.32 285 SER B N 1
ATOM 4634 C CA . SER B 2 281 ? -27.945 0.792 5.956 1.00 67.48 285 SER B CA 1
ATOM 4635 C C . SER B 2 281 ? -28.511 0.687 4.545 1.00 70.51 285 SER B C 1
ATOM 4636 O O . SER B 2 281 ? -29.342 -0.179 4.256 1.00 67.63 285 SER B O 1
ATOM 4639 N N . LEU B 2 282 ? -28.059 1.581 3.671 1.00 68.93 286 LEU B N 1
ATOM 4640 C CA . LEU B 2 282 ? -28.524 1.612 2.295 1.00 71.68 286 LEU B CA 1
ATOM 4641 C C . LEU B 2 282 ? -27.833 0.534 1.464 1.00 62.24 286 LEU B C 1
ATOM 4642 O O . LEU B 2 282 ? -26.738 0.066 1.785 1.00 67.53 286 LEU B O 1
ATOM 4647 N N . GLY B 2 283 ? -28.496 0.143 0.380 1.00 66.54 287 GLY B N 1
ATOM 4648 C CA . GLY B 2 283 ? -27.928 -0.817 -0.542 1.00 67.15 287 GLY B CA 1
ATOM 4649 C C . GLY B 2 283 ? -28.159 -2.257 -0.122 1.00 72.83 287 GLY B C 1
ATOM 4650 O O . GLY B 2 283 ? -28.870 -2.565 0.839 1.00 67.98 287 GLY B O 1
ATOM 4651 N N . ASP B 2 284 ? -27.529 -3.158 -0.876 1.00 76.22 288 ASP B N 1
ATOM 4652 C CA . ASP B 2 284 ? -27.655 -4.590 -0.650 1.00 68.00 288 ASP B CA 1
ATOM 4653 C C . ASP B 2 284 ? -26.332 -5.264 -0.316 1.00 64.93 288 ASP B C 1
ATOM 4654 O O . ASP B 2 284 ? -26.322 -6.473 -0.056 1.00 63.46 288 ASP B O 1
ATOM 4659 N N . GLY B 2 285 ? -25.219 -4.531 -0.330 1.00 62.54 289 GLY B N 1
ATOM 4660 C CA . GLY B 2 285 ? -23.925 -5.094 -0.021 1.00 67.56 289 GLY B CA 1
ATOM 4661 C C . GLY B 2 285 ? -23.223 -5.778 -1.172 1.00 64.03 289 GLY B C 1
ATOM 4662 O O . GLY B 2 285 ? -22.014 -6.024 -1.081 1.00 67.14 289 GLY B O 1
ATOM 4663 N N . CYS B 2 286 ? -23.936 -6.107 -2.248 1.00 70.87 290 CYS B N 1
ATOM 4664 C CA . CYS B 2 286 ? -23.327 -6.727 -3.417 1.00 73.25 290 CYS B CA 1
ATOM 4665 C C . CYS B 2 286 ? -22.939 -5.720 -4.491 1.00 71.09 290 CYS B C 1
ATOM 4666 O O . CYS B 2 286 ? -22.265 -6.096 -5.457 1.00 70.73 290 CYS B O 1
ATOM 4669 N N . SER B 2 287 ? -23.345 -4.462 -4.347 1.00 62.12 291 SER B N 1
ATOM 4670 C CA . SER B 2 287 ? -22.984 -3.415 -5.290 1.00 63.96 291 SER B CA 1
ATOM 4671 C C . SER B 2 287 ? -23.077 -2.081 -4.568 1.00 72.01 291 SER B C 1
ATOM 4672 O O . SER B 2 287 ? -23.922 -1.897 -3.688 1.00 69.80 291 SER B O 1
ATOM 4675 N N . PHE B 2 288 ? -22.199 -1.155 -4.950 1.00 67.04 292 PHE B N 1
ATOM 4676 C CA . PHE B 2 288 ? -22.070 0.118 -4.263 1.00 69.31 292 PHE B CA 1
ATOM 4677 C C . PHE B 2 288 ? -21.903 1.223 -5.295 1.00 70.16 292 PHE B C 1
ATOM 4678 O O . PHE B 2 288 ? -21.268 1.005 -6.338 1.00 73.12 292 PHE B O 1
ATOM 4686 N N . PRO B 2 289 ? -22.466 2.405 -5.045 1.00 71.68 293 PRO B N 1
ATOM 4687 C CA . PRO B 2 289 ? -22.279 3.518 -5.981 1.00 75.22 293 PRO B CA 1
ATOM 4688 C C . PRO B 2 289 ? -20.813 3.910 -6.095 1.00 80.49 293 PRO B C 1
ATOM 4689 O O . PRO B 2 289 ? -20.087 3.980 -5.100 1.00 66.15 293 PRO B O 1
ATOM 4693 N N . THR B 2 290 ? -20.381 4.167 -7.324 1.00 79.88 294 THR B N 1
ATOM 4694 C CA . THR B 2 290 ? -19.013 4.574 -7.599 1.00 75.05 294 THR B CA 1
ATOM 4695 C C . THR B 2 290 ? -18.934 6.086 -7.765 1.00 79.26 294 THR B C 1
ATOM 4696 O O . THR B 2 290 ? -19.903 6.740 -8.160 1.00 88.20 294 THR B O 1
ATOM 4700 N N . ARG B 2 291 ? -17.758 6.635 -7.453 1.00 80.99 295 ARG B N 1
ATOM 4701 C CA . ARG B 2 291 ? -17.551 8.076 -7.560 1.00 83.04 295 ARG B CA 1
ATOM 4702 C C . ARG B 2 291 ? -17.617 8.563 -9.005 1.00 91.54 295 ARG B C 1
ATOM 4703 O O . ARG B 2 291 ? -18.151 9.646 -9.272 1.00 95.63 295 ARG B O 1
ATOM 4711 N N . LEU B 2 292 ? -17.091 7.787 -9.952 1.00 84.14 296 LEU B N 1
ATOM 4712 C CA . LEU B 2 292 ? -16.989 8.283 -11.323 1.00 90.91 296 LEU B CA 1
ATOM 4713 C C . LEU B 2 292 ? -18.177 7.878 -12.187 1.00 104.61 296 LEU B C 1
ATOM 4714 O O . LEU B 2 292 ? -19.072 8.694 -12.426 1.00 112.64 296 LEU B O 1
ATOM 4719 N N . VAL B 2 293 ? -18.203 6.641 -12.678 1.00 106.68 297 VAL B N 1
ATOM 4720 C CA . VAL B 2 293 ? -19.312 6.202 -13.516 1.00 112.60 297 VAL B CA 1
ATOM 4721 C C . VAL B 2 293 ? -19.466 4.697 -13.367 1.00 115.24 297 VAL B C 1
ATOM 4722 O O . VAL B 2 293 ? -18.496 3.979 -13.109 1.00 111.06 297 VAL B O 1
ATOM 4726 N N . GLY B 2 294 ? -20.699 4.223 -13.514 1.00 112.44 298 GLY B N 1
ATOM 4727 C CA . GLY B 2 294 ? -20.998 2.828 -13.274 1.00 104.32 298 GLY B CA 1
ATOM 4728 C C . GLY B 2 294 ? -21.535 2.626 -11.874 1.00 115.06 298 GLY B C 1
ATOM 4729 O O . GLY B 2 294 ? -20.780 2.311 -10.949 1.00 109.18 298 GLY B O 1
ATOM 4730 N N . MET B 2 295 ? -22.845 2.802 -11.719 1.00 121.09 299 MET B N 1
ATOM 4731 C CA . MET B 2 295 ? -23.507 2.837 -10.415 1.00 104.00 299 MET B CA 1
ATOM 4732 C C . MET B 2 295 ? -22.843 3.851 -9.489 1.00 96.31 299 MET B C 1
ATOM 4733 O O . MET B 2 295 ? -22.554 4.977 -9.893 1.00 95.97 299 MET B O 1
#

Solvent-accessible surface area: 30005 Å² total

Foldseek 3Di:
DCVVVVLLVVLCVLQVVVVVVLVLLCCLCLPLNLCCNVVVDVDPPVSVVLVVVLVVLSCLLVQLLVLLQPQAFDADDPLQADPPVLLVVLVVDDDVVVNQVSNVVSCVVAQAFFDDPVRGFQADPQRRGGAFPLWDADVQVRGIGQVWQAADSNSSHTCGLQNPLSVLLNLVSLLVSLVSQQVVLVVVLVVPVVDDPVSSVSSVCSNVVSVVSNVVSVVVNVVVLVCQQLVHGNVCVVPATQGPVGGDSNFQHPGRVVSNCQAQNDPPVRNNPSDGHHDDDSRHGDTND/DCLVVLLVVLCVLQVVVVVVLVLLVCLCLPLNLPVPVVVVPDCPVSVVLVVVLVVLSVLQVQLLVLLQPVAFDADDPLQADPPVLVVVLVPDDDVVVNQVSVVVSCVVALAFFDDQVRGFQADPQRRGGAFPLWDADVSSRGIGQVWQAAGNSSHTCHQQNPLSVLLNLVSLLVSLVSQQVVLVVVLVCCVVPVDPDPVSNVSSVCSNVVSVVSNVVSVVVNVVVLVCLQLVHGNVCVVPATQGPVGGDSSFQHPGRVVSNCQAQNDDPVRNNPSDGHHDDDSRHGDTPPDRD